Protein AF-0000000084584088 (afdb_homodimer)

Nearest PDB structures (foldseek):
  6p06-assembly1_A  TM=6.176E-01  e=4.010E-08  Bacillus sp. (in: firmicutes)
  6nmm-assembly1_D  TM=6.001E-01  e=2.868E-08  Geobacillus stearothermophilus
  1kny-assembly1_B  TM=6.055E-01  e=2.267E-07  Staphylococcus aureus
  1kan-assembly1_B  TM=6.181E-01  e=8.196E-07  Staphylococcus aureus
  6un8-assembly1_A  TM=5.723E-01  e=3.964E-07  Staphylococcus aureus

Solvent-accessible surface area (backbone atoms only — not comparable to full-atom values): 23826 Å² total; per-residue (Å²): 126,91,50,65,65,61,51,49,51,50,49,39,57,70,77,43,66,81,48,55,18,31,29,36,18,56,43,56,47,70,71,60,56,56,96,82,48,49,46,32,36,40,40,32,36,81,61,71,69,37,56,36,35,37,26,39,74,55,95,86,33,44,32,38,39,39,39,30,15,50,69,39,60,52,60,53,44,51,52,21,44,73,72,25,31,49,60,60,22,47,37,47,46,57,33,39,79,73,36,82,34,72,67,46,55,51,51,33,51,53,17,40,51,53,53,72,66,40,29,76,70,66,54,69,67,56,52,50,48,50,30,29,53,51,39,52,44,51,55,56,36,71,71,40,64,92,48,52,42,26,52,36,23,50,45,43,45,54,49,52,47,52,49,48,58,28,35,75,68,38,36,50,47,51,60,34,44,44,31,42,49,40,38,34,72,75,35,52,68,58,35,48,49,55,40,50,18,52,47,37,29,62,60,65,68,37,60,59,52,47,54,49,50,50,47,61,66,31,43,88,78,69,28,75,37,52,69,74,43,71,52,107,127,90,50,66,66,60,52,50,52,50,48,36,57,71,76,43,64,80,49,55,19,31,29,36,19,55,44,56,47,70,72,60,57,55,95,81,50,49,45,33,34,40,38,35,38,79,60,71,68,38,57,37,35,39,25,39,75,55,96,87,34,44,33,39,38,39,39,31,16,49,67,38,58,52,59,53,43,53,51,22,43,72,73,25,32,50,59,59,22,47,36,48,46,58,32,39,79,73,35,82,35,71,66,45,53,52,51,31,52,52,18,39,52,52,52,70,67,40,29,77,70,66,53,68,68,56,50,50,48,50,29,28,53,50,37,51,43,49,54,55,35,70,72,41,62,92,49,51,42,26,51,35,23,48,45,42,45,55,50,52,49,52,48,47,58,28,36,75,67,38,36,48,48,49,62,33,44,45,32,42,49,42,38,34,71,75,34,52,68,58,35,49,49,55,39,50,18,50,46,37,30,62,61,65,68,37,60,60,52,45,52,49,52,50,46,62,65,30,43,89,78,69,29,74,37,52,70,74,42,72,51,108

Sequence (464 aa):
MRDPKDTAKRFIETNHPECEGAMLAGSCARGEATVTSDLDIIILYTGEDRAYRESLFFEGWPVEVFVYTGEAYQNFFASDAERGIPSMPRMVSEAIVLKEAPVVTKMKSEASSIFAAGPSPWNKQKIDHYRYMITNLIDDFLDKEIGGEAYFLANTLINDLAIFSLRSRQHWIGSGKWMFRELRSMDSNLAHQFEQSLEAFYKQHNKRPIVQLADDCLEPFGGRLFEGYYLGMRDPKDTAKRFIETNHPECEGAMLAGSCARGEATVTSDLDIIILYTGEDRAYRESLFFEGWPVEVFVYTGEAYQNFFASDAERGIPSMPRMVSEAIVLKEAPVVTKMKSEASSIFAAGPSPWNKQKIDHYRYMITNLIDDFLDKEIGGEAYFLANTLINDLAIFSLRSRQHWIGSGKWMFRELRSMDSNLAHQFEQSLEAFYKQHNKRPIVQLADDCLEPFGGRLFEGYYLG

Structure (mmCIF, N/CA/C/O backbone):
data_AF-0000000084584088-model_v1
#
loop_
_entity.id
_entity.type
_entity.pdbx_description
1 polymer 'Polymerase nucleotidyl transferase domain-containing protein'
#
loop_
_atom_site.group_PDB
_atom_site.id
_atom_site.type_symbol
_atom_site.label_atom_id
_atom_site.label_alt_id
_atom_site.label_comp_id
_atom_site.label_asym_id
_atom_site.label_entity_id
_atom_site.label_seq_id
_atom_site.pdbx_PDB_ins_code
_atom_site.Cartn_x
_atom_site.Cartn_y
_atom_site.Cartn_z
_atom_site.occupancy
_atom_site.B_iso_or_equiv
_atom_site.auth_seq_id
_atom_site.auth_comp_id
_atom_site.auth_asym_id
_atom_site.auth_atom_id
_atom_site.pdbx_PDB_model_num
ATOM 1 N N . MET A 1 1 ? 6.465 29.969 24.797 1 51.31 1 MET A N 1
ATOM 2 C CA . MET A 1 1 ? 6.316 28.797 23.938 1 51.31 1 MET A CA 1
ATOM 3 C C . MET A 1 1 ? 5.484 29.125 22.703 1 51.31 1 MET A C 1
ATOM 5 O O . MET A 1 1 ? 4.508 29.875 22.797 1 51.31 1 MET A O 1
ATOM 9 N N . ARG A 1 2 ? 6.055 28.922 21.484 1 75.88 2 ARG A N 1
ATOM 10 C CA . ARG A 1 2 ? 5.383 29.484 20.312 1 75.88 2 ARG A CA 1
ATOM 11 C C . ARG A 1 2 ? 3.988 28.875 20.156 1 75.88 2 ARG A C 1
ATOM 13 O O . ARG A 1 2 ? 3.822 27.656 20.203 1 75.88 2 ARG A O 1
ATOM 20 N N . ASP A 1 3 ? 3 29.75 20.359 1 89.31 3 ASP A N 1
ATOM 21 C CA . ASP A 1 3 ? 1.61 29.328 20.234 1 89.31 3 ASP A CA 1
ATOM 22 C C . ASP A 1 3 ? 1.26 29.016 18.781 1 89.31 3 ASP A C 1
ATOM 24 O O . ASP A 1 3 ? 1.306 29.906 17.922 1 89.31 3 ASP A O 1
ATOM 28 N N . PRO A 1 4 ? 1.029 27.75 18.469 1 92.94 4 PRO A N 1
ATOM 29 C CA . PRO A 1 4 ? 0.757 27.375 17.078 1 92.94 4 PRO A CA 1
ATOM 30 C C . PRO A 1 4 ? -0.416 28.156 16.469 1 92.94 4 PRO A C 1
ATOM 32 O O . PRO A 1 4 ? -0.377 28.531 15.305 1 92.94 4 PRO A O 1
ATOM 35 N N . LYS A 1 5 ? -1.428 28.391 17.281 1 94.88 5 LYS A N 1
ATOM 36 C CA . LYS A 1 5 ? -2.604 29.109 16.781 1 94.88 5 LYS A CA 1
ATOM 37 C C . LYS A 1 5 ? -2.26 30.547 16.406 1 94.88 5 LYS A C 1
ATOM 39 O O . LYS A 1 5 ? -2.664 31.031 15.352 1 94.88 5 LYS A O 1
ATOM 44 N N . ASP A 1 6 ? -1.577 31.156 17.266 1 95.38 6 ASP A N 1
ATOM 45 C CA . ASP A 1 6 ? -1.189 32.562 17.016 1 95.38 6 ASP A CA 1
ATOM 46 C C . ASP A 1 6 ? -0.28 32.656 15.789 1 95.38 6 ASP A C 1
ATOM 48 O O . ASP A 1 6 ? -0.433 33.562 14.969 1 95.38 6 ASP A O 1
ATOM 52 N N . THR A 1 7 ? 0.671 31.734 15.758 1 96 7 THR A N 1
ATOM 53 C CA . THR A 1 7 ? 1.572 31.719 14.609 1 96 7 THR A CA 1
ATOM 54 C C . THR A 1 7 ? 0.798 31.484 13.32 1 96 7 THR A C 1
ATOM 56 O O . THR A 1 7 ? 1.067 32.125 12.305 1 96 7 THR A O 1
ATOM 59 N N . ALA A 1 8 ? -0.176 30.547 13.312 1 97.62 8 ALA A N 1
ATOM 60 C CA . ALA A 1 8 ? -0.999 30.281 12.141 1 97.62 8 ALA A CA 1
ATOM 61 C C . ALA A 1 8 ? -1.775 31.516 11.703 1 97.62 8 ALA A C 1
ATOM 63 O O . ALA A 1 8 ? -1.874 31.812 10.516 1 97.62 8 ALA A O 1
ATOM 64 N N . LYS A 1 9 ? -2.318 32.25 12.656 1 97.38 9 LYS A N 1
ATOM 65 C CA . LYS A 1 9 ? -3.049 33.469 12.344 1 97.38 9 LYS A CA 1
ATOM 66 C C . LYS A 1 9 ? -2.143 34.5 11.664 1 97.38 9 LYS A C 1
ATOM 68 O O . LYS A 1 9 ? -2.537 35.125 10.68 1 97.38 9 LYS A O 1
ATOM 73 N N . ARG A 1 10 ? -0.954 34.625 12.227 1 97.81 10 ARG A N 1
ATOM 74 C CA . ARG A 1 10 ? -0.007 35.531 11.625 1 97.81 10 ARG A CA 1
ATOM 75 C C . ARG A 1 10 ? 0.374 35.094 10.211 1 97.81 10 ARG A C 1
ATOM 77 O O . ARG A 1 10 ? 0.532 35.938 9.32 1 97.81 10 ARG A O 1
ATOM 84 N N . PHE A 1 11 ? 0.577 33.812 10.086 1 98.19 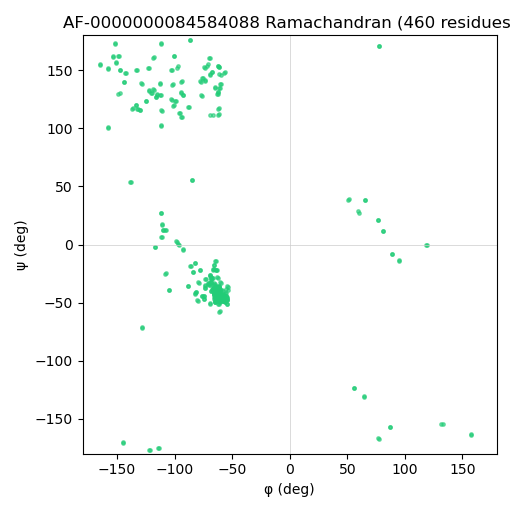11 PHE A N 1
ATOM 85 C CA . PHE A 1 11 ? 0.866 33.281 8.758 1 98.19 11 PHE A CA 1
ATOM 86 C C . PHE A 1 11 ? -0.215 33.688 7.762 1 98.19 11 PHE A C 1
ATOM 88 O O . PHE A 1 11 ? 0.091 34.125 6.652 1 98.19 11 PHE A O 1
ATOM 95 N N . ILE A 1 12 ? -1.476 33.531 8.109 1 98.19 12 ILE A N 1
ATOM 96 C CA . ILE A 1 12 ? -2.615 33.844 7.246 1 98.19 12 ILE A CA 1
ATOM 97 C C . ILE A 1 12 ? -2.629 35.344 6.918 1 98.19 12 ILE A C 1
ATOM 99 O O . ILE A 1 12 ? -2.809 35.719 5.762 1 98.19 12 ILE A O 1
ATOM 103 N N . GLU A 1 13 ? -2.408 36.125 7.922 1 97.56 13 GLU A N 1
ATOM 104 C CA . GLU A 1 13 ? -2.416 37.594 7.742 1 97.56 13 GLU A CA 1
ATOM 105 C C . GLU A 1 13 ? -1.303 38.031 6.797 1 97.56 13 GLU A C 1
ATOM 107 O O . GLU A 1 13 ? -1.485 38.969 6.012 1 97.56 13 GLU A O 1
ATOM 112 N N . THR A 1 14 ? -0.252 37.375 6.875 1 98 14 THR A N 1
ATOM 113 C CA . THR A 1 14 ? 0.927 37.75 6.105 1 98 14 THR A CA 1
ATOM 114 C C . THR A 1 14 ? 0.838 37.219 4.68 1 98 14 THR A C 1
ATOM 116 O O . THR A 1 14 ? 1.146 37.938 3.723 1 98 14 THR A O 1
ATOM 119 N N . ASN A 1 15 ? 0.415 36.031 4.496 1 98 15 ASN A N 1
ATOM 120 C CA . ASN A 1 15 ? 0.571 35.344 3.215 1 98 15 ASN A CA 1
ATOM 121 C C . ASN A 1 15 ? -0.759 35.219 2.479 1 98 15 ASN A C 1
ATOM 123 O O . ASN A 1 15 ? -0.785 35.094 1.254 1 98 15 ASN A O 1
ATOM 127 N N . HIS A 1 16 ? -1.847 35.25 3.26 1 98.31 16 HIS A N 1
ATOM 128 C CA . HIS A 1 16 ? -3.168 35.062 2.668 1 98.31 16 HIS A CA 1
ATOM 129 C C . HIS A 1 16 ? -4.18 36.031 3.277 1 98.31 16 HIS A C 1
ATOM 131 O O . HIS A 1 16 ? -5.258 35.594 3.709 1 98.31 16 HIS A O 1
ATOM 137 N N . PRO A 1 17 ? -3.879 37.25 3.25 1 97.31 17 PRO A N 1
ATOM 138 C CA . PRO A 1 17 ? -4.758 38.219 3.914 1 97.31 17 PRO A CA 1
ATOM 139 C C . PRO A 1 17 ? -6.148 38.281 3.285 1 97.31 17 PRO A C 1
ATOM 141 O O . PRO A 1 17 ? -7.121 38.625 3.959 1 97.31 17 PRO A O 1
ATOM 144 N N . GLU A 1 18 ? -6.328 37.875 2.076 1 97.38 18 GLU A N 1
ATOM 145 C CA . GLU A 1 18 ? -7.59 38.031 1.361 1 97.38 18 GLU A CA 1
ATOM 146 C C . GLU A 1 18 ? -8.406 36.75 1.399 1 97.38 18 GLU A C 1
ATOM 148 O O . GLU A 1 18 ? -9.453 36.656 0.752 1 97.38 18 GLU A O 1
ATOM 153 N N . CYS A 1 19 ? -7.898 35.781 2.078 1 98.25 19 CYS A N 1
ATOM 154 C CA . CYS A 1 19 ? -8.648 34.531 2.098 1 98.25 19 CYS A CA 1
ATOM 155 C C . CYS A 1 19 ? -10.016 34.719 2.742 1 98.25 19 CYS A C 1
ATOM 157 O O . CYS A 1 19 ? -10.195 35.594 3.574 1 98.25 19 CYS A O 1
ATOM 159 N N . GLU A 1 20 ? -10.945 33.875 2.359 1 98.12 20 GLU A N 1
ATOM 160 C CA . GLU A 1 20 ? -12.305 33.938 2.9 1 98.12 20 GLU A CA 1
ATOM 161 C C . GLU A 1 20 ? -12.383 33.25 4.262 1 98.12 20 GLU A C 1
ATOM 163 O O . GLU A 1 20 ? -13.094 33.719 5.156 1 98.12 20 GLU A O 1
ATOM 168 N N . GLY A 1 21 ? -11.742 32.156 4.387 1 98.44 21 GLY A N 1
ATOM 169 C CA . GLY A 1 21 ? -11.727 31.359 5.605 1 98.44 21 GLY A CA 1
ATOM 170 C C . GLY A 1 21 ? -10.438 30.594 5.801 1 98.44 21 GLY A C 1
ATOM 171 O O . GLY A 1 21 ? -9.68 30.391 4.848 1 98.44 21 GLY A O 1
ATOM 172 N N . ALA A 1 22 ? -10.211 30.156 7.031 1 98.69 22 ALA A N 1
ATOM 173 C CA . ALA A 1 22 ? -8.992 29.422 7.336 1 98.69 22 ALA A CA 1
ATOM 174 C C . ALA A 1 22 ? -9.164 28.578 8.594 1 98.69 22 ALA A C 1
ATOM 176 O O . ALA A 1 22 ? -9.969 28.906 9.469 1 98.69 22 ALA A O 1
ATOM 177 N N . MET A 1 23 ? -8.422 27.5 8.625 1 98.5 23 MET A N 1
ATOM 178 C CA . MET A 1 23 ? -8.461 26.594 9.758 1 98.5 23 MET A CA 1
ATOM 179 C C . MET A 1 23 ? -7.07 26.031 10.055 1 98.5 23 MET A C 1
ATOM 181 O O . MET A 1 23 ? -6.238 25.906 9.148 1 98.5 23 MET A O 1
ATOM 185 N N . LEU A 1 24 ? -6.785 25.781 11.273 1 98.12 24 LEU A N 1
ATOM 186 C CA . LEU A 1 24 ? -5.609 25.047 11.727 1 98.12 24 LEU A CA 1
ATOM 187 C C . LEU A 1 24 ? -5.953 23.594 12.031 1 98.12 24 LEU A C 1
ATOM 189 O O . LEU A 1 24 ? -6.898 23.328 12.773 1 98.12 24 LEU A O 1
ATOM 193 N N . ALA A 1 25 ? -5.27 22.688 11.391 1 96.75 25 ALA A N 1
ATOM 194 C CA . ALA A 1 25 ? -5.527 21.266 11.562 1 96.75 25 ALA A CA 1
ATOM 195 C C . ALA A 1 25 ? -4.281 20.531 12.047 1 96.75 25 ALA A C 1
ATOM 197 O O . ALA A 1 25 ? -3.301 21.172 12.445 1 96.75 25 ALA A O 1
ATOM 198 N N . GLY A 1 26 ? -4.391 19.156 12.18 1 91.69 26 GLY A N 1
ATOM 199 C CA . GLY A 1 26 ? -3.242 18.328 12.516 1 91.69 26 GLY A CA 1
ATOM 200 C C . GLY A 1 26 ? -3.012 18.203 14.008 1 91.69 26 GLY A C 1
ATOM 201 O O . GLY A 1 26 ? -3.941 18.375 14.805 1 91.69 26 GLY A O 1
ATOM 202 N N . SER A 1 27 ? -1.751 17.891 14.305 1 88.69 27 SER A N 1
ATOM 203 C CA . SER A 1 27 ? -1.395 17.562 15.688 1 88.69 27 SER A CA 1
ATOM 204 C C . SER A 1 27 ? -1.555 18.781 16.594 1 88.69 27 SER A C 1
ATOM 206 O O . SER A 1 27 ? -1.901 18.656 17.766 1 88.69 27 SER A O 1
ATOM 208 N N . CYS A 1 28 ? -1.308 19.938 16.094 1 84.75 28 CYS A N 1
ATOM 209 C CA . CYS A 1 28 ? -1.448 21.172 16.859 1 84.75 28 CYS A CA 1
ATOM 210 C C . CYS A 1 28 ? -2.902 21.406 17.25 1 84.75 28 CYS A C 1
ATOM 212 O O . CYS A 1 28 ? -3.193 21.812 18.375 1 84.75 28 CYS A O 1
ATOM 214 N N . ALA A 1 29 ? -3.744 21.141 16.359 1 86.88 29 ALA A N 1
ATOM 215 C CA . ALA A 1 29 ? -5.168 21.312 16.625 1 86.88 29 ALA A CA 1
ATOM 216 C C . ALA A 1 29 ? -5.668 20.281 17.625 1 86.88 29 ALA A C 1
ATOM 218 O O . ALA A 1 29 ? -6.582 20.562 18.406 1 86.88 29 ALA A O 1
ATOM 219 N N . ARG A 1 30 ? -5.023 19.125 17.703 1 86.31 30 ARG A N 1
ATOM 220 C CA . ARG A 1 30 ? -5.449 18.047 18.578 1 86.31 30 ARG A CA 1
ATOM 221 C C . ARG A 1 30 ? -4.742 18.125 19.938 1 86.31 30 ARG A C 1
ATOM 223 O O . ARG A 1 30 ? -4.961 17.281 20.797 1 86.31 30 ARG A O 1
ATOM 230 N N . GLY A 1 31 ? -3.844 19.062 20.047 1 84.56 31 GLY A N 1
ATOM 231 C CA . GLY A 1 31 ? -3.088 19.156 21.281 1 84.56 31 GLY A CA 1
ATOM 232 C C . GLY A 1 31 ? -2 18.109 21.406 1 84.56 31 GLY A C 1
ATOM 233 O O . GLY A 1 31 ? -1.617 17.734 22.516 1 84.56 31 GLY A O 1
ATOM 234 N N . GLU A 1 32 ? -1.562 17.547 20.297 1 83.62 32 GLU A N 1
ATOM 235 C CA . GLU A 1 32 ? -0.564 16.484 20.281 1 83.62 32 GLU A CA 1
ATOM 236 C C . GLU A 1 32 ? 0.754 16.984 19.688 1 83.62 32 GLU A C 1
ATOM 238 O O . GLU A 1 32 ? 1.585 16.172 19.266 1 83.62 32 GLU A O 1
ATOM 243 N N . ALA A 1 33 ? 0.886 18.266 19.641 1 83.62 33 ALA A N 1
ATOM 244 C CA . ALA A 1 33 ? 2.066 18.844 18.984 1 83.62 33 ALA A CA 1
ATOM 245 C C . ALA A 1 33 ? 3.344 18.406 19.703 1 83.62 33 ALA A C 1
ATOM 247 O O . ALA A 1 33 ? 3.389 18.328 20.922 1 83.62 33 ALA A O 1
ATOM 248 N N . THR A 1 34 ? 4.328 18 18.938 1 80.88 34 THR A N 1
ATOM 249 C CA . THR A 1 34 ? 5.676 17.703 19.406 1 80.88 34 THR A CA 1
ATOM 250 C C . THR A 1 34 ? 6.684 18.703 18.844 1 80.88 34 THR A C 1
ATOM 252 O O . THR A 1 34 ? 6.301 19.656 18.156 1 80.88 34 THR A O 1
ATOM 255 N N . VAL A 1 35 ? 7.957 18.5 19.109 1 77.38 35 VAL A N 1
ATOM 256 C CA . VAL A 1 35 ? 9.023 19.422 18.719 1 77.38 35 VAL A CA 1
ATOM 257 C C . VAL A 1 35 ? 9.141 19.438 17.188 1 77.38 35 VAL A C 1
ATOM 259 O O . VAL A 1 35 ? 9.523 20.453 16.609 1 77.38 35 VAL A O 1
ATOM 262 N N . THR A 1 36 ? 8.656 18.391 16.547 1 79.56 36 THR A N 1
ATOM 263 C CA . THR A 1 36 ? 8.812 18.312 15.102 1 79.56 36 THR A CA 1
ATOM 264 C C . THR A 1 36 ? 7.48 18.547 14.398 1 79.56 36 THR A C 1
ATOM 266 O O . THR A 1 36 ? 7.375 18.359 13.18 1 79.56 36 THR A O 1
ATOM 269 N N . SER A 1 37 ? 6.578 19.016 15.18 1 86.5 37 SER A N 1
ATOM 270 C CA . SER A 1 37 ? 5.254 19.188 14.586 1 86.5 37 SER A CA 1
ATOM 271 C C . SER A 1 37 ? 5.223 20.375 13.648 1 86.5 37 SER A C 1
ATOM 273 O O . SER A 1 37 ? 5.867 21.391 13.898 1 86.5 37 SER A O 1
ATOM 275 N N . ASP A 1 38 ? 4.492 20.141 12.578 1 92.5 38 ASP A N 1
ATOM 276 C CA . ASP A 1 38 ? 4.242 21.234 11.641 1 92.5 38 ASP A CA 1
ATOM 277 C C . ASP A 1 38 ? 2.855 21.844 11.852 1 92.5 38 ASP A C 1
ATOM 279 O O . ASP A 1 38 ? 2.07 21.328 12.656 1 92.5 38 ASP A O 1
ATOM 283 N N . LEU A 1 39 ? 2.662 23.062 11.312 1 95.62 39 LEU A N 1
ATOM 284 C CA . LEU A 1 39 ? 1.334 23.672 11.242 1 95.62 39 LEU A CA 1
ATOM 285 C C . LEU A 1 39 ? 0.617 23.25 9.961 1 95.62 39 LEU A C 1
ATOM 287 O O . LEU A 1 39 ? 1.096 23.531 8.859 1 95.62 39 LEU A O 1
ATOM 291 N N . ASP A 1 40 ? -0.475 22.594 10.102 1 97.38 40 ASP A N 1
ATOM 292 C CA . ASP A 1 40 ? -1.338 22.312 8.961 1 97.38 40 ASP A CA 1
ATOM 293 C C . ASP A 1 40 ? -2.422 23.375 8.812 1 97.38 40 ASP A C 1
ATOM 295 O O . ASP A 1 40 ? -3.34 23.453 9.633 1 97.38 40 ASP A O 1
ATOM 299 N N . ILE A 1 41 ? -2.301 24.141 7.82 1 98.38 41 ILE A N 1
ATOM 300 C CA . ILE A 1 41 ? -3.229 25.25 7.668 1 98.38 41 ILE A CA 1
ATOM 301 C C . ILE A 1 41 ? -4.051 25.062 6.395 1 98.38 41 ILE A C 1
ATOM 303 O O . ILE A 1 41 ? -3.496 24.859 5.316 1 98.38 41 ILE A O 1
ATOM 307 N N . ILE A 1 42 ? -5.348 25.125 6.523 1 98.56 42 ILE A N 1
ATOM 308 C CA . ILE A 1 42 ? -6.281 25.062 5.406 1 98.56 42 ILE A CA 1
ATOM 309 C C . ILE A 1 42 ? -6.797 26.453 5.086 1 98.56 42 ILE A C 1
ATOM 311 O O . ILE A 1 42 ? -7.309 27.156 5.965 1 98.56 42 ILE A O 1
ATOM 315 N N . ILE A 1 43 ? -6.637 26.859 3.875 1 98.75 43 ILE A N 1
ATOM 316 C CA . ILE A 1 43 ? -7.031 28.188 3.43 1 98.75 43 ILE A CA 1
ATOM 317 C C . ILE A 1 43 ? -8.102 28.078 2.346 1 98.75 43 ILE A C 1
ATOM 319 O O . ILE A 1 43 ? -7.953 27.297 1.396 1 98.75 43 ILE A O 1
ATOM 323 N N . LEU A 1 44 ? -9.172 28.859 2.463 1 98.56 44 LEU A N 1
ATOM 324 C CA . LEU A 1 44 ? -10.289 28.797 1.535 1 98.56 44 LEU A CA 1
ATOM 325 C C . LEU A 1 44 ? -10.5 30.125 0.823 1 98.56 44 LEU A C 1
ATOM 327 O O . LEU A 1 44 ? -10.508 31.172 1.461 1 98.56 44 LEU A O 1
ATOM 331 N N . TYR A 1 45 ? -10.602 30.062 -0.457 1 98 45 TYR A N 1
ATOM 332 C CA . TYR A 1 45 ? -10.953 31.188 -1.32 1 98 45 TYR A CA 1
ATOM 333 C C . TYR A 1 45 ? -12.242 30.906 -2.074 1 98 45 TYR A C 1
ATOM 335 O O . TYR A 1 45 ? -12.688 29.766 -2.156 1 98 45 TYR A O 1
ATOM 343 N N . THR A 1 46 ? -12.828 32 -2.545 1 94.75 46 THR A N 1
ATOM 344 C CA . THR A 1 46 ? -13.969 31.875 -3.447 1 94.75 46 THR A CA 1
ATOM 345 C C . THR A 1 46 ? -13.523 32 -4.902 1 94.75 46 THR A C 1
ATOM 347 O O . THR A 1 46 ? -12.516 32.656 -5.188 1 94.75 46 THR A O 1
ATOM 350 N N . GLY A 1 47 ? -14.258 31.406 -5.805 1 95.25 47 GLY A N 1
ATOM 351 C CA . GLY A 1 47 ? -13.938 31.5 -7.223 1 95.25 47 GLY A CA 1
ATOM 352 C C . GLY A 1 47 ? -13.953 30.141 -7.922 1 95.25 47 GLY A C 1
ATOM 353 O O . GLY A 1 47 ? -14.68 29.234 -7.52 1 95.25 47 GLY A O 1
ATOM 354 N N . GLU A 1 48 ? -13.195 30.078 -9.008 1 96.5 48 GLU A N 1
ATOM 355 C CA . GLU A 1 48 ? -13.102 28.844 -9.781 1 96.5 48 GLU A CA 1
ATOM 356 C C . GLU A 1 48 ? -12.352 27.766 -9 1 96.5 48 GLU A C 1
ATOM 358 O O . GLU A 1 48 ? -11.367 28.047 -8.32 1 96.5 48 GLU A O 1
ATOM 363 N N . ASP A 1 49 ? -12.797 26.531 -9.242 1 97 49 ASP A N 1
ATOM 364 C CA . ASP A 1 49 ? -12.242 25.391 -8.508 1 97 49 ASP A CA 1
ATOM 365 C C . ASP A 1 49 ? -10.75 25.234 -8.789 1 97 49 ASP A C 1
ATOM 367 O O . ASP A 1 49 ? -10.352 25.016 -9.938 1 97 49 ASP A O 1
ATOM 371 N N . ARG A 1 50 ? -9.961 25.375 -7.801 1 96.62 50 ARG A N 1
ATOM 372 C CA . ARG A 1 50 ? -8.523 25.141 -7.816 1 96.62 50 ARG A CA 1
ATOM 373 C C . ARG A 1 50 ? -8.039 24.625 -6.469 1 96.62 50 ARG A C 1
ATOM 375 O O . ARG A 1 50 ? -8.656 24.875 -5.438 1 96.62 50 ARG A O 1
ATOM 382 N N . ALA A 1 51 ? -6.98 23.828 -6.508 1 98.12 51 ALA A N 1
ATOM 383 C CA . ALA A 1 51 ? -6.395 23.297 -5.281 1 98.12 51 ALA A CA 1
ATOM 384 C C . ALA A 1 51 ? -4.875 23.219 -5.391 1 98.12 51 ALA A C 1
ATOM 386 O O . ALA A 1 51 ? -4.34 22.844 -6.441 1 98.12 51 ALA A O 1
ATOM 387 N N . TYR A 1 52 ? -4.168 23.562 -4.305 1 97.56 52 TYR A N 1
ATOM 388 C CA . TYR A 1 52 ? -2.746 23.25 -4.223 1 97.56 52 TYR A CA 1
ATOM 389 C C . TYR A 1 52 ? -2.301 23.109 -2.771 1 97.56 52 TYR A C 1
ATOM 391 O O . TYR A 1 52 ? -3.008 23.531 -1.854 1 97.56 52 TYR A O 1
ATOM 399 N N . ARG A 1 53 ? -1.204 22.5 -2.57 1 97.56 53 ARG A N 1
ATOM 400 C CA . ARG A 1 53 ? -0.551 22.422 -1.267 1 97.56 53 ARG A CA 1
ATOM 401 C C . ARG A 1 53 ? 0.936 22.75 -1.381 1 97.56 53 ARG A C 1
ATOM 403 O O . ARG A 1 53 ? 1.548 22.516 -2.426 1 97.56 53 ARG A O 1
ATOM 410 N N . GLU A 1 54 ? 1.426 23.266 -0.388 1 97.62 54 GLU A N 1
ATOM 411 C CA . GLU A 1 54 ? 2.848 23.594 -0.332 1 97.62 54 GLU A CA 1
ATOM 412 C C . GLU A 1 54 ? 3.373 23.531 1.1 1 97.62 54 GLU A C 1
ATOM 414 O O . GLU A 1 54 ? 2.594 23.547 2.055 1 97.62 54 GLU A O 1
ATOM 419 N N . SER A 1 55 ? 4.625 23.328 1.206 1 98.12 55 SER A N 1
ATOM 420 C CA . SER A 1 55 ? 5.289 23.297 2.506 1 98.12 55 SER A CA 1
ATOM 421 C C . SER A 1 55 ? 6.402 24.344 2.584 1 98.12 55 SER A C 1
ATOM 423 O O . SER A 1 55 ? 7.156 24.531 1.625 1 98.12 55 SER A O 1
ATOM 425 N N . LEU A 1 56 ? 6.445 25.078 3.609 1 97.56 56 LEU A N 1
ATOM 426 C CA . LEU A 1 56 ? 7.434 26.125 3.83 1 97.56 56 LEU A CA 1
ATOM 427 C C . LEU A 1 56 ? 7.672 26.344 5.32 1 97.56 56 LEU A C 1
ATOM 429 O O . LEU A 1 56 ? 7.012 25.719 6.156 1 97.56 56 LEU A O 1
ATOM 433 N N . PHE A 1 57 ? 8.664 27.188 5.625 1 97.06 57 PHE A N 1
ATOM 434 C CA . PHE A 1 57 ? 8.875 27.609 7.004 1 97.06 57 PHE A CA 1
ATOM 435 C C . PHE A 1 57 ? 8.336 29.016 7.238 1 97.06 57 PHE A C 1
ATOM 437 O O . PHE A 1 57 ? 8.461 29.875 6.371 1 97.06 57 PHE A O 1
ATOM 444 N N . PHE A 1 58 ? 7.703 29.188 8.312 1 96.56 58 PHE A N 1
ATOM 445 C CA . PHE A 1 58 ? 7.219 30.484 8.75 1 96.56 58 PHE A CA 1
ATOM 446 C C . PHE A 1 58 ? 7.492 30.688 10.234 1 96.56 58 PHE A C 1
ATOM 448 O O . PHE A 1 58 ? 6.973 29.953 11.078 1 96.56 58 PHE A O 1
ATOM 455 N N . GLU A 1 59 ? 8.32 31.703 10.555 1 94.94 59 GLU A N 1
ATOM 456 C CA . GLU A 1 59 ? 8.719 32 11.93 1 94.94 59 GLU A CA 1
ATOM 457 C C . GLU A 1 59 ? 9.227 30.766 12.656 1 94.94 59 GLU A C 1
ATOM 459 O O . GLU A 1 59 ? 8.812 30.5 13.789 1 94.94 59 GLU A O 1
ATOM 464 N N . GLY A 1 60 ? 9.945 29.953 11.953 1 92.44 60 GLY A N 1
ATOM 465 C CA . GLY A 1 60 ? 10.602 28.797 12.547 1 92.44 60 GLY A CA 1
ATOM 466 C C . GLY A 1 60 ? 9.727 27.562 12.555 1 92.44 60 GLY A C 1
ATOM 467 O O . GLY A 1 60 ? 10.195 26.453 12.867 1 92.44 60 GLY A O 1
ATOM 468 N N . TRP A 1 61 ? 8.453 27.703 12.188 1 93.69 61 TRP A N 1
ATOM 469 C CA . TRP A 1 61 ? 7.539 26.562 12.125 1 93.69 61 TRP A CA 1
ATOM 470 C C . TRP A 1 61 ? 7.516 25.969 10.719 1 93.69 61 TRP A C 1
ATOM 472 O O . TRP A 1 61 ? 7.43 26.688 9.727 1 93.69 61 TRP A O 1
ATOM 482 N N . PRO A 1 62 ? 7.711 24.672 10.648 1 96.19 62 PRO A N 1
ATOM 483 C CA . PRO A 1 62 ? 7.266 24.062 9.383 1 96.19 62 PRO A CA 1
ATOM 484 C C . PRO A 1 62 ? 5.762 24.219 9.156 1 96.19 62 PRO A C 1
ATOM 486 O O . PRO A 1 62 ? 4.969 23.969 10.07 1 96.19 62 PRO A O 1
ATOM 489 N N . VAL A 1 63 ? 5.375 24.656 8 1 97.31 63 VAL A N 1
ATOM 490 C CA . VAL A 1 63 ? 3.971 24.906 7.695 1 97.31 63 VAL A CA 1
ATOM 491 C C . VAL A 1 63 ? 3.576 24.125 6.438 1 97.31 63 VAL A C 1
ATOM 493 O O . VAL A 1 63 ? 4.25 24.219 5.41 1 97.31 63 VAL A O 1
ATOM 496 N N . GLU A 1 64 ? 2.613 23.328 6.516 1 97.94 64 GLU A N 1
ATOM 497 C CA . GLU A 1 64 ? 1.936 22.734 5.367 1 97.94 64 GLU A CA 1
ATOM 498 C C . GLU A 1 64 ? 0.618 23.438 5.074 1 97.94 64 GLU A C 1
ATOM 500 O O . GLU A 1 64 ? -0.278 23.469 5.922 1 97.94 64 GLU A O 1
ATOM 505 N N . VAL A 1 65 ? 0.543 23.984 3.926 1 98 65 VAL A N 1
ATOM 506 C CA . VAL A 1 65 ? -0.62 24.797 3.582 1 98 65 VAL A CA 1
ATOM 507 C C . VAL A 1 65 ? -1.438 24.094 2.5 1 98 65 VAL A C 1
ATOM 509 O O . VAL A 1 65 ? -0.893 23.672 1.479 1 98 65 VAL A O 1
ATOM 512 N N . PHE A 1 66 ? -2.701 23.953 2.746 1 98.38 66 PHE A N 1
ATOM 513 C CA . PHE A 1 66 ? -3.678 23.438 1.801 1 98.38 66 PHE A CA 1
ATOM 514 C C . PHE A 1 66 ? -4.641 24.516 1.35 1 98.38 66 PHE A C 1
ATOM 516 O O . PHE A 1 66 ? -5.434 25.031 2.146 1 98.38 66 PHE A O 1
ATOM 523 N N . VAL A 1 67 ? -4.582 24.828 0.124 1 98.44 67 VAL A N 1
ATOM 524 C CA . VAL A 1 67 ? -5.383 25.953 -0.376 1 98.44 67 VAL A CA 1
ATOM 525 C C . VAL A 1 67 ? -6.426 25.438 -1.365 1 98.44 67 VAL A C 1
ATOM 527 O O . VAL A 1 67 ? -6.094 24.703 -2.303 1 98.44 67 VAL A O 1
ATOM 530 N N . TYR A 1 68 ? -7.621 25.844 -1.106 1 98.31 68 TYR A N 1
ATOM 531 C CA . TYR A 1 68 ? -8.719 25.469 -1.987 1 98.31 68 TYR A CA 1
ATOM 532 C C . TYR A 1 68 ? -9.523 26.688 -2.406 1 98.31 68 TYR A C 1
ATOM 534 O O . TYR A 1 68 ? -9.766 27.594 -1.599 1 98.31 68 TYR A O 1
ATOM 542 N N . THR A 1 69 ? -9.922 26.766 -3.654 1 97.62 69 THR A N 1
ATOM 543 C CA . THR A 1 69 ? -10.875 27.734 -4.184 1 97.62 69 THR A CA 1
ATOM 544 C C . THR A 1 69 ? -12.164 27.047 -4.617 1 97.62 69 THR A C 1
ATOM 546 O O . THR A 1 69 ? -12.133 25.922 -5.137 1 97.62 69 THR A O 1
ATOM 549 N N . GLY A 1 70 ? -13.305 27.672 -4.312 1 95.62 70 GLY A N 1
ATOM 550 C CA . GLY A 1 70 ? -14.578 27.062 -4.676 1 95.62 70 GLY A CA 1
ATOM 551 C C . GLY A 1 70 ? -14.836 25.75 -3.963 1 95.62 70 GLY A C 1
ATOM 552 O O . GLY A 1 70 ? -14.703 25.656 -2.74 1 95.62 70 GLY A O 1
ATOM 553 N N . GLU A 1 71 ? -15.219 24.766 -4.738 1 95.38 71 GLU A N 1
ATOM 554 C CA . GLU A 1 71 ? -15.578 23.484 -4.137 1 95.38 71 GLU A CA 1
ATOM 555 C C . GLU A 1 71 ? -14.562 22.406 -4.492 1 95.38 71 GLU A C 1
ATOM 557 O O . GLU A 1 71 ? -14.875 21.203 -4.445 1 95.38 71 GLU A O 1
ATOM 562 N N . ALA A 1 72 ? -13.344 22.812 -4.75 1 97.5 72 ALA A N 1
ATOM 563 C CA . ALA A 1 72 ? -12.297 21.891 -5.176 1 97.5 72 ALA A CA 1
ATOM 564 C C . ALA A 1 72 ? -12.008 20.859 -4.094 1 97.5 72 ALA A C 1
ATOM 566 O O . ALA A 1 72 ? -11.617 19.734 -4.398 1 97.5 72 ALA A O 1
ATOM 567 N N . TYR A 1 73 ? -12.234 21.203 -2.857 1 97.44 73 TYR A N 1
ATOM 568 C CA . TYR A 1 73 ? -11.93 20.312 -1.74 1 97.44 73 TYR A CA 1
ATOM 569 C C . TYR A 1 73 ? -12.805 19.078 -1.775 1 97.44 73 TYR A C 1
ATOM 571 O O . TYR A 1 73 ? -12.438 18.031 -1.226 1 97.44 73 TYR A O 1
ATOM 579 N N . GLN A 1 74 ? -13.906 19.109 -2.424 1 97.69 74 GLN A N 1
ATOM 580 C CA . GLN A 1 74 ? -14.867 18 -2.416 1 97.69 74 GLN A CA 1
ATOM 581 C C . GLN A 1 74 ? -14.312 16.781 -3.154 1 97.69 74 GLN A C 1
ATOM 583 O O . GLN A 1 74 ? -14.641 15.648 -2.814 1 97.69 74 GLN A O 1
ATOM 588 N N . ASN A 1 75 ? -13.508 17.062 -4.168 1 96.56 75 ASN A N 1
ATOM 589 C CA . ASN A 1 75 ? -12.875 15.969 -4.883 1 96.56 75 ASN A CA 1
ATOM 590 C C . ASN A 1 75 ? -11.961 15.156 -3.965 1 96.56 75 ASN A C 1
ATOM 592 O O . ASN A 1 75 ? -11.852 13.938 -4.109 1 96.56 75 ASN A O 1
ATOM 596 N N . PHE A 1 76 ? -11.312 15.781 -3.059 1 96.69 76 PHE A N 1
ATOM 597 C CA . PHE A 1 76 ? -10.43 15.109 -2.117 1 96.69 76 PHE A CA 1
ATOM 598 C C . PHE A 1 76 ? -11.227 14.336 -1.075 1 96.69 76 PHE A C 1
ATOM 600 O O . PHE A 1 76 ? -10.836 13.234 -0.674 1 96.69 76 PHE A O 1
ATOM 607 N N . PHE A 1 77 ? -12.312 14.93 -0.686 1 97.81 77 PHE A N 1
ATOM 608 C CA . PHE A 1 77 ? -13.211 14.203 0.211 1 97.81 77 PHE A CA 1
ATOM 609 C C . PHE A 1 77 ? -13.68 12.906 -0.427 1 97.81 77 PHE A C 1
ATOM 611 O O . PHE A 1 77 ? -13.633 11.844 0.203 1 97.81 77 PHE A O 1
ATOM 618 N N . ALA A 1 78 ? -14.078 13.031 -1.66 1 96.94 78 ALA A N 1
ATOM 619 C CA . ALA A 1 78 ? -14.609 11.867 -2.373 1 96.94 78 ALA A CA 1
ATOM 620 C C . ALA A 1 78 ? -13.531 10.805 -2.566 1 96.94 78 ALA A C 1
ATOM 622 O O . ALA A 1 78 ? -13.773 9.617 -2.344 1 96.94 78 ALA A O 1
ATOM 623 N N . SER A 1 79 ? -12.414 11.242 -2.936 1 97.19 79 SER A N 1
ATOM 624 C CA . SER A 1 79 ? -11.297 10.328 -3.15 1 97.19 79 SER A CA 1
ATOM 625 C C . SER A 1 79 ? -10.891 9.641 -1.852 1 97.19 79 SER A C 1
ATOM 627 O O . SER A 1 79 ? -10.641 8.43 -1.835 1 97.19 79 SER A O 1
ATOM 629 N N . ASP A 1 80 ? -10.797 10.406 -0.823 1 97.56 80 ASP A N 1
ATOM 630 C CA . ASP A 1 80 ? -10.445 9.859 0.485 1 97.56 80 ASP A CA 1
ATOM 631 C C . ASP A 1 80 ? -11.469 8.82 0.933 1 97.56 80 ASP A C 1
ATOM 633 O O . ASP A 1 80 ? -11.094 7.734 1.394 1 97.56 80 ASP A O 1
ATOM 637 N N . ALA A 1 81 ? -12.664 9.148 0.767 1 97.25 81 ALA A N 1
ATOM 638 C CA . ALA A 1 81 ? -13.742 8.242 1.164 1 97.25 81 ALA A CA 1
ATOM 639 C C . ALA A 1 81 ? -13.688 6.941 0.364 1 97.25 81 ALA A C 1
ATOM 641 O O . ALA A 1 81 ? -13.859 5.855 0.921 1 97.25 81 ALA A O 1
ATOM 642 N N . GLU A 1 82 ? -13.484 7.09 -0.858 1 96.56 82 GLU A N 1
ATOM 643 C CA . GLU A 1 82 ? -13.43 5.926 -1.739 1 96.56 82 GLU A CA 1
ATOM 644 C C . GLU A 1 82 ? -12.289 4.988 -1.341 1 96.56 82 GLU A C 1
ATOM 646 O O . GLU A 1 82 ? -12.453 3.766 -1.374 1 96.56 82 GLU A O 1
ATOM 651 N N . ARG A 1 83 ? -11.227 5.473 -0.942 1 96.5 83 ARG A N 1
ATOM 652 C CA . ARG A 1 83 ? -10.047 4.695 -0.581 1 96.5 83 ARG A CA 1
ATOM 653 C C . ARG A 1 83 ? -10.156 4.168 0.846 1 96.5 83 ARG A C 1
ATOM 655 O O . ARG A 1 83 ? -9.344 3.336 1.269 1 96.5 83 ARG A O 1
ATOM 662 N N . GLY A 1 84 ? -11.094 4.77 1.555 1 98.06 84 GLY A N 1
ATOM 663 C CA . GLY A 1 84 ? -11.266 4.375 2.943 1 98.06 84 GLY A CA 1
ATOM 664 C C . GLY A 1 84 ? -10.266 5.027 3.877 1 98.06 84 GLY A C 1
ATOM 665 O O . GLY A 1 84 ? -10.031 4.543 4.984 1 98.06 84 GLY A O 1
ATOM 666 N N . ILE A 1 85 ? -9.547 5.992 3.432 1 98.19 85 ILE A N 1
ATOM 667 C CA . ILE A 1 85 ? -8.586 6.758 4.219 1 98.19 85 ILE A CA 1
ATOM 668 C C . ILE A 1 85 ? -9.078 8.188 4.391 1 98.19 85 ILE A C 1
ATOM 670 O O . ILE A 1 85 ? -8.906 9.023 3.5 1 98.19 85 ILE A O 1
ATOM 674 N N . PRO A 1 86 ? -9.609 8.508 5.523 1 97.19 86 PRO A N 1
ATOM 675 C CA . PRO A 1 86 ? -10.273 9.805 5.691 1 97.19 86 PRO A CA 1
ATOM 676 C C . PRO A 1 86 ? -9.305 10.93 6.047 1 97.19 86 PRO A C 1
ATOM 678 O O . PRO A 1 86 ? -9.547 11.68 6.992 1 97.19 86 PRO A O 1
ATOM 681 N N . SER A 1 87 ? -8.297 11.133 5.254 1 95.5 87 SER A N 1
ATOM 682 C CA . SER A 1 87 ? -7.262 12.117 5.559 1 95.5 87 SER A CA 1
ATOM 683 C C . SER A 1 87 ? -7.848 13.523 5.656 1 95.5 87 SER A C 1
ATOM 685 O O . SER A 1 87 ? -7.832 14.133 6.727 1 95.5 87 SER A O 1
ATOM 687 N N . MET A 1 88 ? -8.5 14.016 4.645 1 96.81 88 MET A N 1
ATOM 688 C CA . MET A 1 88 ? -8.992 15.391 4.621 1 96.81 88 MET A CA 1
ATOM 689 C C . MET A 1 88 ? -10.242 15.539 5.488 1 96.81 88 MET A C 1
ATOM 691 O O . MET A 1 88 ? -10.352 16.484 6.27 1 96.81 88 MET A O 1
ATOM 695 N N . PRO A 1 89 ? -11.148 14.594 5.371 1 97.69 89 PRO A N 1
ATOM 696 C CA . PRO A 1 89 ? -12.32 14.703 6.246 1 97.69 89 PRO A CA 1
ATOM 697 C C . PRO A 1 89 ? -11.945 14.75 7.727 1 97.69 89 PRO A C 1
ATOM 699 O O . PRO A 1 89 ? -12.484 15.57 8.477 1 97.69 89 PRO A O 1
ATOM 702 N N . ARG A 1 90 ? -11.07 13.953 8.125 1 96.25 90 ARG A N 1
ATOM 703 C CA . ARG A 1 90 ? -10.641 13.961 9.523 1 96.25 90 ARG A CA 1
ATOM 704 C C . ARG A 1 90 ? -9.953 15.273 9.883 1 96.25 90 ARG A C 1
ATOM 706 O O . ARG A 1 90 ? -10.281 15.898 10.883 1 96.25 90 ARG A O 1
ATOM 713 N N . MET A 1 91 ? -8.992 15.641 9.023 1 96.12 91 MET A N 1
ATOM 714 C CA . MET A 1 91 ? -8.219 16.859 9.242 1 96.12 91 MET A CA 1
ATOM 715 C C . MET A 1 91 ? -9.133 18.062 9.398 1 96.12 91 MET A C 1
ATOM 717 O O . MET A 1 91 ? -8.961 18.875 10.32 1 96.12 91 MET A O 1
ATOM 721 N N . VAL A 1 92 ? -10.086 18.156 8.57 1 97.88 92 VAL A N 1
ATOM 722 C CA . VAL A 1 92 ? -10.992 19.297 8.539 1 97.88 92 VAL A CA 1
ATOM 723 C C . VAL A 1 92 ? -11.961 19.219 9.719 1 97.88 92 VAL A C 1
ATOM 725 O O . VAL A 1 92 ? -12.219 20.219 10.383 1 97.88 92 VAL A O 1
ATOM 728 N N . SER A 1 93 ? -12.484 18.047 9.961 1 96.81 93 SER A N 1
ATOM 729 C CA . SER A 1 93 ? -13.453 17.891 11.031 1 96.81 93 SER A CA 1
ATOM 730 C C . SER A 1 93 ? -12.852 18.266 12.383 1 96.81 93 SER A C 1
ATOM 732 O O . SER A 1 93 ? -13.539 18.828 13.242 1 96.81 93 SER A O 1
ATOM 734 N N . GLU A 1 94 ? -11.609 18.047 12.547 1 95.38 94 GLU A N 1
ATOM 735 C CA . GLU A 1 94 ? -10.945 18.266 13.836 1 95.38 94 GLU A CA 1
ATOM 736 C C . GLU A 1 94 ? -10.266 19.625 13.875 1 95.38 94 GLU A C 1
ATOM 738 O O . GLU A 1 94 ? -9.711 20.016 14.898 1 95.38 94 GLU A O 1
ATOM 743 N N . ALA A 1 95 ? -10.352 20.391 12.859 1 97.75 95 ALA A N 1
ATOM 744 C CA . ALA A 1 95 ? -9.586 21.625 12.711 1 97.75 95 ALA A CA 1
ATOM 745 C C . ALA A 1 95 ? -10.148 22.719 13.609 1 97.75 95 ALA A C 1
ATOM 747 O O . ALA A 1 95 ? -11.344 22.734 13.914 1 97.75 95 ALA A O 1
ATOM 748 N N . ILE A 1 96 ? -9.312 23.547 13.945 1 97.56 96 ILE A N 1
ATOM 749 C CA . ILE A 1 96 ? -9.688 24.766 14.664 1 97.56 96 ILE A CA 1
ATOM 750 C C . ILE A 1 96 ? -9.883 25.906 13.68 1 97.56 96 ILE A C 1
ATOM 752 O O . ILE A 1 96 ? -9.016 26.172 12.844 1 97.56 96 ILE A O 1
ATOM 756 N N . VAL A 1 97 ? -11.008 26.594 13.828 1 98.19 97 VAL A N 1
ATOM 757 C CA . VAL A 1 97 ? -11.305 27.703 12.922 1 98.19 97 VAL A CA 1
ATOM 758 C C . VAL A 1 97 ? -10.477 28.922 13.305 1 98.19 97 VAL A C 1
ATOM 760 O O . VAL A 1 97 ? -10.469 29.344 14.469 1 98.19 97 VAL A O 1
ATOM 763 N N . LEU A 1 98 ? -9.797 29.469 12.328 1 98.12 98 LEU A N 1
ATOM 764 C CA . LEU A 1 98 ? -8.977 30.656 12.562 1 98.12 98 LEU A CA 1
ATOM 765 C C . LEU A 1 98 ? -9.648 31.891 12 1 98.12 98 LEU A C 1
ATOM 767 O O . LEU A 1 98 ? -9.461 33 12.516 1 98.12 98 LEU A O 1
ATOM 771 N N . LYS A 1 99 ? -10.234 31.766 10.906 1 98 99 LYS A N 1
ATOM 772 C CA . LYS A 1 99 ? -11.031 32.812 10.25 1 98 99 LYS A CA 1
ATOM 773 C C . LYS A 1 99 ? -12.398 32.25 9.836 1 98 99 LYS A C 1
ATOM 775 O O . LYS A 1 99 ? -12.5 31.469 8.906 1 98 99 LYS A O 1
ATOM 780 N N . GLU A 1 100 ? -13.43 32.781 10.43 1 97.19 100 GLU A N 1
ATOM 781 C CA . GLU A 1 100 ? -14.789 32.281 10.219 1 97.19 100 GLU A CA 1
ATOM 782 C C . GLU A 1 100 ? -15.344 32.781 8.883 1 97.19 100 GLU A C 1
ATOM 784 O O . GLU A 1 100 ? -15.117 33.906 8.484 1 97.19 100 GLU A O 1
ATOM 789 N N . ALA A 1 101 ? -16.016 31.922 8.281 1 97 101 ALA A N 1
ATOM 790 C CA . ALA A 1 101 ? -16.734 32.219 7.051 1 97 101 ALA A CA 1
ATOM 791 C C . ALA A 1 101 ? -17.75 31.109 6.738 1 97 101 ALA A C 1
ATOM 793 O O . ALA A 1 101 ? -17.625 29.984 7.215 1 97 101 ALA A O 1
ATOM 794 N N . PRO A 1 102 ? -18.797 31.453 5.996 1 96.62 102 PRO A N 1
ATOM 795 C CA . PRO A 1 102 ? -19.766 30.422 5.629 1 96.62 102 PRO A CA 1
ATOM 796 C C . PRO A 1 102 ? -19.141 29.219 4.945 1 96.62 102 PRO A C 1
ATOM 798 O O . PRO A 1 102 ? -19.562 28.078 5.18 1 96.62 102 PRO A O 1
ATOM 801 N N . VAL A 1 103 ? -18.141 29.438 4.16 1 96.75 103 VAL A N 1
ATOM 802 C CA . VAL A 1 103 ? -17.5 28.359 3.434 1 96.75 103 VAL A CA 1
ATOM 803 C C . VAL A 1 103 ? -16.797 27.422 4.418 1 96.75 103 VAL A C 1
ATOM 805 O O . VAL A 1 103 ? -16.734 26.203 4.184 1 96.75 103 VAL A O 1
ATOM 808 N N . VAL A 1 104 ? -16.266 27.875 5.457 1 98.06 104 VAL A N 1
ATOM 809 C CA . VAL A 1 104 ? -15.625 27.078 6.496 1 98.06 104 VAL A CA 1
ATOM 810 C C . VAL A 1 104 ? -16.672 26.172 7.164 1 98.06 104 VAL A C 1
ATOM 812 O O . VAL A 1 104 ? -16.438 24.984 7.324 1 98.06 104 VAL A O 1
ATOM 815 N N . THR A 1 105 ? -17.797 26.812 7.516 1 97.44 105 THR A N 1
ATOM 816 C CA . THR A 1 105 ? -18.875 26.062 8.141 1 97.44 105 THR A CA 1
ATOM 817 C C . THR A 1 105 ? -19.359 24.922 7.234 1 97.44 105 THR A C 1
ATOM 819 O O . THR A 1 105 ? -19.562 23.812 7.691 1 97.44 105 THR A O 1
ATOM 822 N N . LYS A 1 106 ? -19.516 25.266 6.047 1 97.81 106 LYS A N 1
ATOM 823 C CA . LYS A 1 106 ? -19.953 24.266 5.07 1 97.81 106 LYS A CA 1
ATOM 824 C C . LYS A 1 106 ? -18.953 23.125 4.957 1 97.81 106 LYS A C 1
ATOM 826 O O . LYS A 1 106 ? -19.344 21.953 5.027 1 97.81 106 LYS A O 1
ATOM 831 N N . MET A 1 107 ? -17.656 23.453 4.789 1 98.12 107 MET A N 1
ATOM 832 C CA . MET A 1 107 ? -16.625 22.438 4.633 1 98.12 107 MET A CA 1
ATOM 833 C C . MET A 1 107 ? -16.547 21.547 5.867 1 98.12 107 MET A C 1
ATOM 835 O O . MET A 1 107 ? -16.453 20.328 5.746 1 98.12 107 MET A O 1
ATOM 839 N N . LYS A 1 108 ? -16.578 22.109 7.012 1 98.12 108 LYS A N 1
ATOM 840 C CA . LYS A 1 108 ? -16.5 21.328 8.25 1 98.12 108 LYS A CA 1
ATOM 841 C C . LYS A 1 108 ? -17.703 20.406 8.398 1 98.12 108 LYS A C 1
ATOM 843 O O . LYS A 1 108 ? -17.562 19.25 8.828 1 98.12 108 LYS A O 1
ATOM 848 N N . SER A 1 109 ? -18.859 20.922 8.062 1 98.12 109 SER A N 1
ATOM 849 C CA . SER A 1 109 ? -20.062 20.109 8.141 1 98.12 109 SER A CA 1
ATOM 850 C C . SER A 1 109 ? -19.984 18.922 7.199 1 98.12 109 SER A C 1
ATOM 852 O O . SER A 1 109 ? -20.328 17.797 7.586 1 98.12 109 SER A O 1
ATOM 854 N N . GLU A 1 110 ? -19.547 19.188 6.004 1 98.31 110 GLU A N 1
ATOM 855 C CA . GLU A 1 110 ? -19.391 18.125 5.031 1 98.31 110 GLU A CA 1
ATOM 856 C C . GLU A 1 110 ? -18.359 17.094 5.508 1 98.31 110 GLU A C 1
ATOM 858 O O . GLU A 1 110 ? -18.594 15.891 5.441 1 98.31 110 GLU A O 1
ATOM 863 N N . ALA A 1 111 ? -17.25 17.578 5.977 1 98.5 111 ALA A N 1
ATOM 864 C CA . ALA A 1 111 ? -16.172 16.734 6.469 1 98.5 111 ALA A CA 1
ATOM 865 C C . ALA A 1 111 ? -16.656 15.852 7.617 1 98.5 111 ALA A C 1
ATOM 867 O O . ALA A 1 111 ? -16.406 14.641 7.625 1 98.5 111 ALA A O 1
ATOM 868 N N . SER A 1 112 ? -17.328 16.453 8.562 1 98.12 112 SER A N 1
ATOM 869 C CA . SER A 1 112 ? -17.828 15.734 9.734 1 98.12 112 SER A CA 1
ATOM 870 C C . SER A 1 112 ? -18.828 14.664 9.344 1 98.12 112 SER A C 1
ATOM 872 O O . SER A 1 112 ? -18.828 13.562 9.906 1 98.12 112 SER A O 1
ATOM 874 N N . SER A 1 113 ? -19.672 15 8.438 1 98.06 113 SER A N 1
ATOM 875 C CA . SER A 1 113 ? -20.672 14.055 7.965 1 98.06 113 SER A CA 1
ATOM 876 C C . SER A 1 113 ? -20.016 12.836 7.312 1 98.06 113 SER A C 1
ATOM 878 O O . SER A 1 113 ? -20.375 11.695 7.605 1 98.06 113 SER A O 1
ATOM 880 N N . ILE A 1 114 ? -19.062 13.109 6.453 1 98.06 114 ILE A N 1
ATOM 881 C CA . ILE A 1 114 ? -18.359 12.039 5.762 1 98.06 114 ILE A CA 1
ATOM 882 C C . ILE A 1 114 ? -17.594 11.188 6.773 1 98.06 114 ILE A C 1
ATOM 884 O O . ILE A 1 114 ? -17.672 9.953 6.73 1 98.06 114 ILE A O 1
ATOM 888 N N . PHE A 1 115 ? -16.922 11.852 7.629 1 97.62 115 PHE A N 1
ATOM 889 C CA . PHE A 1 115 ? -16.109 11.148 8.609 1 97.62 115 PHE A CA 1
ATOM 890 C C . PHE A 1 115 ? -16.969 10.273 9.508 1 97.62 115 PHE A C 1
ATOM 892 O O . PHE A 1 115 ? -16.641 9.109 9.758 1 97.62 115 PHE A O 1
ATOM 899 N N . ALA A 1 116 ? -18.078 10.773 9.93 1 97.12 116 ALA A N 1
ATOM 900 C CA . ALA A 1 116 ? -18.969 10.07 10.844 1 97.12 116 ALA A CA 1
ATOM 901 C C . ALA A 1 116 ? -19.641 8.891 10.148 1 97.12 116 ALA A C 1
ATOM 903 O O . ALA A 1 116 ? -19.938 7.871 10.781 1 97.12 116 ALA A O 1
ATOM 904 N N . ALA A 1 117 ? -19.906 9.008 8.898 1 96.75 117 ALA A N 1
ATOM 905 C CA . ALA A 1 117 ? -20.594 7.973 8.133 1 96.75 117 ALA A CA 1
ATOM 906 C C . ALA A 1 117 ? -19.734 6.715 8.016 1 96.75 117 ALA A C 1
ATOM 908 O O . ALA A 1 117 ? -20.266 5.605 7.898 1 96.75 117 ALA A O 1
ATOM 909 N N . GLY A 1 118 ? -18.375 6.867 8.039 1 97.5 118 GLY A N 1
ATOM 910 C CA . GLY A 1 118 ? -17.484 5.742 7.816 1 97.5 118 GLY A CA 1
ATOM 911 C C . GLY A 1 118 ? -17.359 5.352 6.352 1 97.5 118 GLY A C 1
ATOM 912 O O . GLY A 1 118 ? -18.109 5.863 5.508 1 97.5 118 GLY A O 1
ATOM 913 N N . PRO A 1 119 ? -16.484 4.512 6.043 1 98.25 119 PRO A N 1
ATOM 914 C CA . PRO A 1 119 ? -16.328 4.055 4.66 1 98.25 119 PRO A CA 1
ATOM 915 C C . PRO A 1 119 ? -17.469 3.146 4.211 1 98.25 119 PRO A C 1
ATOM 917 O O . PRO A 1 119 ? -18.109 2.496 5.043 1 98.25 119 PRO A O 1
ATOM 920 N N . SER A 1 120 ? -17.719 3.109 2.949 1 97.62 120 SER A N 1
ATOM 921 C CA . SER A 1 120 ? -18.734 2.205 2.418 1 97.62 120 SER A CA 1
ATOM 922 C C . SER A 1 120 ? -18.391 0.751 2.729 1 97.62 120 SER A C 1
ATOM 924 O O . SER A 1 120 ? -17.219 0.369 2.738 1 97.62 120 SER A O 1
ATOM 926 N N . PRO A 1 121 ? -19.375 -0.065 2.955 1 97.69 121 PRO A N 1
ATOM 927 C CA . PRO A 1 121 ? -19.109 -1.472 3.268 1 97.69 121 PRO A CA 1
ATOM 928 C C . PRO A 1 121 ? -18.516 -2.24 2.086 1 97.69 121 PRO A C 1
ATOM 930 O O . PRO A 1 121 ? -18.844 -1.953 0.932 1 97.69 121 PRO A O 1
ATOM 933 N N . TRP A 1 122 ? -17.719 -3.178 2.393 1 97.75 122 TRP A N 1
ATOM 934 C CA . TRP A 1 122 ? -17.25 -4.125 1.39 1 97.75 122 TRP A CA 1
ATOM 935 C C . TRP A 1 122 ? -18.328 -5.137 1.036 1 97.75 122 TRP A C 1
ATOM 937 O O . TRP A 1 122 ? -19.094 -5.562 1.904 1 97.75 122 TRP A O 1
ATOM 947 N N . ASN A 1 123 ? -18.375 -5.504 -0.24 1 97.12 123 ASN A N 1
ATOM 948 C CA . ASN A 1 123 ? -19.234 -6.625 -0.606 1 97.12 123 ASN A CA 1
ATOM 949 C C . ASN A 1 123 ? -18.516 -7.961 -0.446 1 97.12 123 ASN A C 1
ATOM 951 O O . ASN A 1 123 ? -17.328 -7.992 -0.083 1 97.12 123 ASN A O 1
ATOM 955 N N . LYS A 1 124 ? -19.172 -9.031 -0.658 1 96.75 124 LYS A N 1
ATOM 956 C CA . LYS A 1 124 ? -18.625 -10.367 -0.454 1 96.75 124 LYS A CA 1
ATOM 957 C C . LYS A 1 124 ? -17.422 -10.617 -1.365 1 96.75 124 LYS A C 1
ATOM 959 O O . LYS A 1 124 ? -16.469 -11.289 -0.972 1 96.75 124 LYS A O 1
ATOM 964 N N . GLN A 1 125 ? -17.484 -10.164 -2.541 1 97 125 GLN A N 1
ATOM 965 C CA . GLN A 1 125 ? -16.391 -10.359 -3.498 1 97 125 GLN A CA 1
ATOM 966 C C . GLN A 1 125 ? -15.094 -9.742 -2.986 1 97 125 GLN A C 1
ATOM 968 O O . GLN A 1 125 ? -14.023 -10.344 -3.1 1 97 125 GLN A O 1
ATOM 973 N N . LYS A 1 126 ? -15.203 -8.523 -2.479 1 97.5 126 LYS A N 1
ATOM 974 C CA . LYS A 1 126 ? -14.031 -7.855 -1.93 1 97.5 126 LYS A CA 1
ATOM 975 C C . LYS A 1 126 ? -13.492 -8.602 -0.709 1 97.5 126 LYS A C 1
ATOM 977 O O . LYS A 1 126 ? -12.281 -8.773 -0.565 1 97.5 126 LYS A O 1
ATOM 982 N N . ILE A 1 127 ? -14.344 -9.039 0.133 1 98.44 127 ILE A N 1
ATOM 983 C CA . ILE A 1 127 ? -13.961 -9.789 1.32 1 98.44 127 ILE A CA 1
ATOM 984 C C . ILE A 1 127 ? -13.242 -11.07 0.907 1 98.44 127 ILE A C 1
ATOM 986 O O . ILE A 1 127 ? -12.156 -11.375 1.416 1 98.44 127 ILE A O 1
ATOM 990 N N . ASP A 1 128 ? -13.812 -11.766 -0.008 1 98.25 128 ASP A N 1
ATOM 991 C CA . ASP A 1 128 ? -13.219 -13.016 -0.468 1 98.25 128 ASP A CA 1
ATOM 992 C C . ASP A 1 128 ? -11.867 -12.766 -1.142 1 98.25 128 ASP A C 1
ATOM 994 O O . ASP A 1 128 ? -10.953 -13.586 -1.03 1 98.25 128 ASP A O 1
ATOM 998 N N . HIS A 1 129 ? -11.82 -11.688 -1.825 1 98.06 129 HIS A N 1
ATOM 999 C CA . HIS A 1 129 ? -10.547 -11.344 -2.459 1 98.06 129 HIS A CA 1
ATOM 1000 C C . HIS A 1 129 ? -9.445 -11.164 -1.421 1 98.06 129 HIS A C 1
ATOM 1002 O O . HIS A 1 129 ? -8.344 -11.695 -1.581 1 98.06 129 HIS A O 1
ATOM 1008 N N . TYR A 1 130 ? -9.727 -10.461 -0.385 1 98.56 130 TYR A N 1
ATOM 1009 C CA . TYR A 1 130 ? -8.719 -10.25 0.652 1 98.56 130 TYR A CA 1
ATOM 1010 C C . TYR A 1 130 ? -8.414 -11.547 1.389 1 98.56 130 TYR A C 1
ATOM 1012 O O . TYR A 1 130 ? -7.27 -11.805 1.755 1 98.56 130 TYR A O 1
ATOM 1020 N N . ARG A 1 131 ? -9.492 -12.328 1.642 1 98.75 131 ARG A N 1
ATOM 1021 C CA . ARG A 1 131 ? -9.25 -13.641 2.234 1 98.75 131 ARG A CA 1
ATOM 1022 C C . ARG A 1 131 ? -8.273 -14.445 1.388 1 98.75 131 ARG A C 1
ATOM 1024 O O . ARG A 1 131 ? -7.344 -15.062 1.916 1 98.75 131 ARG A O 1
ATOM 1031 N N . TYR A 1 132 ? -8.477 -14.422 0.141 1 98.38 132 TYR A N 1
ATOM 1032 C CA . TYR A 1 132 ? -7.641 -15.156 -0.8 1 98.38 132 TYR A CA 1
ATOM 1033 C C . TYR A 1 132 ? -6.215 -14.617 -0.798 1 98.38 132 TYR A C 1
ATOM 1035 O O . TYR A 1 132 ? -5.254 -15.383 -0.693 1 98.38 132 TYR A O 1
ATOM 1043 N N . MET A 1 133 ? -6.059 -13.305 -0.916 1 97.88 133 MET A N 1
ATOM 1044 C CA . MET A 1 133 ? -4.742 -12.672 -0.968 1 97.88 133 MET A CA 1
ATOM 1045 C C . MET A 1 133 ? -3.963 -12.938 0.315 1 97.88 133 MET A C 1
ATOM 1047 O O . MET A 1 133 ? -2.775 -13.266 0.269 1 97.88 133 MET A O 1
ATOM 1051 N N . ILE A 1 134 ? -4.609 -12.812 1.45 1 98.62 134 ILE A N 1
ATOM 1052 C CA . ILE A 1 134 ? -3.965 -13.008 2.744 1 98.62 134 ILE A CA 1
ATOM 1053 C C . ILE A 1 134 ? -3.564 -14.469 2.906 1 98.62 134 ILE A C 1
ATOM 1055 O O . ILE A 1 134 ? -2.49 -14.773 3.43 1 98.62 134 ILE A O 1
ATOM 1059 N N . THR A 1 135 ? -4.422 -15.375 2.459 1 98.06 135 THR A N 1
ATOM 1060 C CA . THR A 1 135 ? -4.098 -16.797 2.494 1 98.06 135 THR A CA 1
ATOM 1061 C C . THR A 1 135 ? -2.814 -17.078 1.718 1 98.06 135 THR A C 1
ATOM 1063 O O . THR A 1 135 ? -1.922 -17.766 2.215 1 98.06 135 THR A O 1
ATOM 1066 N N . ASN A 1 136 ? -2.729 -16.516 0.536 1 96.12 136 ASN A N 1
ATOM 1067 C CA . ASN A 1 136 ? -1.527 -16.703 -0.272 1 96.12 136 ASN A CA 1
ATOM 1068 C C . ASN A 1 136 ? -0.299 -16.109 0.406 1 96.12 136 ASN A C 1
ATOM 1070 O O . ASN A 1 136 ? 0.787 -16.688 0.361 1 96.12 136 ASN A O 1
ATOM 1074 N N . LEU A 1 137 ? -0.455 -15.008 1.005 1 97.62 137 LEU A N 1
ATOM 1075 C CA . LEU A 1 137 ? 0.647 -14.359 1.71 1 97.62 137 LEU A CA 1
ATOM 1076 C C . LEU A 1 137 ? 1.127 -15.219 2.875 1 97.62 137 LEU A C 1
ATOM 1078 O O . LEU A 1 137 ? 2.33 -15.312 3.129 1 97.62 137 LEU A O 1
ATOM 1082 N N . ILE A 1 138 ? 0.156 -15.789 3.602 1 97.88 138 ILE A N 1
ATOM 1083 C CA . ILE A 1 138 ? 0.498 -16.672 4.715 1 97.88 138 ILE A CA 1
ATOM 1084 C C . ILE A 1 138 ? 1.375 -17.812 4.215 1 97.88 138 ILE A C 1
ATOM 1086 O O . ILE A 1 138 ? 2.414 -18.125 4.809 1 97.88 138 ILE A O 1
ATOM 1090 N N . ASP A 1 139 ? 1.008 -18.469 3.146 1 95.44 139 ASP A N 1
ATOM 1091 C CA . ASP A 1 139 ? 1.755 -19.578 2.586 1 95.44 139 ASP A CA 1
ATOM 1092 C C . ASP A 1 139 ? 3.166 -19.156 2.186 1 95.44 139 ASP A C 1
ATOM 1094 O O . ASP A 1 139 ? 4.141 -19.844 2.516 1 95.44 139 ASP A O 1
ATOM 1098 N N . ASP A 1 140 ? 3.271 -18.047 1.481 1 94.94 140 ASP A N 1
ATOM 1099 C CA . ASP A 1 140 ? 4.574 -17.516 1.093 1 94.94 140 ASP A CA 1
ATOM 1100 C C . ASP A 1 140 ? 5.438 -17.234 2.318 1 94.94 140 ASP A C 1
ATOM 1102 O O . ASP A 1 140 ? 6.641 -17.516 2.316 1 94.94 140 ASP A O 1
ATOM 1106 N N . PHE A 1 141 ? 4.828 -16.656 3.289 1 97.75 141 PHE A N 1
ATOM 1107 C CA . PHE A 1 141 ? 5.504 -16.266 4.52 1 97.75 141 PHE A CA 1
ATOM 1108 C C . PHE A 1 141 ? 6.066 -17.484 5.242 1 97.75 141 PHE A C 1
ATOM 1110 O O . PHE A 1 141 ? 7.223 -17.469 5.676 1 97.75 141 PHE A O 1
ATOM 1117 N N . LEU A 1 142 ? 5.258 -18.484 5.344 1 96.44 142 LEU A N 1
ATOM 1118 C CA . LEU A 1 142 ? 5.652 -19.703 6.039 1 96.44 142 LEU A CA 1
ATOM 1119 C C . LEU A 1 142 ? 6.742 -20.438 5.266 1 96.44 142 LEU A C 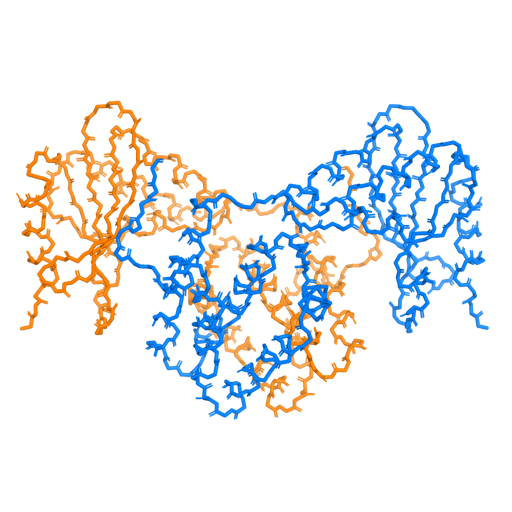1
ATOM 1121 O O . LEU A 1 142 ? 7.617 -21.078 5.863 1 96.44 142 LEU A O 1
ATOM 1125 N N . ASP A 1 143 ? 6.766 -20.328 4.004 1 93.5 143 ASP A N 1
ATOM 1126 C CA . ASP A 1 143 ? 7.676 -21.062 3.129 1 93.5 143 ASP A CA 1
ATOM 1127 C C . ASP A 1 143 ? 9.07 -20.453 3.15 1 93.5 143 ASP A C 1
ATOM 1129 O O . ASP A 1 143 ? 10.047 -21.094 2.742 1 93.5 143 ASP A O 1
ATOM 1133 N N . LYS A 1 144 ? 9.203 -19.203 3.529 1 95.38 144 LYS A N 1
ATOM 1134 C CA . LYS A 1 144 ? 10.484 -18.516 3.422 1 95.38 144 LYS A CA 1
ATOM 1135 C C . LYS A 1 144 ? 11.266 -18.609 4.73 1 95.38 144 LYS A C 1
ATOM 1137 O O . LYS A 1 144 ? 10.68 -18.5 5.812 1 95.38 144 LYS A O 1
ATOM 1142 N N . GLU A 1 145 ? 12.523 -18.781 4.578 1 95.69 145 GLU A N 1
ATOM 1143 C CA . GLU A 1 145 ? 13.406 -18.672 5.738 1 95.69 145 GLU A CA 1
ATOM 1144 C C . GLU A 1 145 ? 13.508 -17.219 6.215 1 95.69 145 GLU A C 1
ATOM 1146 O O . GLU A 1 145 ? 13.234 -16.297 5.453 1 95.69 145 GLU A O 1
ATOM 1151 N N . ILE A 1 146 ? 13.945 -17.125 7.461 1 96.62 146 ILE A N 1
ATOM 1152 C CA . ILE A 1 146 ? 14.086 -15.789 8.039 1 96.62 146 ILE A CA 1
ATOM 1153 C C . ILE A 1 146 ? 15.133 -14.992 7.254 1 96.62 146 ILE A C 1
ATOM 1155 O O . ILE A 1 146 ? 16.25 -15.477 7.023 1 96.62 146 ILE A O 1
ATOM 1159 N N . GLY A 1 147 ? 14.727 -13.82 6.879 1 97 147 GLY A N 1
ATOM 1160 C CA . GLY A 1 147 ? 15.555 -12.938 6.07 1 97 147 GLY A CA 1
ATOM 1161 C C . GLY A 1 147 ? 14.75 -11.898 5.309 1 97 147 GLY A C 1
ATOM 1162 O O . GLY A 1 147 ? 13.602 -11.617 5.66 1 97 147 GLY A O 1
ATOM 1163 N N . GLY A 1 148 ? 15.375 -11.281 4.297 1 97.69 148 GLY A N 1
ATOM 1164 C CA . GLY A 1 148 ? 14.797 -10.164 3.568 1 97.69 148 GLY A CA 1
ATOM 1165 C C . GLY A 1 148 ? 13.422 -10.469 3.002 1 97.69 148 GLY A C 1
ATOM 1166 O O . GLY A 1 148 ? 12.477 -9.711 3.207 1 97.69 148 GLY A O 1
ATOM 1167 N N . GLU A 1 149 ? 13.273 -11.555 2.291 1 97.94 149 GLU A N 1
ATOM 1168 C CA . GLU A 1 149 ? 11.992 -11.898 1.688 1 97.94 149 GLU A CA 1
ATOM 1169 C C . GLU A 1 149 ? 10.922 -12.109 2.756 1 97.94 149 GLU A C 1
ATOM 1171 O O . GLU A 1 149 ? 9.789 -11.648 2.598 1 97.94 149 GLU A O 1
ATOM 1176 N N . ALA A 1 150 ? 11.258 -12.789 3.857 1 98.44 150 ALA A N 1
ATOM 1177 C CA . ALA A 1 150 ? 10.312 -13.016 4.945 1 98.44 150 ALA A CA 1
ATOM 1178 C C . ALA A 1 150 ? 9.914 -11.695 5.605 1 98.44 150 ALA A C 1
ATOM 1180 O O . ALA A 1 150 ? 8.758 -11.523 6.008 1 98.44 150 ALA A O 1
ATOM 1181 N N . TYR A 1 151 ? 10.875 -10.766 5.746 1 98.5 151 TYR A N 1
ATOM 1182 C CA . TYR A 1 151 ? 10.586 -9.469 6.348 1 98.5 151 TYR A CA 1
ATOM 1183 C C . TYR A 1 151 ? 9.586 -8.688 5.508 1 98.5 151 TYR A C 1
ATOM 1185 O O . TYR A 1 151 ? 8.609 -8.141 6.039 1 98.5 151 TYR A O 1
ATOM 1193 N N . PHE A 1 152 ? 9.789 -8.68 4.223 1 98.69 152 PHE A N 1
ATOM 1194 C CA . PHE A 1 152 ? 8.875 -7.953 3.346 1 98.69 152 PHE A CA 1
ATOM 1195 C C . PHE A 1 152 ? 7.52 -8.641 3.285 1 98.69 152 PHE A C 1
ATOM 1197 O O . PHE A 1 152 ? 6.484 -7.98 3.191 1 98.69 152 PHE A O 1
ATOM 1204 N N . LEU A 1 153 ? 7.504 -9.953 3.346 1 98.62 153 LEU A N 1
ATOM 1205 C CA . LEU A 1 153 ? 6.246 -10.688 3.41 1 98.62 153 LEU A CA 1
ATOM 1206 C C . LEU A 1 153 ? 5.492 -10.367 4.695 1 98.62 153 LEU A C 1
ATOM 1208 O O . LEU A 1 153 ? 4.277 -10.156 4.672 1 98.62 153 LEU A O 1
ATOM 1212 N N . ALA A 1 154 ? 6.215 -10.352 5.797 1 98.69 154 ALA A N 1
ATOM 1213 C CA . ALA A 1 154 ? 5.586 -10.016 7.074 1 98.69 154 ALA A CA 1
ATOM 1214 C C . ALA A 1 154 ? 4.969 -8.625 7.035 1 98.69 154 ALA A C 1
ATOM 1216 O O . ALA A 1 154 ? 3.846 -8.422 7.5 1 98.69 154 ALA A O 1
ATOM 1217 N N . ASN A 1 155 ? 5.711 -7.66 6.469 1 98.12 155 ASN A N 1
ATOM 1218 C CA . ASN A 1 155 ? 5.219 -6.293 6.363 1 98.12 155 ASN A CA 1
ATOM 1219 C C . ASN A 1 155 ? 3.945 -6.215 5.523 1 98.12 155 ASN A C 1
ATOM 1221 O O . ASN A 1 155 ? 2.988 -5.539 5.902 1 98.12 155 ASN A O 1
ATOM 1225 N N . THR A 1 156 ? 3.951 -6.914 4.402 1 98.62 156 THR A N 1
ATOM 1226 C CA . THR A 1 156 ? 2.787 -6.93 3.521 1 98.62 156 THR A CA 1
ATOM 1227 C C . THR A 1 156 ? 1.604 -7.609 4.207 1 98.62 156 THR A C 1
ATOM 1229 O O . THR A 1 156 ? 0.477 -7.117 4.145 1 98.62 156 THR A O 1
ATOM 1232 N N . LEU A 1 157 ? 1.875 -8.734 4.832 1 98.75 157 LEU A N 1
ATOM 1233 C CA . LEU A 1 157 ? 0.833 -9.5 5.512 1 98.75 157 LEU A CA 1
ATOM 1234 C C . LEU A 1 157 ? 0.196 -8.672 6.625 1 98.75 157 LEU A C 1
ATOM 1236 O O . LEU A 1 157 ? -1.031 -8.602 6.727 1 98.75 157 LEU A O 1
ATOM 1240 N N . ILE A 1 158 ? 0.99 -8.016 7.426 1 98.81 158 ILE A N 1
ATOM 1241 C CA . ILE A 1 158 ? 0.511 -7.203 8.531 1 98.81 158 ILE A CA 1
ATOM 1242 C C . ILE A 1 158 ? -0.325 -6.043 8 1 98.81 158 ILE A C 1
ATOM 1244 O O . ILE A 1 158 ? -1.387 -5.734 8.547 1 98.81 158 ILE A O 1
ATOM 1248 N N . ASN A 1 159 ? 0.173 -5.422 6.984 1 98.69 159 ASN A N 1
ATOM 1249 C CA . ASN A 1 159 ? -0.563 -4.316 6.387 1 98.69 159 ASN A CA 1
ATOM 1250 C C . ASN A 1 159 ? -1.911 -4.77 5.836 1 98.69 159 ASN A C 1
ATOM 1252 O O . ASN A 1 159 ? -2.939 -4.152 6.109 1 98.69 159 ASN A O 1
ATOM 1256 N N . ASP A 1 160 ? -1.944 -5.816 5.027 1 98.69 160 ASP A N 1
ATOM 1257 C CA . ASP A 1 160 ? -3.178 -6.301 4.414 1 98.69 160 ASP A CA 1
ATOM 1258 C C . ASP A 1 160 ? -4.16 -6.797 5.477 1 98.69 160 ASP A C 1
ATOM 1260 O O . ASP A 1 160 ? -5.375 -6.648 5.32 1 98.69 160 ASP A O 1
ATOM 1264 N N . LEU A 1 161 ? -3.619 -7.406 6.484 1 98.75 161 LEU A N 1
ATOM 1265 C CA . LEU A 1 161 ? -4.461 -7.887 7.574 1 98.75 161 LEU A CA 1
ATOM 1266 C C . LEU A 1 161 ? -5.113 -6.719 8.312 1 98.75 161 LEU A C 1
ATOM 1268 O O . LEU A 1 161 ? -6.281 -6.797 8.695 1 98.75 161 LEU A O 1
ATOM 1272 N N . ALA A 1 162 ? -4.359 -5.668 8.57 1 98.88 162 ALA A N 1
ATOM 1273 C CA . ALA A 1 162 ? -4.914 -4.477 9.203 1 98.88 162 ALA A CA 1
ATOM 1274 C C . ALA A 1 162 ? -6.031 -3.873 8.352 1 98.88 162 ALA A C 1
ATOM 1276 O O . ALA A 1 162 ? -7.105 -3.551 8.867 1 98.88 162 ALA A O 1
ATOM 1277 N N . ILE A 1 163 ? -5.75 -3.732 7.043 1 98.88 163 ILE A N 1
ATOM 1278 C CA . ILE A 1 163 ? -6.762 -3.227 6.121 1 98.88 163 ILE A CA 1
ATOM 1279 C C . ILE A 1 163 ? -8.016 -4.098 6.199 1 98.88 163 ILE A C 1
ATOM 1281 O O . ILE A 1 163 ? -9.125 -3.59 6.371 1 98.88 163 ILE A O 1
ATOM 1285 N N . PHE A 1 164 ? -7.824 -5.41 6.117 1 98.88 164 PHE A N 1
ATOM 1286 C CA . PHE A 1 164 ? -8.945 -6.344 6.121 1 98.88 164 PHE A CA 1
ATOM 1287 C C . PHE A 1 164 ? -9.742 -6.227 7.414 1 98.88 164 PHE A C 1
ATOM 1289 O O . PHE A 1 164 ? -10.977 -6.176 7.383 1 98.88 164 PHE A O 1
ATOM 1296 N N . SER A 1 165 ? -9.062 -6.203 8.539 1 98.81 165 SER A N 1
ATOM 1297 C CA . SER A 1 165 ? -9.711 -6.176 9.844 1 98.81 165 SER A CA 1
ATOM 1298 C C . SER A 1 165 ? -10.578 -4.93 10.008 1 98.81 165 SER A C 1
ATOM 1300 O O . SER A 1 165 ? -11.688 -5 10.531 1 98.81 165 SER A O 1
ATOM 1302 N N . LEU A 1 166 ? -10.094 -3.844 9.523 1 98.81 166 LEU A N 1
ATOM 1303 C CA . LEU A 1 166 ? -10.805 -2.576 9.672 1 98.81 166 LEU A CA 1
ATOM 1304 C C . LEU A 1 166 ? -11.93 -2.459 8.648 1 98.81 166 LEU A C 1
ATOM 1306 O O . LEU A 1 166 ? -13.086 -2.244 9.016 1 98.81 166 LEU A O 1
ATOM 1310 N N . ARG A 1 167 ? -11.641 -2.732 7.402 1 98.69 167 ARG A N 1
ATOM 1311 C CA . ARG A 1 167 ? -12.586 -2.475 6.32 1 98.69 167 ARG A CA 1
ATOM 1312 C C . ARG A 1 167 ? -13.719 -3.494 6.328 1 98.69 167 ARG A C 1
ATOM 1314 O O . ARG A 1 167 ? -14.859 -3.17 5.98 1 98.69 167 ARG A O 1
ATOM 1321 N N . SER A 1 168 ? -13.414 -4.707 6.695 1 98.44 168 SER A N 1
ATOM 1322 C CA . SER A 1 168 ? -14.477 -5.703 6.766 1 98.44 168 SER A CA 1
ATOM 1323 C C . SER A 1 168 ? -15.492 -5.359 7.852 1 98.44 168 SER A C 1
ATOM 1325 O O . SER A 1 168 ? -16.594 -5.898 7.871 1 98.44 168 SER A O 1
ATOM 1327 N N . ARG A 1 169 ? -15.109 -4.488 8.766 1 97.31 169 ARG A N 1
ATOM 1328 C CA . ARG A 1 169 ? -15.992 -4.062 9.852 1 97.31 169 ARG A CA 1
ATOM 1329 C C . ARG A 1 169 ? -16.422 -2.609 9.672 1 97.31 169 ARG A C 1
ATOM 1331 O O . ARG A 1 169 ? -16.859 -1.962 10.617 1 97.31 169 ARG A O 1
ATOM 1338 N N . GLN A 1 170 ? -16.172 -2.074 8.508 1 97.38 170 GLN A N 1
ATOM 1339 C CA . GLN A 1 170 ? -16.609 -0.753 8.062 1 97.38 170 GLN A CA 1
ATOM 1340 C C . GLN A 1 170 ? -15.953 0.348 8.891 1 97.38 170 GLN A C 1
ATOM 1342 O O . GLN A 1 170 ? -16.609 1.333 9.25 1 97.38 170 GLN A O 1
ATOM 1347 N N . HIS A 1 171 ? -14.703 0.142 9.227 1 98.44 171 HIS A N 1
ATOM 1348 C CA . HIS A 1 171 ? -13.891 1.18 9.844 1 98.44 171 HIS A CA 1
ATOM 1349 C C . HIS A 1 171 ? -12.938 1.806 8.828 1 98.44 171 HIS A C 1
ATOM 1351 O O . HIS A 1 171 ? -12.531 1.152 7.863 1 98.44 171 HIS A O 1
ATOM 1357 N N . TRP A 1 172 ? -12.617 3.082 9.055 1 98.62 172 TRP A N 1
ATOM 1358 C CA . TRP A 1 172 ? -11.602 3.748 8.25 1 98.62 172 TRP A CA 1
ATOM 1359 C C . TRP A 1 172 ? -10.242 3.064 8.406 1 98.62 172 TRP A C 1
ATOM 1361 O O . TRP A 1 172 ? -9.992 2.406 9.422 1 98.62 172 TRP A O 1
ATOM 1371 N N . ILE A 1 173 ? -9.469 3.195 7.406 1 98.62 173 ILE A N 1
ATOM 1372 C CA . ILE A 1 173 ? -8.07 2.809 7.535 1 98.62 173 ILE A CA 1
ATOM 1373 C C . ILE A 1 173 ? -7.184 4.051 7.473 1 98.62 173 ILE A C 1
ATOM 1375 O O . ILE A 1 173 ? -7.684 5.176 7.379 1 98.62 173 ILE A O 1
ATOM 1379 N N . GLY A 1 174 ? -5.918 3.908 7.707 1 97 174 GLY A N 1
ATOM 1380 C CA . GLY A 1 174 ? -4.902 4.941 7.562 1 97 174 GLY A CA 1
ATOM 1381 C C . GLY A 1 174 ? -3.572 4.402 7.074 1 97 174 GLY A C 1
ATOM 1382 O O . GLY A 1 174 ? -3.496 3.277 6.578 1 97 174 GLY A O 1
ATOM 1383 N N . SER A 1 175 ? -2.645 5.203 7.117 1 95.31 175 SER A N 1
ATOM 1384 C CA . SER A 1 175 ? -1.269 4.828 6.805 1 95.31 175 SER A CA 1
ATOM 1385 C C . SER A 1 175 ? -0.336 5.133 7.973 1 95.31 175 SER A C 1
ATOM 1387 O O . SER A 1 175 ? -0.592 6.051 8.758 1 95.31 175 SER A O 1
ATOM 1389 N N . GLY A 1 176 ? 0.727 4.32 8.023 1 96 176 GLY A N 1
ATOM 1390 C CA . GLY A 1 176 ? 1.668 4.539 9.109 1 96 176 GLY A CA 1
ATOM 1391 C C . GLY A 1 176 ? 1.021 4.488 10.484 1 96 176 GLY A C 1
ATOM 1392 O O . GLY A 1 176 ? 0.339 3.518 10.812 1 96 176 GLY A O 1
ATOM 1393 N N . LYS A 1 177 ? 1.18 5.578 11.281 1 96.19 177 LYS A N 1
ATOM 1394 C CA . LYS A 1 177 ? 0.696 5.578 12.656 1 96.19 177 LYS A CA 1
ATOM 1395 C C . LYS A 1 177 ? -0.829 5.57 12.711 1 96.19 177 LYS A C 1
ATOM 1397 O O . LYS A 1 177 ? -1.423 5.051 13.656 1 96.19 177 LYS A O 1
ATOM 1402 N N . TRP A 1 178 ? -1.49 6.082 11.719 1 96.62 178 TRP A N 1
ATOM 1403 C CA . TRP A 1 178 ? -2.945 6.188 11.711 1 96.62 178 TRP A CA 1
ATOM 1404 C C . TRP A 1 178 ? -3.59 4.82 11.516 1 96.62 178 TRP A C 1
ATOM 1406 O O . TRP A 1 178 ? -4.715 4.586 11.961 1 96.62 178 TRP A O 1
ATOM 1416 N N . MET A 1 179 ? -2.877 3.902 10.781 1 98.5 179 MET A N 1
ATOM 1417 C CA . MET A 1 179 ? -3.387 2.537 10.688 1 98.5 179 MET A CA 1
ATOM 1418 C C . MET A 1 179 ? -3.494 1.905 12.07 1 98.5 179 MET A C 1
ATOM 1420 O O . MET A 1 179 ? -4.527 1.331 12.422 1 98.5 179 MET A O 1
ATOM 1424 N N . PHE A 1 180 ? -2.461 2.047 12.844 1 98.56 180 PHE A N 1
ATOM 1425 C CA . PHE A 1 180 ? -2.441 1.465 14.18 1 98.56 180 PHE A CA 1
ATOM 1426 C C . PHE A 1 180 ? -3.469 2.141 15.086 1 98.56 180 PHE A C 1
ATOM 1428 O O . PHE A 1 180 ? -4.129 1.478 15.883 1 98.56 180 PHE A O 1
ATOM 1435 N N . ARG A 1 181 ? -3.617 3.441 14.945 1 97.5 181 ARG A N 1
ATOM 1436 C CA . ARG A 1 181 ? -4.598 4.18 15.734 1 97.5 181 ARG A CA 1
ATOM 1437 C C . ARG A 1 181 ? -6.016 3.701 15.43 1 97.5 181 ARG A C 1
ATOM 1439 O O . ARG A 1 181 ? -6.836 3.566 16.344 1 97.5 181 ARG A O 1
ATOM 1446 N N . GLU A 1 182 ? -6.254 3.494 14.156 1 98.31 182 GLU A N 1
ATOM 1447 C CA . GLU A 1 182 ? -7.57 2.977 13.789 1 98.31 182 GLU A CA 1
ATOM 1448 C C . GLU A 1 182 ? -7.797 1.586 14.375 1 98.31 182 GLU A C 1
ATOM 1450 O O . GLU A 1 182 ? -8.883 1.284 14.867 1 98.31 182 GLU A O 1
ATOM 1455 N N . LEU A 1 183 ? -6.766 0.687 14.328 1 98.75 183 LEU A N 1
ATOM 1456 C CA . LEU A 1 183 ? -6.867 -0.64 14.93 1 98.75 183 LEU A CA 1
ATOM 1457 C C . LEU A 1 183 ? -7.172 -0.542 16.422 1 98.75 183 LEU A C 1
ATOM 1459 O O . LEU A 1 183 ? -8.07 -1.218 16.922 1 98.75 183 LEU A O 1
ATOM 1463 N N . ARG A 1 184 ? -6.414 0.292 17.047 1 98.5 184 ARG A N 1
ATOM 1464 C CA . ARG A 1 184 ? -6.543 0.448 18.5 1 98.5 184 ARG A CA 1
ATOM 1465 C C . ARG A 1 184 ? -7.918 0.996 18.875 1 98.5 184 ARG A C 1
ATOM 1467 O O . ARG A 1 184 ? -8.523 0.56 19.844 1 98.5 184 ARG A O 1
ATOM 1474 N N . SER A 1 185 ? -8.359 1.985 18.109 1 97.62 185 SER A N 1
ATOM 1475 C CA . SER A 1 185 ? -9.672 2.57 18.344 1 97.62 185 SER A CA 1
ATOM 1476 C C . SER A 1 185 ? -10.781 1.535 18.188 1 97.62 185 SER A C 1
ATOM 1478 O O . SER A 1 185 ? -11.758 1.536 18.922 1 97.62 185 SER A O 1
ATOM 1480 N N . MET A 1 186 ? -10.656 0.645 17.234 1 98.25 186 MET A N 1
ATOM 1481 C CA . MET A 1 186 ? -11.664 -0.384 16.984 1 98.25 186 MET A CA 1
ATOM 1482 C C . MET A 1 186 ? -11.602 -1.475 18.047 1 98.25 186 MET A C 1
ATOM 1484 O O . MET A 1 186 ? -12.633 -1.898 18.562 1 98.25 186 MET A O 1
ATOM 1488 N N . ASP A 1 187 ? -10.414 -1.938 18.328 1 98.44 187 ASP A N 1
ATOM 1489 C CA . ASP A 1 187 ? -10.188 -3.047 19.25 1 98.44 187 ASP A CA 1
ATOM 1490 C C . ASP A 1 187 ? -8.766 -3.021 19.797 1 98.44 187 ASP A C 1
ATOM 1492 O O . ASP A 1 187 ? -7.836 -3.498 19.156 1 98.44 187 ASP A O 1
ATOM 1496 N N . SER A 1 188 ? -8.617 -2.51 21.016 1 98.31 188 SER A N 1
ATOM 1497 C CA . SER A 1 188 ? -7.305 -2.326 21.625 1 98.31 188 SER A CA 1
ATOM 1498 C C . SER A 1 188 ? -6.578 -3.658 21.781 1 98.31 188 SER A C 1
ATOM 1500 O O . SER A 1 188 ? -5.355 -3.725 21.672 1 98.31 188 SER A O 1
ATOM 1502 N N . ASN A 1 189 ? -7.309 -4.668 22.094 1 98.44 189 ASN A N 1
ATOM 1503 C CA . ASN A 1 189 ? -6.699 -5.988 22.219 1 98.44 189 ASN A CA 1
ATOM 1504 C C . ASN A 1 189 ? -6.152 -6.484 20.891 1 98.44 189 ASN A C 1
ATOM 1506 O O . ASN A 1 189 ? -5.062 -7.055 20.828 1 98.44 189 ASN A O 1
ATOM 1510 N N . LEU A 1 190 ? -6.938 -6.297 19.875 1 98.44 190 LEU A N 1
ATOM 1511 C CA . LEU A 1 190 ? -6.48 -6.684 18.547 1 98.44 190 LEU A CA 1
ATOM 1512 C C . LEU A 1 190 ? -5.223 -5.91 18.156 1 98.44 190 LEU A C 1
ATOM 1514 O O . LEU A 1 190 ? -4.27 -6.492 17.625 1 98.44 190 LEU A O 1
ATOM 1518 N N . ALA A 1 191 ? -5.238 -4.602 18.391 1 98.75 191 ALA A N 1
ATOM 1519 C CA . ALA A 1 191 ? -4.066 -3.779 18.109 1 98.75 191 ALA A CA 1
ATOM 1520 C C . ALA A 1 191 ? -2.838 -4.305 18.844 1 98.75 191 ALA A C 1
ATOM 1522 O O . ALA A 1 191 ? -1.74 -4.355 18.297 1 98.75 191 ALA A O 1
ATOM 1523 N N . HIS A 1 192 ? -3.062 -4.688 20.062 1 98.44 192 HIS A N 1
ATOM 1524 C CA . HIS A 1 192 ? -1.978 -5.246 20.859 1 98.44 192 HIS A CA 1
ATOM 1525 C C . HIS A 1 192 ? -1.473 -6.559 20.266 1 98.44 192 HIS A C 1
ATOM 1527 O O . HIS A 1 192 ? -0.271 -6.832 20.297 1 98.44 192 HIS A O 1
ATOM 1533 N N . GLN A 1 193 ? -2.326 -7.367 19.75 1 98.62 193 GLN A N 1
ATOM 1534 C CA . GLN A 1 193 ? -1.928 -8.609 19.094 1 98.62 193 GLN A CA 1
ATOM 1535 C C . GLN A 1 193 ? -1.06 -8.344 17.875 1 98.62 193 GLN A C 1
ATOM 1537 O O . GLN A 1 193 ? -0.1 -9.07 17.609 1 98.62 193 GLN A O 1
ATOM 1542 N N . PHE A 1 194 ? -1.398 -7.316 17.094 1 98.81 194 PHE A N 1
ATOM 1543 C CA . PHE A 1 194 ? -0.552 -6.918 15.969 1 98.81 194 PHE A CA 1
ATOM 1544 C C . PHE A 1 194 ? 0.859 -6.598 16.438 1 98.81 194 PHE A C 1
ATOM 1546 O O . PHE A 1 194 ? 1.84 -7.066 15.867 1 98.81 194 PHE A O 1
ATOM 1553 N N . GLU A 1 195 ? 0.902 -5.805 17.469 1 98.31 195 GLU A N 1
ATOM 1554 C CA . GLU A 1 195 ? 2.186 -5.402 18.047 1 98.31 195 GLU A CA 1
ATOM 1555 C C . GLU A 1 195 ? 2.984 -6.617 18.5 1 98.31 195 GLU A C 1
ATOM 1557 O O . GLU A 1 195 ? 4.152 -6.777 18.141 1 98.31 195 GLU A O 1
ATOM 1562 N N . GLN A 1 196 ? 2.352 -7.492 19.219 1 98.25 196 GLN A N 1
ATOM 1563 C CA . GLN A 1 196 ? 3.021 -8.656 19.797 1 98.25 196 GLN A CA 1
ATOM 1564 C C . GLN A 1 196 ? 3.469 -9.625 18.703 1 98.25 196 GLN A C 1
ATOM 1566 O O . GLN A 1 196 ? 4.516 -10.258 18.828 1 98.25 196 GLN A O 1
ATOM 1571 N N . SER A 1 197 ? 2.684 -9.766 17.719 1 98.62 197 SER A N 1
ATOM 1572 C CA . SER A 1 197 ? 3.027 -10.695 16.656 1 98.62 197 SER A CA 1
ATOM 1573 C C . SER A 1 197 ? 4.262 -10.227 15.883 1 98.62 197 SER A C 1
ATOM 1575 O O . SER A 1 197 ? 5.113 -11.039 15.516 1 98.62 197 SER A O 1
ATOM 1577 N N . LEU A 1 198 ? 4.371 -8.93 15.656 1 98.12 198 LEU A N 1
ATOM 1578 C CA . LEU A 1 198 ? 5.551 -8.383 15 1 98.12 198 LEU A CA 1
ATOM 1579 C C . LEU A 1 198 ? 6.793 -8.57 15.867 1 98.12 198 LEU A C 1
ATOM 1581 O O . LEU A 1 198 ? 7.852 -8.953 15.367 1 98.12 198 LEU A O 1
ATOM 1585 N N . GLU A 1 199 ? 6.637 -8.344 17.094 1 97.31 199 GLU A N 1
ATOM 1586 C CA . GLU A 1 199 ? 7.758 -8.516 18.016 1 97.31 199 GLU A CA 1
ATOM 1587 C C . GLU A 1 199 ? 8.234 -9.969 18.031 1 97.31 199 GLU A C 1
ATOM 1589 O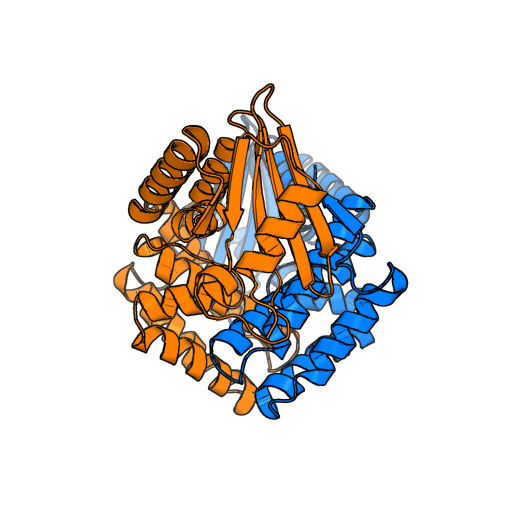 O . GLU A 1 199 ? 9.438 -10.234 17.984 1 97.31 199 GLU A O 1
ATOM 1594 N N . ALA A 1 200 ? 7.305 -10.875 18.141 1 98.19 200 ALA A N 1
ATOM 1595 C CA . ALA A 1 200 ? 7.648 -12.297 18.156 1 98.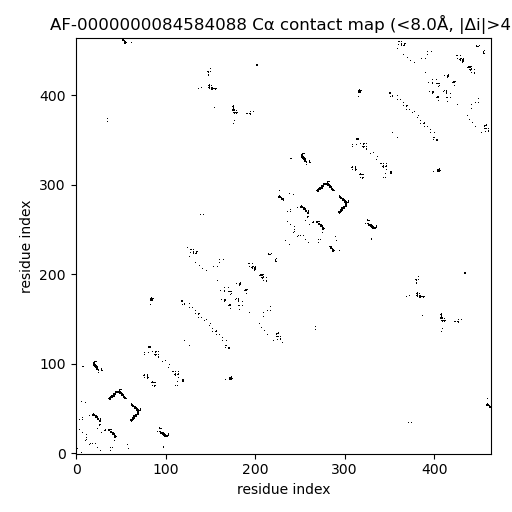19 200 ALA A CA 1
ATOM 1596 C C . ALA A 1 200 ? 8.398 -12.703 16.891 1 98.19 200 ALA A C 1
ATOM 1598 O O . ALA A 1 200 ? 9.367 -13.461 16.953 1 98.19 200 ALA A O 1
ATOM 1599 N N . PHE A 1 201 ? 8.008 -12.203 15.781 1 98.56 201 PHE A N 1
ATOM 1600 C CA . PHE A 1 201 ? 8.617 -12.547 14.508 1 98.56 201 PHE A CA 1
ATOM 1601 C C . PHE A 1 201 ? 10.031 -11.992 14.414 1 98.56 201 PHE A C 1
ATOM 1603 O O . PHE A 1 201 ? 10.977 -12.734 14.125 1 98.56 201 PHE A O 1
ATOM 1610 N N . TYR A 1 202 ? 10.18 -10.695 14.695 1 96.62 202 TYR A N 1
ATOM 1611 C CA . TYR A 1 202 ? 11.469 -10.055 14.453 1 96.62 202 TYR A CA 1
ATOM 1612 C C . TYR A 1 202 ? 12.461 -10.383 15.562 1 96.62 202 TYR A C 1
ATOM 1614 O O . TYR A 1 202 ? 13.656 -10.531 15.312 1 96.62 202 TYR A O 1
ATOM 1622 N N . LYS A 1 203 ? 12 -10.539 16.766 1 95.5 203 LYS A N 1
ATOM 1623 C CA . LYS A 1 203 ? 12.898 -10.742 17.891 1 95.5 203 LYS A CA 1
ATOM 1624 C C . LYS A 1 203 ? 13.203 -12.227 18.094 1 95.5 203 LYS A C 1
ATOM 1626 O O . LYS A 1 203 ? 14.328 -12.594 18.438 1 95.5 203 LYS A O 1
ATOM 1631 N N . GLN A 1 204 ? 12.219 -13.047 17.844 1 96.69 204 GLN A N 1
ATOM 1632 C CA . GLN A 1 204 ? 12.367 -14.453 18.188 1 96.69 204 GLN A CA 1
ATOM 1633 C C . GLN A 1 204 ? 12.312 -15.336 16.953 1 96.69 204 GLN A C 1
ATOM 1635 O O . GLN A 1 204 ? 12.406 -16.562 17.047 1 96.69 204 GLN A O 1
ATOM 1640 N N . HIS A 1 205 ? 12.102 -14.742 15.836 1 96.94 205 HIS A N 1
ATOM 1641 C CA . HIS A 1 205 ? 11.984 -15.484 14.586 1 96.94 205 HIS A CA 1
ATOM 1642 C C . HIS A 1 205 ? 10.828 -16.484 14.633 1 96.94 205 HIS A C 1
ATOM 1644 O O . HIS A 1 205 ? 10.922 -17.578 14.07 1 96.94 205 HIS A O 1
ATOM 1650 N N . ASN A 1 206 ? 9.875 -16.109 15.453 1 98.19 206 ASN A N 1
ATOM 1651 C CA . ASN A 1 206 ? 8.672 -16.938 15.562 1 98.19 206 ASN A CA 1
ATOM 1652 C C . ASN A 1 206 ? 7.559 -16.422 14.656 1 98.19 206 ASN A C 1
ATOM 1654 O O . ASN A 1 206 ? 6.949 -15.391 14.922 1 98.19 206 ASN A O 1
ATOM 1658 N N . LYS A 1 207 ? 7.199 -17.172 13.656 1 98.56 207 LYS A N 1
ATOM 1659 C CA . LYS A 1 207 ? 6.234 -16.75 12.641 1 98.56 207 LYS A CA 1
ATOM 1660 C C . LYS A 1 207 ? 4.805 -17.047 13.094 1 98.56 207 LYS A C 1
ATOM 1662 O O . LYS A 1 207 ? 3.852 -16.5 12.539 1 98.56 207 LYS A O 1
ATOM 1667 N N . ARG A 1 208 ? 4.59 -17.891 14.039 1 98.12 208 ARG A N 1
ATOM 1668 C CA . ARG A 1 208 ? 3.301 -18.469 14.391 1 98.12 208 ARG A CA 1
ATOM 1669 C C . ARG A 1 208 ? 2.318 -17.406 14.852 1 98.12 208 ARG A C 1
ATOM 1671 O O . ARG A 1 208 ? 1.145 -17.422 14.477 1 98.12 208 ARG A O 1
ATOM 1678 N N . PRO A 1 209 ? 2.789 -16.453 15.664 1 98.75 209 PRO A N 1
ATOM 1679 C CA . PRO A 1 209 ? 1.824 -15.469 16.141 1 98.75 209 PRO A CA 1
ATOM 1680 C C . PRO A 1 209 ? 1.219 -14.633 15.016 1 98.75 209 PRO A C 1
ATOM 1682 O O . PRO A 1 209 ? 0.037 -14.281 15.062 1 98.75 209 PRO A O 1
ATOM 1685 N N . ILE A 1 210 ? 1.99 -14.305 14.008 1 98.81 210 ILE A N 1
ATOM 1686 C CA . ILE A 1 210 ? 1.447 -13.555 12.875 1 98.81 210 ILE A CA 1
ATOM 1687 C C . ILE A 1 210 ? 0.423 -14.414 12.133 1 98.81 210 ILE A C 1
ATOM 1689 O O . ILE A 1 210 ? -0.647 -13.938 11.758 1 98.81 210 ILE A O 1
ATOM 1693 N N . VAL A 1 211 ? 0.751 -15.656 11.945 1 98.81 211 VAL A N 1
ATOM 1694 C CA . VAL A 1 211 ? -0.136 -16.578 11.234 1 98.81 211 VAL A CA 1
ATOM 1695 C C . VAL A 1 211 ? -1.419 -16.781 12.039 1 98.81 211 VAL A C 1
ATOM 1697 O O . VAL A 1 211 ? -2.518 -16.766 11.477 1 98.81 211 VAL A O 1
ATOM 1700 N N . GLN A 1 212 ? -1.276 -16.953 13.336 1 98.75 212 GLN A N 1
ATOM 1701 C CA . GLN A 1 212 ? -2.441 -17.109 14.203 1 98.75 212 GLN A CA 1
ATOM 1702 C C . GLN A 1 212 ? -3.312 -15.859 14.18 1 98.75 212 GLN A C 1
ATOM 1704 O O . GLN A 1 212 ? -4.543 -15.953 14.148 1 98.75 212 GLN A O 1
ATOM 1709 N N . LEU A 1 213 ? -2.689 -14.711 14.266 1 98.88 213 LEU A N 1
ATOM 1710 C CA . LEU A 1 213 ? -3.41 -13.445 14.148 1 98.88 213 LEU A CA 1
ATOM 1711 C C . LEU A 1 213 ? -4.219 -13.398 12.859 1 98.88 213 LEU A C 1
ATOM 1713 O O . LEU A 1 213 ? -5.387 -13 12.867 1 98.88 213 LEU A O 1
ATOM 1717 N N . ALA A 1 214 ? -3.619 -13.773 11.75 1 98.88 214 ALA A N 1
ATOM 1718 C CA . ALA A 1 214 ? -4.301 -13.789 10.461 1 98.88 214 ALA A CA 1
ATOM 1719 C C . ALA A 1 214 ? -5.496 -14.734 10.477 1 98.88 214 ALA A C 1
ATOM 1721 O O . ALA A 1 214 ? -6.59 -14.367 10.031 1 98.88 214 ALA A O 1
ATOM 1722 N N . ASP A 1 215 ? -5.281 -15.875 11.031 1 98.75 215 ASP A N 1
ATOM 1723 C CA . ASP A 1 215 ? -6.367 -16.844 11.125 1 98.75 215 ASP A CA 1
ATOM 1724 C C . ASP A 1 215 ? -7.523 -16.297 11.961 1 98.75 215 ASP A C 1
ATOM 1726 O O . ASP A 1 215 ? -8.688 -16.438 11.578 1 98.75 215 ASP A O 1
ATOM 1730 N N . ASP A 1 216 ? -7.211 -15.719 13.023 1 98.56 216 ASP A N 1
ATOM 1731 C CA . ASP A 1 216 ? -8.227 -15.156 13.914 1 98.56 216 ASP A CA 1
ATOM 1732 C C . ASP A 1 216 ? -9.016 -14.055 13.219 1 98.56 216 ASP A C 1
ATOM 1734 O O . ASP A 1 216 ? -10.234 -13.953 13.391 1 98.56 216 ASP A O 1
ATOM 1738 N N . CYS A 1 217 ? -8.359 -13.234 12.453 1 98.62 217 CYS A N 1
ATOM 1739 C CA . CYS A 1 217 ? -9 -12.117 11.766 1 98.62 217 CYS A CA 1
ATOM 1740 C C . CYS A 1 217 ? -9.891 -12.617 10.641 1 98.62 217 CYS A C 1
ATOM 1742 O O . CYS A 1 217 ? -10.93 -12.008 10.352 1 98.62 217 CYS A O 1
ATOM 1744 N N . LEU A 1 218 ? -9.508 -13.711 9.984 1 98.81 218 LEU A N 1
ATOM 1745 C CA . LEU A 1 218 ? -10.234 -14.219 8.828 1 98.81 218 LEU A CA 1
ATOM 1746 C C . LEU A 1 218 ? -11.406 -15.086 9.266 1 98.81 218 LEU A C 1
ATOM 1748 O O . LEU A 1 218 ? -12.406 -15.188 8.547 1 98.81 218 LEU A O 1
ATOM 1752 N N . GLU A 1 219 ? -11.375 -15.656 10.438 1 98.5 219 GLU A N 1
ATOM 1753 C CA . GLU A 1 219 ? -12.289 -16.703 10.898 1 98.5 219 GLU A CA 1
ATOM 1754 C C . GLU A 1 219 ? -13.734 -16.234 10.852 1 98.5 219 GLU A C 1
ATOM 1756 O O . GLU A 1 219 ? -14.602 -16.938 10.32 1 98.5 219 GLU A O 1
ATOM 1761 N N . PRO A 1 220 ? -14.062 -15.047 11.344 1 98.19 220 PRO A N 1
ATOM 1762 C CA . PRO A 1 220 ? -15.461 -14.609 11.344 1 98.19 220 PRO A CA 1
ATOM 1763 C C . PRO A 1 220 ? -16.031 -14.453 9.938 1 98.19 220 PRO A C 1
ATOM 1765 O O . PRO A 1 220 ? -17.25 -14.359 9.766 1 98.19 220 PRO A O 1
ATOM 1768 N N . PHE A 1 221 ? -15.211 -14.43 8.961 1 98.25 221 PHE A N 1
ATOM 1769 C CA . PHE A 1 221 ? -15.664 -14.172 7.594 1 98.25 221 PHE A CA 1
ATOM 1770 C C . PHE A 1 221 ? -15.531 -15.422 6.734 1 98.25 221 PHE A C 1
ATOM 1772 O O . PHE A 1 221 ? -15.625 -15.352 5.508 1 98.25 221 PHE A O 1
ATOM 1779 N N . GLY A 1 222 ? -15.172 -16.562 7.336 1 97.94 222 GLY A N 1
ATOM 1780 C CA . GLY A 1 222 ? -15.109 -17.828 6.621 1 97.94 222 GLY A CA 1
ATOM 1781 C C . GLY A 1 222 ? -13.719 -18.438 6.605 1 97.94 222 GLY A C 1
ATOM 1782 O O . GLY A 1 222 ? -13.516 -19.516 6.055 1 97.94 222 GLY A O 1
ATOM 1783 N N . GLY A 1 223 ? -12.719 -17.75 7.227 1 98.56 223 GLY A N 1
ATOM 1784 C CA . GLY A 1 223 ? -11.367 -18.281 7.316 1 98.56 223 GLY A CA 1
ATOM 1785 C C . GLY A 1 223 ? -10.586 -18.141 6.023 1 98.56 223 GLY A C 1
ATOM 1786 O O . GLY A 1 223 ? -10.93 -17.328 5.168 1 98.56 223 GLY A O 1
ATOM 1787 N N . ARG A 1 224 ? -9.469 -18.828 5.957 1 98.19 224 ARG A N 1
ATOM 1788 C CA . ARG A 1 224 ? -8.641 -18.812 4.758 1 98.19 224 ARG A CA 1
ATOM 1789 C C . ARG A 1 224 ? -9.438 -19.25 3.535 1 98.19 224 ARG A C 1
ATOM 1791 O O . ARG A 1 224 ? -10.383 -20.031 3.656 1 98.19 224 ARG A O 1
ATOM 1798 N N . LEU A 1 225 ? -9.062 -18.688 2.406 1 98.38 225 LEU A N 1
ATOM 1799 C CA . LEU A 1 225 ? -9.773 -19.016 1.172 1 98.38 225 LEU A CA 1
ATOM 1800 C C . LEU A 1 225 ? -8.789 -19.312 0.044 1 98.38 225 LEU A C 1
ATOM 1802 O O . LEU A 1 225 ? -7.914 -18.5 -0.255 1 98.38 225 LEU A O 1
ATOM 1806 N N . PHE A 1 226 ? -8.828 -20.438 -0.5 1 97.44 226 PHE A N 1
ATOM 1807 C CA . PHE A 1 226 ? -8.125 -20.812 -1.726 1 97.44 226 PHE A CA 1
ATOM 1808 C C . PHE A 1 226 ? -9.086 -21.438 -2.73 1 97.44 226 PHE A C 1
ATOM 1810 O O . PHE A 1 226 ? -9.523 -20.781 -3.672 1 97.44 226 PHE A O 1
ATOM 1817 N N . GLU A 1 227 ? -9.5 -22.672 -2.375 1 96.38 227 GLU A N 1
ATOM 1818 C CA . GLU A 1 227 ? -10.469 -23.328 -3.258 1 96.38 227 GLU A CA 1
ATOM 1819 C C . GLU A 1 227 ? -11.797 -22.562 -3.258 1 96.38 227 GLU A C 1
ATOM 1821 O O . GLU A 1 227 ? -12.328 -22.25 -2.195 1 96.38 227 GLU A O 1
ATOM 1826 N N . GLY A 1 228 ? -12.32 -22.391 -4.469 1 95.12 228 GLY A N 1
ATOM 1827 C CA . GLY A 1 228 ? -13.594 -21.703 -4.605 1 95.12 228 GLY A CA 1
ATOM 1828 C C . GLY A 1 228 ? -13.445 -20.219 -4.902 1 95.12 228 GLY A C 1
ATOM 1829 O O . GLY A 1 228 ? -14.422 -19.547 -5.219 1 95.12 228 GLY A O 1
ATOM 1830 N N . TYR A 1 229 ? -12.227 -19.734 -4.691 1 97.25 229 TYR A N 1
ATOM 1831 C CA . TYR A 1 229 ? -12.023 -18.344 -5.082 1 97.25 229 TYR A CA 1
ATOM 1832 C C . TYR A 1 229 ? -12.289 -18.156 -6.57 1 97.25 229 TYR A C 1
ATOM 1834 O O . TYR A 1 229 ? -11.867 -18.969 -7.391 1 97.25 229 TYR A O 1
ATOM 1842 N N . TYR A 1 230 ? -12.961 -17.062 -6.891 1 96.25 230 TYR A N 1
ATOM 1843 C CA . TYR A 1 230 ? -13.297 -16.734 -8.266 1 96.25 230 TYR A CA 1
ATOM 1844 C C . TYR A 1 230 ? -13.344 -15.219 -8.469 1 96.25 230 TYR A C 1
ATOM 1846 O O . TYR A 1 230 ? -13.914 -14.5 -7.652 1 96.25 230 TYR A O 1
ATOM 1854 N N . LEU A 1 231 ? -12.656 -14.734 -9.492 1 93.56 231 LEU A N 1
ATOM 1855 C CA . LEU A 1 231 ? -12.711 -13.344 -9.914 1 93.56 231 LEU A CA 1
ATOM 1856 C C . LEU A 1 231 ? -12.922 -13.234 -11.422 1 93.56 231 LEU A C 1
ATOM 1858 O O . LEU A 1 231 ? -12.094 -13.711 -12.203 1 93.56 231 LEU A O 1
ATOM 1862 N N . GLY A 1 232 ? -14.008 -12.672 -11.891 1 88.19 232 GLY A N 1
ATOM 1863 C CA . GLY A 1 232 ? -14.297 -12.523 -13.312 1 88.19 232 GLY A CA 1
ATOM 1864 C C . GLY A 1 232 ? -15.305 -11.43 -13.602 1 88.19 232 GLY A C 1
ATOM 1865 O O . GLY A 1 232 ? -16.031 -10.984 -12.703 1 88.19 232 GLY A O 1
ATOM 1866 N N . MET B 1 1 ? 7.48 -38.406 -7.906 1 50.81 1 MET B N 1
ATOM 1867 C CA . MET B 1 1 ? 7.258 -37 -7.512 1 50.81 1 MET B CA 1
ATOM 1868 C C . MET B 1 1 ? 6.371 -36.281 -8.523 1 50.81 1 MET B C 1
ATOM 1870 O O . MET B 1 1 ? 6.504 -36.5 -9.727 1 50.81 1 MET B O 1
ATOM 1874 N N . ARG B 1 2 ? 5.211 -35.75 -8.07 1 75.56 2 ARG B N 1
ATOM 1875 C CA . ARG B 1 2 ? 4.23 -35.312 -9.062 1 75.56 2 ARG B CA 1
ATOM 1876 C C . ARG B 1 2 ? 4.789 -34.188 -9.945 1 75.56 2 ARG B C 1
ATOM 1878 O O . ARG B 1 2 ? 5.344 -33.219 -9.445 1 75.56 2 ARG B O 1
ATOM 1885 N N . ASP B 1 3 ? 4.992 -34.594 -11.211 1 89.19 3 ASP B N 1
ATOM 1886 C CA . ASP B 1 3 ? 5.523 -33.625 -12.172 1 89.19 3 ASP B CA 1
ATOM 1887 C C . ASP B 1 3 ? 4.52 -32.5 -12.445 1 89.19 3 ASP B C 1
ATOM 1889 O O . ASP B 1 3 ? 3.418 -32.75 -12.938 1 89.19 3 ASP B O 1
ATOM 1893 N N . PRO B 1 4 ? 4.824 -31.297 -12.008 1 92.88 4 PRO B N 1
ATOM 1894 C CA . PRO B 1 4 ? 3.875 -30.188 -12.18 1 92.88 4 PRO B CA 1
ATOM 1895 C C . PRO B 1 4 ? 3.441 -30.016 -13.633 1 92.88 4 PRO B C 1
ATOM 1897 O O . PRO B 1 4 ? 2.275 -29.703 -13.906 1 92.88 4 PRO B O 1
ATOM 1900 N N . LYS B 1 5 ? 4.367 -30.188 -14.555 1 94.75 5 LYS B N 1
ATOM 1901 C CA . LYS B 1 5 ? 4.055 -30 -15.969 1 94.75 5 LYS B CA 1
ATOM 1902 C C . LYS B 1 5 ? 3.047 -31.047 -16.438 1 94.75 5 LYS B C 1
ATOM 1904 O O . LYS B 1 5 ? 2.082 -30.719 -17.141 1 94.75 5 LYS B O 1
ATOM 1909 N N . ASP B 1 6 ? 3.309 -32.219 -16.094 1 95.38 6 ASP B N 1
ATOM 1910 C CA . ASP B 1 6 ? 2.412 -33.312 -16.484 1 95.38 6 ASP B CA 1
ATOM 1911 C C . ASP B 1 6 ? 1.025 -33.125 -15.875 1 95.38 6 ASP B C 1
ATOM 1913 O O . ASP B 1 6 ? 0.012 -33.344 -16.547 1 95.38 6 ASP B O 1
ATOM 1917 N N . THR B 1 7 ? 1.047 -32.781 -14.594 1 96 7 THR B N 1
ATOM 1918 C CA . THR B 1 7 ? -0.226 -32.562 -13.922 1 96 7 THR B CA 1
ATOM 1919 C C . THR B 1 7 ? -0.98 -31.406 -14.594 1 96 7 THR B C 1
ATOM 1921 O O . THR B 1 7 ? -2.195 -31.484 -14.781 1 96 7 THR B O 1
ATOM 1924 N N . ALA B 1 8 ? -0.299 -30.312 -14.953 1 97.62 8 ALA B N 1
ATOM 1925 C CA . ALA B 1 8 ? -0.917 -29.172 -15.625 1 97.62 8 ALA B CA 1
ATOM 1926 C C . ALA B 1 8 ? -1.524 -29.594 -16.953 1 97.62 8 ALA B C 1
ATOM 1928 O O . ALA B 1 8 ? -2.629 -29.156 -17.312 1 97.62 8 ALA B O 1
ATOM 1929 N N . LYS B 1 9 ? -0.817 -30.406 -17.703 1 97.38 9 LYS B N 1
ATOM 1930 C CA . LYS B 1 9 ? -1.331 -30.891 -18.984 1 97.38 9 LYS B CA 1
ATOM 1931 C C . LYS B 1 9 ? -2.619 -31.688 -18.797 1 97.38 9 LYS B C 1
ATOM 1933 O O . LYS B 1 9 ? -3.58 -31.516 -19.547 1 97.38 9 LYS B O 1
ATOM 1938 N N . ARG B 1 10 ? -2.582 -32.531 -17.781 1 97.81 10 ARG B N 1
ATOM 1939 C CA . ARG B 1 10 ? -3.783 -33.312 -17.516 1 97.81 10 ARG B CA 1
ATOM 1940 C C . ARG B 1 10 ? -4.938 -32.406 -17.094 1 97.81 10 ARG B C 1
ATOM 1942 O O . ARG B 1 10 ? -6.09 -32.656 -17.469 1 97.81 10 ARG B O 1
ATOM 1949 N N . PHE B 1 11 ? -4.602 -31.438 -16.281 1 98.19 11 PHE B N 1
ATOM 1950 C CA . PHE B 1 11 ? -5.617 -30.469 -15.883 1 98.19 11 PHE B CA 1
ATOM 1951 C C . PHE B 1 11 ? -6.273 -29.844 -17.109 1 98.19 11 PHE B C 1
ATOM 1953 O O . PHE B 1 11 ? -7.496 -29.734 -17.172 1 98.19 11 PHE B O 1
ATOM 1960 N N . ILE B 1 12 ? -5.512 -29.406 -18.062 1 98.19 12 ILE B N 1
ATOM 1961 C CA . ILE B 1 12 ? -5.992 -28.75 -19.281 1 98.19 12 ILE B CA 1
ATOM 1962 C C . ILE B 1 12 ? -6.859 -29.719 -20.078 1 98.19 12 ILE B C 1
ATOM 1964 O O . ILE B 1 12 ? -7.945 -29.344 -20.547 1 98.19 12 ILE B O 1
ATOM 1968 N N . GLU B 1 13 ? -6.398 -30.922 -20.219 1 97.56 13 GLU B N 1
ATOM 1969 C CA . GLU B 1 13 ? -7.125 -31.938 -20.969 1 97.56 13 GLU B CA 1
ATOM 1970 C C . GLU B 1 13 ? -8.484 -32.219 -20.344 1 97.56 13 GLU B C 1
ATOM 1972 O O . GLU B 1 13 ? -9.469 -32.469 -21.047 1 97.56 13 GLU B O 1
ATOM 1977 N N . THR B 1 14 ? -8.5 -32.188 -19.094 1 98 14 THR B N 1
ATOM 1978 C CA . THR B 1 14 ? -9.703 -32.562 -18.359 1 98 14 THR B CA 1
ATOM 1979 C C . THR B 1 14 ? -10.68 -31.375 -18.297 1 98 14 THR B C 1
ATOM 1981 O O . THR B 1 14 ? -11.883 -31.562 -18.469 1 98 14 THR B O 1
ATOM 1984 N N . ASN B 1 15 ? -10.219 -30.219 -18.078 1 98 15 ASN B N 1
ATOM 1985 C CA . ASN B 1 15 ? -11.094 -29.109 -17.719 1 98 15 ASN B CA 1
ATOM 1986 C C . ASN B 1 15 ? -11.234 -28.109 -18.859 1 98 15 ASN B C 1
ATOM 1988 O O . ASN B 1 15 ? -12.219 -27.359 -18.922 1 98 15 ASN B O 1
ATOM 1992 N N . HIS B 1 16 ? -10.211 -28.078 -19.719 1 98.31 16 HIS B N 1
ATOM 1993 C CA . HIS B 1 16 ? -10.203 -27.109 -20.812 1 98.31 16 HIS B CA 1
ATOM 1994 C C . HIS B 1 16 ? -9.727 -27.75 -22.109 1 98.31 16 HIS B C 1
ATOM 1996 O O . HIS B 1 16 ? -8.836 -27.234 -22.781 1 98.31 16 HIS B O 1
ATOM 2002 N N . PRO B 1 17 ? -10.344 -28.797 -22.484 1 97.31 17 PRO B N 1
ATOM 2003 C CA . PRO B 1 17 ? -9.867 -29.516 -23.672 1 97.31 17 PRO B CA 1
ATOM 2004 C C . PRO B 1 17 ? -9.969 -28.688 -24.953 1 97.31 17 PRO B C 1
ATOM 2006 O O . PRO B 1 17 ? -9.211 -28.906 -25.891 1 97.31 17 PRO B O 1
ATOM 2009 N N . GLU B 1 18 ? -10.789 -27.688 -25.016 1 97.31 18 GLU B N 1
ATOM 2010 C CA . GLU B 1 18 ? -11.039 -26.938 -26.234 1 97.31 18 GLU B CA 1
ATOM 2011 C C . GLU B 1 18 ? -10.219 -25.656 -26.281 1 97.31 18 GLU B C 1
ATOM 2013 O O . GLU B 1 18 ? -10.391 -24.828 -27.172 1 97.31 18 GLU B O 1
ATOM 2018 N N . CYS B 1 19 ? -9.422 -25.469 -25.281 1 98.25 19 CYS B N 1
ATOM 2019 C CA . CYS B 1 19 ? -8.656 -24.234 -25.281 1 98.25 19 CYS B CA 1
ATOM 2020 C C . CYS B 1 19 ? -7.727 -24.156 -26.484 1 98.25 19 CYS B C 1
ATOM 2022 O O . CYS B 1 19 ? -7.309 -25.188 -27.016 1 98.25 19 CYS B O 1
ATOM 2024 N N . GLU B 1 20 ? -7.406 -22.938 -26.891 1 98.06 20 GLU B N 1
ATOM 2025 C CA . GLU B 1 20 ? -6.52 -22.734 -28.031 1 98.06 20 GLU B CA 1
ATOM 2026 C C . GLU B 1 20 ? -5.055 -22.875 -27.625 1 98.06 20 GLU B C 1
ATOM 2028 O O . GLU B 1 20 ? -4.246 -23.406 -28.391 1 98.06 20 GLU B O 1
ATOM 2033 N N . GLY B 1 21 ? -4.727 -22.344 -26.5 1 98.44 21 GLY B N 1
ATOM 2034 C CA . GLY B 1 21 ? -3.375 -22.375 -25.969 1 98.44 21 GLY B CA 1
ATOM 2035 C C . GLY B 1 21 ? -3.334 -22.406 -24.453 1 98.44 21 GLY B C 1
ATOM 2036 O O . GLY B 1 21 ? -4.316 -22.062 -23.797 1 98.44 21 GLY B O 1
ATOM 2037 N N . ALA B 1 22 ? -2.184 -22.797 -23.922 1 98.69 22 ALA B N 1
ATOM 2038 C CA . ALA B 1 22 ? -2.029 -22.875 -22.484 1 98.69 22 ALA B CA 1
ATOM 2039 C C . ALA B 1 22 ? -0.559 -22.812 -22.078 1 98.69 22 ALA B C 1
ATOM 2041 O O . ALA B 1 22 ? 0.321 -23.188 -22.859 1 98.69 22 ALA B O 1
ATOM 2042 N N . MET B 1 23 ? -0.348 -22.297 -20.891 1 98.5 23 MET B N 1
ATOM 2043 C CA . MET B 1 23 ? 1.001 -22.172 -20.359 1 98.5 23 MET B CA 1
ATOM 2044 C C . MET B 1 23 ? 1.015 -22.453 -18.859 1 98.5 23 MET B C 1
ATOM 2046 O O . MET B 1 23 ? 0.017 -22.219 -18.172 1 98.5 23 MET B O 1
ATOM 2050 N N . LEU B 1 24 ? 2.057 -22.984 -18.375 1 98.12 24 LEU B N 1
ATOM 2051 C CA . LEU B 1 24 ? 2.35 -23.141 -16.953 1 98.12 24 LEU B CA 1
ATOM 2052 C C . LEU B 1 24 ? 3.309 -22.047 -16.469 1 98.12 24 LEU B C 1
ATOM 2054 O O . LEU B 1 24 ? 4.367 -21.844 -17.078 1 98.12 24 LEU B O 1
ATOM 2058 N N . ALA B 1 25 ? 2.908 -21.312 -15.484 1 96.75 25 ALA B N 1
ATOM 2059 C CA . ALA B 1 25 ? 3.711 -20.203 -14.961 1 96.75 25 ALA B CA 1
ATOM 2060 C C . ALA B 1 25 ? 4.008 -20.391 -13.477 1 96.75 25 ALA B C 1
ATOM 2062 O O . ALA B 1 25 ? 3.785 -21.469 -12.922 1 96.75 25 ALA B O 1
ATOM 2063 N N . GLY B 1 26 ? 4.699 -19.375 -12.859 1 91.75 26 GLY B N 1
ATOM 2064 C CA . GLY B 1 26 ? 4.934 -19.375 -11.43 1 91.75 26 GLY B CA 1
ATOM 2065 C C . GLY B 1 26 ? 6.184 -20.125 -11.023 1 91.75 26 GLY B C 1
ATOM 2066 O O . GLY B 1 26 ? 7.105 -20.297 -11.828 1 91.75 26 GLY B O 1
ATOM 2067 N N . SER B 1 27 ? 6.145 -20.531 -9.75 1 88.69 27 SER B N 1
ATOM 2068 C CA . SER B 1 27 ? 7.328 -21.141 -9.156 1 88.69 27 SER B CA 1
ATOM 2069 C C . SER B 1 27 ? 7.66 -22.469 -9.828 1 88.69 27 SER B C 1
ATOM 2071 O O . SER B 1 27 ? 8.828 -22.828 -9.945 1 88.69 27 SER B O 1
ATOM 2073 N N . CYS B 1 28 ? 6.691 -23.188 -10.25 1 84.88 28 CYS B N 1
ATOM 2074 C CA . CYS B 1 28 ? 6.898 -24.469 -10.922 1 84.88 28 CYS B CA 1
ATOM 2075 C C . CYS B 1 28 ? 7.617 -24.266 -12.258 1 84.88 28 CYS B C 1
ATOM 2077 O O . CYS B 1 28 ? 8.508 -25.047 -12.609 1 84.88 28 CYS B O 1
ATOM 2079 N N . ALA B 1 29 ? 7.238 -23.281 -12.922 1 86.94 29 ALA B N 1
ATOM 2080 C CA . ALA B 1 29 ? 7.871 -22.984 -14.211 1 86.94 29 ALA B CA 1
ATOM 2081 C C . ALA B 1 29 ? 9.312 -22.531 -14.016 1 86.94 29 ALA B C 1
ATOM 2083 O O . ALA B 1 29 ? 10.172 -22.781 -14.867 1 86.94 29 ALA B O 1
ATOM 2084 N N . ARG B 1 30 ? 9.633 -21.938 -12.875 1 86.19 30 ARG B N 1
ATOM 2085 C CA . ARG B 1 30 ? 10.961 -21.391 -12.609 1 86.19 30 ARG B CA 1
ATOM 2086 C C . ARG B 1 30 ? 11.844 -22.422 -11.914 1 86.19 30 ARG B C 1
ATOM 2088 O O . ARG B 1 30 ? 13 -22.141 -11.586 1 86.19 30 ARG B O 1
ATOM 2095 N N . GLY B 1 31 ? 11.266 -23.547 -11.602 1 84.44 31 GLY B N 1
ATOM 2096 C CA . GLY B 1 31 ? 12.031 -24.562 -10.891 1 84.44 31 GLY B CA 1
ATOM 2097 C C . GLY B 1 31 ? 12.203 -24.266 -9.414 1 84.44 31 GLY B C 1
ATOM 2098 O O . GLY B 1 31 ? 13.172 -24.703 -8.789 1 84.44 31 GLY B O 1
ATOM 2099 N N . GLU B 1 32 ? 11.336 -23.438 -8.859 1 83.44 32 GLU B N 1
ATOM 2100 C CA . GLU B 1 32 ? 11.422 -23.016 -7.465 1 83.44 32 GLU B CA 1
ATOM 2101 C C . GLU B 1 32 ? 10.281 -23.609 -6.641 1 83.44 32 GLU B C 1
ATOM 2103 O O . GLU B 1 32 ? 9.969 -23.109 -5.559 1 83.44 32 GLU B O 1
ATOM 2108 N N . ALA B 1 33 ? 9.672 -24.609 -7.188 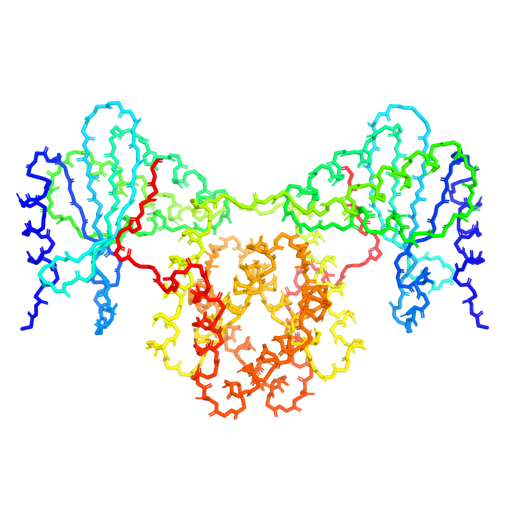1 83.56 33 ALA B N 1
ATOM 2109 C CA . ALA B 1 33 ? 8.5 -25.188 -6.531 1 83.56 33 ALA B CA 1
ATOM 2110 C C . ALA B 1 33 ? 8.852 -25.719 -5.145 1 83.56 33 ALA B C 1
ATOM 2112 O O . ALA B 1 33 ? 9.914 -26.312 -4.957 1 83.56 33 ALA B O 1
ATOM 2113 N N . THR B 1 34 ? 8.039 -25.422 -4.172 1 81.19 34 THR B N 1
ATOM 2114 C CA . THR B 1 34 ? 8.117 -25.969 -2.824 1 81.19 34 THR B CA 1
ATOM 2115 C C . THR B 1 34 ? 6.891 -26.828 -2.523 1 81.19 34 THR B C 1
ATOM 2117 O O . THR B 1 34 ? 6.051 -27.062 -3.398 1 81.19 34 THR B O 1
ATOM 2120 N N . VAL B 1 35 ? 6.77 -27.312 -1.305 1 77.56 35 VAL B N 1
ATOM 2121 C CA . VAL B 1 35 ? 5.703 -28.219 -0.9 1 77.56 35 VAL B CA 1
ATOM 2122 C C . VAL B 1 35 ? 4.359 -27.5 -0.956 1 77.56 35 VAL B C 1
ATOM 2124 O O . VAL B 1 35 ? 3.322 -28.125 -1.195 1 77.56 35 VAL B O 1
ATOM 2127 N N . THR B 1 36 ? 4.395 -26.188 -0.909 1 79.62 36 THR B N 1
ATOM 2128 C CA . THR B 1 36 ? 3.146 -25.438 -0.867 1 79.62 36 THR B CA 1
ATOM 2129 C C . THR B 1 36 ? 2.893 -24.734 -2.197 1 79.62 36 THR B C 1
ATOM 2131 O O . THR B 1 36 ? 1.969 -23.938 -2.312 1 79.62 36 THR B O 1
ATOM 2134 N N . SER B 1 37 ? 3.676 -25.141 -3.125 1 86.5 37 SER B N 1
ATOM 2135 C CA . SER B 1 37 ? 3.545 -24.453 -4.406 1 86.5 37 SER B CA 1
ATOM 2136 C C . SER B 1 37 ? 2.268 -24.875 -5.129 1 86.5 37 SER B C 1
ATOM 2138 O O . SER B 1 37 ? 1.859 -26.031 -5.059 1 86.5 37 SER B O 1
ATOM 2140 N N . ASP B 1 38 ? 1.696 -23.859 -5.73 1 92.75 38 ASP B N 1
ATOM 2141 C CA . ASP B 1 38 ? 0.54 -24.109 -6.586 1 92.75 38 ASP B CA 1
ATOM 2142 C C . ASP B 1 38 ? 0.939 -24.125 -8.062 1 92.75 38 ASP B C 1
ATOM 2144 O O . ASP B 1 38 ? 2.096 -23.875 -8.398 1 92.75 38 ASP B O 1
ATOM 2148 N N . LEU B 1 39 ? 0.049 -24.703 -8.906 1 95.69 39 LEU B N 1
ATOM 2149 C CA . LEU B 1 39 ? 0.187 -24.594 -10.352 1 95.69 39 LEU B CA 1
ATOM 2150 C C . LEU B 1 39 ? -0.506 -23.344 -10.875 1 95.69 39 LEU B C 1
ATOM 2152 O O . LEU B 1 39 ? -1.719 -23.188 -10.711 1 95.69 39 LEU B O 1
ATOM 2156 N N . ASP B 1 40 ? 0.236 -22.484 -11.461 1 97.38 40 ASP B N 1
ATOM 2157 C CA . ASP B 1 40 ? -0.345 -21.344 -12.156 1 97.38 40 ASP B CA 1
ATOM 2158 C C . ASP B 1 40 ? -0.535 -21.641 -13.641 1 97.38 40 ASP B C 1
ATOM 2160 O O . ASP B 1 40 ? 0.439 -21.75 -14.391 1 97.38 40 ASP B O 1
ATOM 2164 N N . ILE B 1 41 ? -1.73 -21.766 -14.016 1 98.38 41 ILE B N 1
ATOM 2165 C CA . ILE B 1 41 ? -2 -22.172 -15.391 1 98.38 41 ILE B CA 1
ATOM 2166 C C . ILE B 1 41 ? -2.742 -21.047 -16.125 1 98.38 41 ILE B C 1
ATOM 2168 O O . ILE B 1 41 ? -3.764 -20.562 -15.641 1 98.38 41 ILE B O 1
ATOM 2172 N N . ILE B 1 42 ? -2.225 -20.656 -17.25 1 98.56 42 ILE B N 1
ATOM 2173 C CA . ILE B 1 42 ? -2.844 -19.656 -18.109 1 98.56 42 ILE B CA 1
ATOM 2174 C C . ILE B 1 42 ? -3.502 -20.344 -19.297 1 98.56 42 ILE B C 1
ATOM 2176 O O . ILE B 1 42 ? -2.857 -21.125 -20.016 1 98.56 42 ILE B O 1
ATOM 2180 N N . ILE B 1 43 ? -4.738 -20.094 -19.484 1 98.75 43 ILE B N 1
ATOM 2181 C CA . ILE B 1 43 ? -5.52 -20.719 -20.531 1 98.75 43 ILE B CA 1
ATOM 2182 C C . ILE B 1 43 ? -6.047 -19.656 -21.5 1 98.75 43 ILE B C 1
ATOM 2184 O O . ILE B 1 43 ? -6.598 -18.641 -21.062 1 98.75 43 ILE B O 1
ATOM 2188 N N . LEU B 1 44 ? -5.918 -19.891 -22.812 1 98.56 44 LEU B N 1
ATOM 2189 C CA . LEU B 1 44 ? -6.312 -18.922 -23.812 1 98.56 44 LEU B CA 1
ATOM 2190 C C . LEU B 1 44 ? -7.387 -19.484 -24.734 1 98.56 44 LEU B C 1
ATOM 2192 O O . LEU B 1 44 ? -7.258 -20.609 -25.219 1 98.56 44 LEU B O 1
ATOM 2196 N N . TYR B 1 45 ? -8.422 -18.734 -24.906 1 98 45 TYR B N 1
ATOM 2197 C CA . TYR B 1 45 ? -9.492 -19.016 -25.859 1 98 45 TYR B CA 1
ATOM 2198 C C . TYR B 1 45 ? -9.594 -17.906 -26.906 1 98 45 TYR B C 1
ATOM 2200 O O . TYR B 1 45 ? -9.062 -16.812 -26.703 1 98 45 TYR B O 1
ATOM 2208 N N . THR B 1 46 ? -10.242 -18.266 -28 1 94.75 46 THR B N 1
ATOM 2209 C CA . THR B 1 46 ? -10.594 -17.266 -29 1 94.75 46 THR B CA 1
ATOM 2210 C C . THR B 1 46 ? -12.039 -16.812 -28.828 1 94.75 46 THR B C 1
ATOM 2212 O O . THR B 1 46 ? -12.883 -17.562 -28.328 1 94.75 46 THR B O 1
ATOM 2215 N N . GLY B 1 47 ? -12.336 -15.586 -29.219 1 95.12 47 GLY B N 1
ATOM 2216 C CA . GLY B 1 47 ? -13.688 -15.062 -29.125 1 95.12 47 GLY B CA 1
ATOM 2217 C C . GLY B 1 47 ? -13.75 -13.672 -28.516 1 95.12 47 GLY B C 1
ATOM 2218 O O . GLY B 1 47 ? -12.797 -12.891 -28.641 1 95.12 47 GLY B O 1
ATOM 2219 N N . GLU B 1 48 ? -14.891 -13.367 -27.938 1 96.44 48 GLU B N 1
ATOM 2220 C CA . GLU B 1 48 ? -15.094 -12.07 -27.297 1 96.44 48 GLU B CA 1
ATOM 2221 C C . GLU B 1 48 ? -14.242 -11.945 -26.031 1 96.44 48 GLU B C 1
ATOM 2223 O O . GLU B 1 48 ? -14.102 -12.906 -25.281 1 96.44 48 GLU B O 1
ATOM 2228 N N . ASP B 1 49 ? -13.797 -10.703 -25.812 1 97 49 ASP B N 1
ATOM 2229 C CA . ASP B 1 49 ? -12.906 -10.438 -24.688 1 97 49 ASP B CA 1
ATOM 2230 C C . ASP B 1 49 ? -13.578 -10.773 -23.359 1 97 49 ASP B C 1
ATOM 2232 O O . ASP B 1 49 ? -14.609 -10.18 -23.016 1 97 49 ASP B O 1
ATOM 2236 N N . ARG B 1 50 ? -13.047 -11.695 -22.672 1 96.62 50 ARG B N 1
ATOM 2237 C CA . ARG B 1 50 ? -13.445 -12.086 -21.312 1 96.62 50 ARG B CA 1
ATOM 2238 C C . ARG B 1 50 ? -12.242 -12.562 -20.516 1 96.62 50 ARG B C 1
ATOM 2240 O O . ARG B 1 50 ? -11.25 -13.031 -21.078 1 96.62 50 ARG B O 1
ATOM 2247 N N . ALA B 1 51 ? -12.312 -12.359 -19.219 1 98.12 51 ALA B N 1
ATOM 2248 C CA . ALA B 1 51 ? -11.242 -12.812 -18.328 1 98.12 51 ALA B CA 1
ATOM 2249 C C . ALA B 1 51 ? -11.805 -13.297 -16.984 1 98.12 51 ALA B C 1
ATOM 2251 O O . ALA B 1 51 ? -12.734 -12.695 -16.453 1 98.12 51 ALA B O 1
ATOM 2252 N N . TYR B 1 52 ? -11.25 -14.391 -16.453 1 97.5 52 TYR B N 1
ATOM 2253 C CA . TYR B 1 52 ? -11.516 -14.758 -15.07 1 97.5 52 TYR B CA 1
ATOM 2254 C C . TYR B 1 52 ? -10.367 -15.57 -14.484 1 97.5 52 TYR B C 1
ATOM 2256 O O . TYR B 1 52 ? -9.523 -16.078 -15.227 1 97.5 52 TYR B O 1
ATOM 2264 N N . ARG B 1 53 ? -10.32 -15.648 -13.227 1 97.56 53 ARG B N 1
ATOM 2265 C CA . ARG B 1 53 ? -9.391 -16.516 -12.508 1 97.56 53 ARG B CA 1
ATOM 2266 C C . ARG B 1 53 ? -10.109 -17.297 -11.406 1 97.56 53 ARG B C 1
ATOM 2268 O O . ARG B 1 53 ? -11.117 -16.828 -10.867 1 97.56 53 ARG B O 1
ATOM 2275 N N . GLU B 1 54 ? -9.625 -18.391 -11.148 1 97.62 54 GLU B N 1
ATOM 2276 C CA . GLU B 1 54 ? -10.18 -19.234 -10.094 1 97.62 54 GLU B CA 1
ATOM 2277 C C . GLU B 1 54 ? -9.102 -20.125 -9.477 1 97.62 54 GLU B C 1
ATOM 2279 O O . GLU B 1 54 ? -8.039 -20.328 -10.07 1 97.62 54 GLU B O 1
ATOM 2284 N N . SER B 1 55 ? -9.352 -20.531 -8.305 1 98.12 55 SER B N 1
ATOM 2285 C CA . SER B 1 55 ? -8.453 -21.438 -7.598 1 98.12 55 SER B CA 1
ATOM 2286 C C . SER B 1 55 ? -9.172 -22.719 -7.172 1 98.12 55 SER B C 1
ATOM 2288 O O . SER B 1 55 ? -10.312 -22.672 -6.715 1 98.12 55 SER B O 1
ATOM 2290 N N . LEU B 1 56 ? -8.594 -23.812 -7.422 1 97.56 56 LEU B N 1
ATOM 2291 C CA . LEU B 1 56 ? -9.148 -25.125 -7.094 1 97.56 56 LEU B CA 1
ATOM 2292 C C . LEU B 1 56 ? -8.047 -26.141 -6.863 1 97.56 56 LEU B C 1
ATOM 2294 O O . LEU B 1 56 ? -6.863 -25.828 -7.023 1 97.56 56 LEU B O 1
ATOM 2298 N N . PHE B 1 57 ? -8.453 -27.328 -6.41 1 97 57 PHE B N 1
ATOM 2299 C CA . PHE B 1 57 ? -7.512 -28.438 -6.305 1 97 57 PHE B CA 1
ATOM 2300 C C . PHE B 1 57 ? -7.691 -29.406 -7.461 1 97 57 PHE B C 1
ATOM 2302 O O . PHE B 1 57 ? -8.82 -29.688 -7.887 1 97 57 PHE B O 1
ATOM 2309 N N . PHE B 1 58 ? -6.625 -29.859 -7.992 1 96.5 58 PHE B N 1
ATOM 2310 C CA . PHE B 1 58 ? -6.609 -30.891 -9.031 1 96.5 58 PHE B CA 1
ATOM 2311 C C . PHE B 1 58 ? -5.512 -31.906 -8.766 1 96.5 58 PHE B C 1
ATOM 2313 O O . PHE B 1 58 ? -4.328 -31.562 -8.75 1 96.5 58 PHE B O 1
ATOM 2320 N N . GLU B 1 59 ? -5.922 -33.156 -8.531 1 94.94 59 GLU B N 1
ATOM 2321 C CA . GLU B 1 59 ? -5.008 -34.25 -8.227 1 94.94 59 GLU B CA 1
ATOM 2322 C C . GLU B 1 59 ? -4.059 -33.875 -7.094 1 94.94 59 GLU B C 1
ATOM 2324 O O . GLU B 1 59 ? -2.848 -34.094 -7.199 1 94.94 59 GLU B O 1
ATOM 2329 N N . GLY B 1 60 ? -4.566 -33.188 -6.117 1 92.38 60 GLY B N 1
ATOM 2330 C CA . GLY B 1 60 ? -3.809 -32.875 -4.918 1 92.38 60 GLY B CA 1
ATOM 2331 C C . GLY B 1 60 ? -3.021 -31.578 -5.035 1 92.38 60 GLY B C 1
ATOM 2332 O O . GLY B 1 60 ? -2.471 -31.094 -4.047 1 92.38 60 GLY B O 1
ATOM 2333 N N . TRP B 1 61 ? -2.979 -31 -6.234 1 93.62 61 TRP B N 1
ATOM 2334 C CA . TRP B 1 61 ? -2.277 -29.734 -6.438 1 93.62 61 TRP B CA 1
ATOM 2335 C C . TRP B 1 61 ? -3.229 -28.547 -6.289 1 93.62 61 TRP B C 1
ATOM 2337 O O . TRP B 1 61 ? -4.34 -28.562 -6.824 1 93.62 61 TRP B O 1
ATOM 2347 N N . PRO B 1 62 ? -2.84 -27.594 -5.465 1 96.19 62 PRO B N 1
ATOM 2348 C CA . PRO B 1 62 ? -3.529 -26.312 -5.66 1 96.19 62 PRO B CA 1
ATOM 2349 C C . PRO B 1 62 ? -3.285 -25.719 -7.043 1 96.19 62 PRO B C 1
ATOM 2351 O O . PRO B 1 62 ? -2.145 -25.672 -7.508 1 96.19 62 PRO B O 1
ATOM 2354 N N . VAL B 1 63 ? -4.332 -25.312 -7.707 1 97.25 63 VAL B N 1
ATOM 2355 C CA . VAL B 1 63 ? -4.219 -24.781 -9.062 1 97.25 63 VAL B CA 1
ATOM 2356 C C . VAL B 1 63 ? -4.859 -23.391 -9.125 1 97.25 63 VAL B C 1
ATOM 2358 O O . VAL B 1 63 ? -6 -2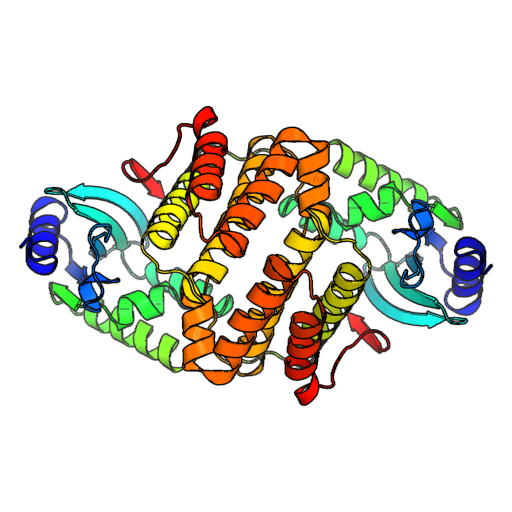3.203 -8.688 1 97.25 63 VAL B O 1
ATOM 2361 N N . GLU B 1 64 ? -4.145 -22.438 -9.523 1 97.94 64 GLU B N 1
ATOM 2362 C CA . GLU B 1 64 ? -4.668 -21.125 -9.914 1 97.94 64 GLU B CA 1
ATOM 2363 C C . GLU B 1 64 ? -4.766 -21 -11.43 1 97.94 64 GLU B C 1
ATOM 2365 O O . GLU B 1 64 ? -3.756 -21.094 -12.133 1 97.94 64 GLU B O 1
ATOM 2370 N N . VAL B 1 65 ? -5.941 -20.781 -11.875 1 97.94 65 VAL B N 1
ATOM 2371 C CA . VAL B 1 65 ? -6.176 -20.766 -13.32 1 97.94 65 VAL B CA 1
ATOM 2372 C C . VAL B 1 65 ? -6.547 -19.344 -13.758 1 97.94 65 VAL B C 1
ATOM 2374 O O . VAL B 1 65 ? -7.43 -18.719 -13.172 1 97.94 65 VAL B O 1
ATOM 2377 N N . PHE B 1 66 ? -5.863 -18.875 -14.742 1 98.31 66 PHE B N 1
ATOM 2378 C CA . PHE B 1 66 ? -6.141 -17.609 -15.398 1 98.31 66 PHE B CA 1
ATOM 2379 C C . PHE B 1 66 ? -6.641 -17.828 -16.812 1 98.31 66 PHE B C 1
ATOM 2381 O O . PHE B 1 66 ? -5.895 -18.297 -17.688 1 98.31 66 PHE B O 1
ATOM 2388 N N . VAL B 1 67 ? -7.828 -17.453 -17.047 1 98.44 67 VAL B N 1
ATOM 2389 C CA . VAL B 1 67 ? -8.438 -17.734 -18.344 1 98.44 67 VAL B CA 1
ATOM 2390 C C . VAL B 1 67 ? -8.727 -16.422 -19.062 1 98.44 67 VAL B C 1
ATOM 2392 O O . VAL B 1 67 ? -9.352 -15.516 -18.5 1 98.44 67 VAL B O 1
ATOM 2395 N N . TYR B 1 68 ? -8.273 -16.375 -20.266 1 98.25 68 TYR B N 1
ATOM 2396 C CA . TYR B 1 68 ? -8.508 -15.203 -21.109 1 98.25 68 TYR B CA 1
ATOM 2397 C C . TYR B 1 68 ? -9.086 -15.602 -22.453 1 98.25 68 TYR B C 1
ATOM 2399 O O . TYR B 1 68 ? -8.672 -16.609 -23.047 1 98.25 68 TYR B O 1
ATOM 2407 N N . THR B 1 69 ? -10.047 -14.875 -22.953 1 97.56 69 THR B N 1
ATOM 2408 C CA . THR B 1 69 ? -10.57 -14.961 -24.312 1 97.56 69 THR B CA 1
ATOM 2409 C C . THR B 1 69 ? -10.234 -13.695 -25.109 1 97.56 69 THR B C 1
ATOM 2411 O O . THR B 1 69 ? -10.242 -12.594 -24.547 1 97.56 69 THR B O 1
ATOM 2414 N N . GLY B 1 70 ? -9.852 -13.867 -26.359 1 95.56 70 GLY B N 1
ATOM 2415 C CA . GLY B 1 70 ? -9.508 -12.719 -27.188 1 95.56 70 GLY B CA 1
ATOM 2416 C C . GLY B 1 70 ? -8.281 -11.977 -26.672 1 95.56 70 GLY B C 1
ATOM 2417 O O . GLY B 1 70 ? -7.25 -12.586 -26.391 1 95.56 70 GLY B O 1
ATOM 2418 N N . GLU B 1 71 ? -8.422 -10.672 -26.562 1 95.31 71 GLU B N 1
ATOM 2419 C CA . GLU B 1 71 ? -7.281 -9.859 -26.172 1 95.31 71 GLU B CA 1
ATOM 2420 C C . GLU B 1 71 ? -7.488 -9.266 -24.781 1 95.31 71 GLU B C 1
ATOM 2422 O O . GLU B 1 71 ? -6.867 -8.258 -24.422 1 95.31 71 GLU B O 1
ATOM 2427 N N . ALA B 1 72 ? -8.273 -9.938 -23.969 1 97.44 72 ALA B N 1
ATOM 2428 C CA . ALA B 1 72 ? -8.617 -9.438 -22.641 1 97.44 72 ALA B CA 1
ATOM 2429 C C . ALA B 1 72 ? -7.375 -9.312 -21.766 1 97.44 72 ALA B C 1
ATOM 2431 O O . ALA B 1 72 ? -7.312 -8.461 -20.891 1 97.44 72 ALA B O 1
ATOM 2432 N N . TYR B 1 73 ? -6.395 -10.125 -22.016 1 97.38 73 TYR B N 1
ATOM 2433 C CA . TYR B 1 73 ? -5.188 -10.141 -21.203 1 97.38 73 TYR B CA 1
ATOM 2434 C C . TYR B 1 73 ? -4.43 -8.828 -21.312 1 97.38 73 TYR B C 1
ATOM 2436 O O . TYR B 1 73 ? -3.672 -8.453 -20.422 1 97.38 73 TYR B O 1
ATOM 2444 N N . GLN B 1 74 ? -4.625 -8.07 -22.328 1 97.62 74 GLN B N 1
ATOM 2445 C CA . GLN B 1 74 ? -3.861 -6.852 -22.594 1 97.62 74 GLN B CA 1
ATOM 2446 C C . GLN B 1 74 ? -4.188 -5.77 -21.562 1 97.62 74 GLN B C 1
ATOM 2448 O O . GLN B 1 74 ? -3.334 -4.945 -21.234 1 97.62 74 GLN B O 1
ATOM 2453 N N . ASN B 1 75 ? -5.43 -5.793 -21.109 1 96.5 75 ASN B N 1
ATOM 2454 C CA . ASN B 1 75 ? -5.812 -4.848 -20.062 1 96.5 75 ASN B CA 1
ATOM 2455 C C . ASN B 1 75 ? -5.008 -5.062 -18.797 1 96.5 75 ASN B C 1
ATOM 2457 O O . ASN B 1 75 ? -4.68 -4.102 -18.094 1 96.5 75 ASN B O 1
ATOM 2461 N N . PHE B 1 76 ? -4.688 -6.254 -18.469 1 96.62 76 PHE B N 1
ATOM 2462 C CA . PHE B 1 76 ? -3.91 -6.582 -17.281 1 96.62 76 PHE B CA 1
ATOM 2463 C C . PHE B 1 76 ? -2.445 -6.203 -17.469 1 96.62 76 PHE B C 1
ATOM 2465 O O . PHE B 1 76 ? -1.796 -5.727 -16.547 1 96.62 76 PHE B O 1
ATOM 2472 N N . PHE B 1 77 ? -1.984 -6.406 -18.672 1 97.75 77 PHE B N 1
ATOM 2473 C CA . PHE B 1 77 ? -0.633 -5.957 -18.984 1 97.75 77 PHE B CA 1
ATOM 2474 C C . PHE B 1 77 ? -0.504 -4.453 -18.781 1 97.75 77 PHE B C 1
ATOM 2476 O O . PHE B 1 77 ? 0.442 -3.984 -18.141 1 97.75 77 PHE B O 1
ATOM 2483 N N . ALA B 1 78 ? -1.486 -3.76 -19.312 1 96.88 78 ALA B N 1
ATOM 2484 C CA . ALA B 1 78 ? -1.46 -2.301 -19.234 1 96.88 78 ALA B CA 1
ATOM 2485 C C . ALA B 1 78 ? -1.556 -1.824 -17.781 1 96.88 78 ALA B C 1
ATOM 2487 O O . ALA B 1 78 ? -0.809 -0.935 -17.375 1 96.88 78 ALA B O 1
ATOM 2488 N N . SER B 1 79 ? -2.414 -2.416 -17.078 1 97.12 79 SER B N 1
ATOM 2489 C CA . SER B 1 79 ? -2.6 -2.053 -15.68 1 97.12 79 SER B CA 1
ATOM 2490 C C . SER B 1 79 ? -1.348 -2.354 -14.859 1 97.12 79 SER B C 1
ATOM 2492 O O . SER B 1 79 ? -0.932 -1.54 -14.031 1 97.12 79 SER B O 1
ATOM 2494 N N . ASP B 1 80 ? -0.817 -3.504 -15.07 1 97.5 80 ASP B N 1
ATOM 2495 C CA . ASP B 1 80 ? 0.404 -3.895 -14.375 1 97.5 80 ASP B CA 1
ATOM 2496 C C . ASP B 1 80 ? 1.542 -2.922 -14.672 1 97.5 80 ASP B C 1
ATOM 2498 O O . ASP B 1 80 ? 2.246 -2.48 -13.758 1 97.5 80 ASP B O 1
ATOM 2502 N N . ALA B 1 81 ? 1.672 -2.607 -15.883 1 97.25 81 ALA B N 1
ATOM 2503 C CA . ALA B 1 81 ? 2.73 -1.692 -16.297 1 97.25 81 ALA B CA 1
ATOM 2504 C C . ALA B 1 81 ? 2.547 -0.316 -15.672 1 97.25 81 ALA B C 1
ATOM 2506 O O . ALA B 1 81 ? 3.516 0.294 -15.211 1 97.25 81 ALA B O 1
ATOM 2507 N N . GLU B 1 82 ? 1.379 0.116 -15.68 1 96.44 82 GLU B N 1
ATOM 2508 C CA . GLU B 1 82 ? 1.071 1.429 -15.125 1 96.44 82 GLU B CA 1
ATOM 2509 C C . GLU B 1 82 ? 1.411 1.487 -13.633 1 96.44 82 GLU B C 1
ATOM 2511 O O . GLU B 1 82 ? 1.926 2.496 -13.148 1 96.44 82 GLU B O 1
ATOM 2516 N N . ARG B 1 83 ? 1.2 0.491 -12.938 1 96.44 83 ARG B N 1
ATOM 2517 C CA . ARG B 1 83 ? 1.428 0.429 -11.5 1 96.44 83 ARG B CA 1
ATOM 2518 C C . ARG B 1 83 ? 2.893 0.145 -11.188 1 96.44 83 ARG B C 1
ATOM 2520 O O . ARG B 1 83 ? 3.318 0.242 -10.039 1 96.44 83 ARG B O 1
ATOM 2527 N N . GLY B 1 84 ? 3.568 -0.303 -12.234 1 98.06 84 GLY B N 1
ATOM 2528 C CA . GLY B 1 84 ? 4.969 -0.647 -12.047 1 98.06 84 GLY B CA 1
ATOM 2529 C C . GLY B 1 84 ? 5.172 -2.02 -11.438 1 98.06 84 GLY B C 1
ATOM 2530 O O . GLY B 1 84 ? 6.238 -2.309 -10.891 1 98.06 84 GLY B O 1
ATOM 2531 N N . ILE B 1 85 ? 4.168 -2.807 -11.359 1 98.19 85 ILE B N 1
ATOM 2532 C CA . ILE B 1 85 ? 4.215 -4.176 -10.852 1 98.19 85 ILE B CA 1
ATOM 2533 C C . ILE B 1 85 ? 3.961 -5.152 -12 1 98.19 85 ILE B C 1
ATOM 2535 O O . ILE B 1 85 ? 2.811 -5.402 -12.367 1 98.19 85 ILE B O 1
ATOM 2539 N N . PRO B 1 86 ? 4.984 -5.77 -12.5 1 97.12 86 PRO B N 1
ATOM 2540 C CA . PRO B 1 86 ? 4.836 -6.574 -13.719 1 97.12 86 PRO B CA 1
ATOM 2541 C C . PRO B 1 86 ? 4.363 -7.996 -13.422 1 97.12 86 PRO B C 1
ATOM 2543 O O . PRO B 1 86 ? 4.949 -8.961 -13.922 1 97.12 86 PRO B O 1
ATOM 2546 N N . SER B 1 87 ? 3.264 -8.164 -12.75 1 95.5 87 SER B N 1
ATOM 2547 C CA . SER B 1 87 ? 2.781 -9.484 -12.344 1 95.5 87 SER B CA 1
ATOM 2548 C C . SER B 1 87 ? 2.504 -10.367 -13.547 1 95.5 87 SER B C 1
ATOM 2550 O O . SER B 1 87 ? 3.17 -11.391 -13.742 1 95.5 87 SER B O 1
ATOM 2552 N N . MET B 1 88 ? 1.654 -9.969 -14.445 1 96.75 88 MET B N 1
ATOM 2553 C CA . MET B 1 88 ? 1.253 -10.812 -15.57 1 96.75 88 MET B CA 1
ATOM 2554 C C . MET B 1 88 ? 2.348 -10.867 -16.625 1 96.75 88 MET B C 1
ATOM 2556 O O . MET B 1 88 ? 2.682 -11.938 -17.141 1 96.75 88 MET B O 1
ATOM 2560 N N . PRO B 1 89 ? 2.934 -9.719 -16.938 1 97.69 89 PRO B N 1
ATOM 2561 C CA . PRO B 1 89 ? 4.023 -9.781 -17.922 1 97.69 89 PRO B CA 1
ATOM 2562 C C . PRO B 1 89 ? 5.148 -10.719 -17.484 1 97.69 89 PRO B C 1
ATOM 2564 O O . PRO B 1 89 ? 5.645 -11.508 -18.297 1 97.69 89 PRO B O 1
ATOM 2567 N N . ARG B 1 90 ? 5.523 -10.664 -16.297 1 96.19 90 ARG B N 1
ATOM 2568 C CA . ARG B 1 90 ? 6.574 -11.547 -15.812 1 96.19 90 ARG B CA 1
ATOM 2569 C C . ARG B 1 90 ? 6.129 -13.008 -15.852 1 96.19 90 ARG B C 1
ATOM 2571 O O . ARG B 1 90 ? 6.848 -13.867 -16.359 1 96.19 90 ARG B O 1
ATOM 2578 N N . MET B 1 91 ? 4.926 -13.234 -15.305 1 96.06 91 MET B N 1
ATOM 2579 C CA . MET B 1 91 ? 4.371 -14.586 -15.234 1 96.06 91 MET B CA 1
ATOM 2580 C C . MET B 1 91 ? 4.328 -15.227 -16.625 1 96.06 91 MET B C 1
ATOM 2582 O O . MET B 1 91 ? 4.742 -16.375 -16.797 1 96.06 91 MET B O 1
ATOM 2586 N N . VAL B 1 92 ? 3.891 -14.484 -17.562 1 97.88 92 VAL B N 1
ATOM 2587 C CA . VAL B 1 92 ? 3.711 -14.984 -18.922 1 97.88 92 VAL B CA 1
ATOM 2588 C C . VAL B 1 92 ? 5.07 -15.141 -19.594 1 97.88 92 VAL B C 1
ATOM 2590 O O . VAL B 1 92 ? 5.32 -16.141 -20.266 1 97.88 92 VAL B O 1
ATOM 2593 N N . SER B 1 93 ? 5.918 -14.172 -19.438 1 96.75 93 SER B N 1
ATOM 2594 C CA . SER B 1 93 ? 7.227 -14.203 -20.078 1 96.75 93 SER B CA 1
ATOM 2595 C C . SER B 1 93 ? 8.031 -15.422 -19.625 1 96.75 93 SER B C 1
ATOM 2597 O O . SER B 1 93 ? 8.773 -16.016 -20.422 1 96.75 93 SER B O 1
ATOM 2599 N N . GLU B 1 94 ? 7.852 -15.828 -18.438 1 95.31 94 GLU B N 1
ATOM 2600 C CA . GLU B 1 94 ? 8.641 -16.906 -17.859 1 95.31 94 GLU B CA 1
ATOM 2601 C C . GLU B 1 94 ? 7.91 -18.25 -17.969 1 95.31 94 GLU B C 1
ATOM 2603 O O . GLU B 1 94 ? 8.445 -19.297 -17.594 1 95.31 94 GLU B O 1
ATOM 2608 N N . ALA B 1 95 ? 6.762 -18.281 -18.516 1 97.69 95 ALA B N 1
ATOM 2609 C CA . ALA B 1 95 ? 5.891 -19.453 -18.516 1 97.69 95 ALA B CA 1
ATOM 2610 C C . ALA B 1 95 ? 6.395 -20.516 -19.469 1 97.69 95 ALA B C 1
ATOM 2612 O O . ALA B 1 95 ? 7.047 -20.203 -20.469 1 97.69 95 ALA B O 1
ATOM 2613 N N . ILE B 1 96 ? 6.086 -21.656 -19.141 1 97.5 96 ILE B N 1
ATOM 2614 C CA . ILE B 1 96 ? 6.336 -22.797 -20.016 1 97.5 96 ILE B CA 1
ATOM 2615 C C . ILE B 1 96 ? 5.094 -23.094 -20.859 1 97.5 96 ILE B C 1
ATOM 2617 O O . ILE B 1 96 ? 3.986 -23.203 -20.328 1 97.5 96 ILE B O 1
ATOM 2621 N N . VAL B 1 97 ? 5.32 -23.234 -22.156 1 98.19 97 VAL B N 1
ATOM 2622 C CA . VAL B 1 97 ? 4.199 -23.5 -23.062 1 98.19 97 VAL B CA 1
ATOM 2623 C C . VAL B 1 97 ? 3.76 -24.953 -22.938 1 98.19 97 VAL B C 1
ATOM 2625 O O . VAL B 1 97 ? 4.582 -25.859 -23.031 1 98.19 97 VAL B O 1
ATOM 2628 N N . LEU B 1 98 ? 2.484 -25.141 -22.719 1 98.12 98 LEU B N 1
ATOM 2629 C CA . LEU B 1 98 ? 1.936 -26.484 -22.594 1 98.12 98 LEU B CA 1
ATOM 2630 C C . LEU B 1 98 ? 1.179 -26.875 -23.859 1 98.12 98 LEU B C 1
ATOM 2632 O O . LEU B 1 98 ? 1.121 -28.062 -24.219 1 98.12 98 LEU B O 1
ATOM 2636 N N . LYS B 1 99 ? 0.49 -25.984 -24.406 1 98 99 LYS B N 1
ATOM 2637 C CA . LYS B 1 99 ? -0.217 -26.125 -25.688 1 98 99 LYS B CA 1
ATOM 2638 C C . LYS B 1 99 ? 0.097 -24.953 -26.609 1 98 99 LYS B C 1
ATOM 2640 O O . LYS B 1 99 ? -0.342 -23.828 -26.375 1 98 99 LYS B O 1
ATOM 2645 N N . GLU B 1 100 ? 0.731 -25.25 -27.703 1 97.12 100 GLU B N 1
ATOM 2646 C CA . GLU B 1 100 ? 1.195 -24.234 -28.641 1 97.12 100 GLU B CA 1
ATOM 2647 C C . GLU B 1 100 ? 0.046 -23.688 -29.484 1 97.12 100 GLU B C 1
ATOM 2649 O O . GLU B 1 100 ? -0.833 -24.438 -29.906 1 97.12 100 GLU B O 1
ATOM 2654 N N . ALA B 1 101 ? 0.103 -22.453 -29.672 1 97 101 ALA B N 1
ATOM 2655 C CA . ALA B 1 101 ? -0.824 -21.766 -30.562 1 97 101 ALA B CA 1
ATOM 2656 C C . ALA B 1 101 ? -0.312 -20.359 -30.891 1 97 101 ALA B C 1
ATOM 2658 O O . ALA B 1 101 ? 0.5 -19.797 -30.156 1 97 101 ALA B O 1
ATOM 2659 N N . PRO B 1 102 ? -0.74 -19.828 -32.031 1 96.56 102 PRO B N 1
ATOM 2660 C CA . PRO B 1 102 ? -0.321 -18.469 -32.375 1 96.56 102 PRO B CA 1
ATOM 2661 C C . PRO B 1 102 ? -0.627 -17.453 -31.281 1 96.56 102 PRO B C 1
ATOM 2663 O O . PRO B 1 102 ? 0.169 -16.531 -31.047 1 96.56 102 PRO B O 1
ATOM 2666 N N . VAL B 1 103 ? -1.717 -17.609 -30.625 1 96.69 103 VAL B N 1
ATOM 2667 C CA . VAL B 1 103 ? -2.117 -16.672 -29.594 1 96.69 103 VAL B CA 1
ATOM 2668 C C . VAL B 1 103 ? -1.131 -16.734 -28.422 1 96.69 103 VAL B C 1
ATOM 2670 O O . VAL B 1 103 ? -0.876 -15.734 -27.766 1 96.69 103 VAL B O 1
ATOM 2673 N N . VAL B 1 104 ? -0.608 -17.844 -28.109 1 98 104 VAL B N 1
ATOM 2674 C CA . VAL B 1 104 ? 0.387 -18.016 -27.062 1 98 104 VAL B CA 1
ATOM 2675 C C . VAL B 1 104 ? 1.663 -17.266 -27.422 1 98 104 VAL B C 1
ATOM 2677 O O . VAL B 1 104 ? 2.207 -16.516 -26.609 1 98 104 VAL B O 1
ATOM 2680 N N . THR B 1 105 ? 2.092 -17.469 -28.672 1 97.38 105 THR B N 1
ATOM 2681 C CA . THR B 1 105 ? 3.289 -16.781 -29.156 1 97.38 105 THR B CA 1
ATOM 2682 C C . THR B 1 105 ? 3.125 -15.273 -29.078 1 97.38 105 THR B C 1
ATOM 2684 O O . THR B 1 105 ? 4.035 -14.562 -28.641 1 97.38 105 THR B O 1
ATOM 2687 N N . LYS B 1 106 ? 2.023 -14.852 -29.484 1 97.81 106 LYS B N 1
ATOM 2688 C CA . LYS B 1 106 ? 1.731 -13.422 -29.453 1 97.81 106 LYS B CA 1
ATOM 2689 C C . LYS B 1 106 ? 1.762 -12.891 -28.031 1 97.81 106 LYS B C 1
ATOM 2691 O O . LYS B 1 106 ? 2.416 -11.883 -27.75 1 97.81 106 LYS B O 1
ATOM 2696 N N . MET B 1 107 ? 1.061 -13.562 -27.109 1 98.12 107 MET B N 1
ATOM 2697 C CA . MET B 1 107 ? 0.986 -13.133 -25.719 1 98.12 107 MET B CA 1
ATOM 2698 C C . MET B 1 107 ? 2.369 -13.109 -25.078 1 98.12 107 MET B C 1
ATOM 2700 O O . MET B 1 107 ? 2.725 -12.156 -24.375 1 98.12 107 MET B O 1
ATOM 2704 N N . LYS B 1 108 ? 3.137 -14.102 -25.281 1 98.06 108 LYS B N 1
ATOM 2705 C CA . LYS B 1 108 ? 4.477 -14.18 -24.703 1 98.06 108 LYS B CA 1
ATOM 2706 C C . LYS B 1 108 ? 5.371 -13.07 -25.25 1 98.06 108 LYS B C 1
ATOM 2708 O O . LYS B 1 108 ? 6.152 -12.469 -24.5 1 98.06 108 LYS B O 1
ATOM 2713 N N . SER B 1 109 ? 5.262 -12.836 -26.516 1 98.12 109 SER B N 1
ATOM 2714 C CA . SER B 1 109 ? 6.055 -11.773 -27.125 1 98.12 109 SER B CA 1
ATOM 2715 C C . SER B 1 109 ? 5.703 -10.414 -26.547 1 98.12 109 SER B C 1
ATOM 2717 O O . SER B 1 109 ? 6.59 -9.617 -26.219 1 98.12 109 SER B O 1
ATOM 2719 N N . GLU B 1 110 ? 4.422 -10.195 -26.422 1 98.31 110 GLU B N 1
ATOM 2720 C CA . GLU B 1 110 ? 3.965 -8.938 -25.828 1 98.31 110 GLU B CA 1
ATOM 2721 C C . GLU B 1 110 ? 4.438 -8.812 -24.375 1 98.31 110 GLU B C 1
ATOM 2723 O O . GLU B 1 110 ? 4.938 -7.766 -23.969 1 98.31 110 GLU B O 1
ATOM 2728 N N . ALA B 1 111 ? 4.277 -9.867 -23.641 1 98.5 111 ALA B N 1
ATOM 2729 C CA . ALA B 1 111 ? 4.68 -9.891 -22.234 1 98.5 111 ALA B CA 1
ATOM 2730 C C . ALA B 1 111 ? 6.172 -9.625 -22.094 1 98.5 111 ALA B C 1
ATOM 2732 O O . ALA B 1 111 ? 6.582 -8.805 -21.266 1 98.5 111 ALA B O 1
ATOM 2733 N N . SER B 1 112 ? 6.965 -10.297 -22.891 1 98.12 112 SER B N 1
ATOM 2734 C CA . SER B 1 112 ? 8.414 -10.148 -22.828 1 98.12 112 SER B CA 1
ATOM 2735 C C . SER B 1 112 ? 8.844 -8.727 -23.172 1 98.12 112 SER B C 1
ATOM 2737 O O . SER B 1 112 ? 9.758 -8.18 -22.562 1 98.12 112 SER B O 1
ATOM 2739 N N . SER B 1 113 ? 8.227 -8.195 -24.156 1 98.06 113 SER B N 1
ATOM 2740 C CA . SER B 1 113 ? 8.531 -6.828 -24.578 1 98.06 113 SER B CA 1
ATOM 2741 C C . SER B 1 113 ? 8.242 -5.832 -23.453 1 98.06 113 SER B C 1
ATOM 2743 O O . SER B 1 113 ? 9.07 -4.973 -23.156 1 98.06 113 SER B O 1
ATOM 2745 N N . ILE B 1 114 ? 7.07 -5.98 -22.859 1 98 114 ILE B N 1
ATOM 2746 C CA . ILE B 1 114 ? 6.672 -5.09 -21.781 1 98 114 ILE B CA 1
ATOM 2747 C C . ILE B 1 114 ? 7.621 -5.258 -20.594 1 98 114 ILE B C 1
ATOM 2749 O O . ILE B 1 114 ? 8.094 -4.27 -20.031 1 98 114 ILE B O 1
ATOM 2753 N N . PHE B 1 115 ? 7.859 -6.469 -20.266 1 97.62 115 PHE B N 1
ATOM 2754 C CA . PHE B 1 115 ? 8.711 -6.758 -19.125 1 97.62 115 PHE B CA 1
ATOM 2755 C C . PHE B 1 115 ? 10.117 -6.203 -19.328 1 97.62 115 PHE B C 1
ATOM 2757 O O . PHE B 1 115 ? 10.688 -5.582 -18.422 1 97.62 115 PHE B O 1
ATOM 2764 N N . ALA B 1 116 ? 10.648 -6.367 -20.5 1 97.06 116 ALA B N 1
ATOM 2765 C CA . ALA B 1 116 ? 12.008 -5.938 -20.828 1 97.06 116 ALA B CA 1
ATOM 2766 C C . ALA B 1 116 ? 12.109 -4.414 -20.859 1 97.06 116 ALA B C 1
ATOM 2768 O O . ALA B 1 116 ? 13.148 -3.848 -20.531 1 97.06 116 ALA B O 1
ATOM 2769 N N . ALA B 1 117 ? 11.07 -3.762 -21.25 1 96.75 117 ALA B N 1
ATOM 2770 C CA . ALA B 1 117 ? 11.055 -2.307 -21.375 1 96.75 117 ALA B CA 1
ATOM 2771 C C . ALA B 1 117 ? 11.172 -1.635 -20 1 96.75 117 ALA B C 1
ATOM 2773 O O . ALA B 1 117 ? 11.688 -0.521 -19.891 1 96.75 117 ALA B O 1
ATOM 2774 N N . GLY B 1 118 ? 10.672 -2.314 -18.922 1 97.44 118 GLY B N 1
ATOM 2775 C CA . GLY B 1 118 ? 10.633 -1.708 -17.609 1 97.44 118 GLY B CA 1
ATOM 2776 C C . GLY B 1 118 ? 9.508 -0.709 -17.438 1 97.44 118 GLY B C 1
ATOM 2777 O O . GLY B 1 118 ? 8.82 -0.374 -18.406 1 97.44 118 GLY B O 1
ATOM 2778 N N . PRO B 1 119 ? 9.289 -0.263 -16.281 1 98.25 119 PRO B N 1
ATOM 2779 C CA . PRO B 1 119 ? 8.234 0.732 -16.047 1 98.25 119 PRO B CA 1
ATOM 2780 C C . PRO B 1 119 ? 8.594 2.109 -16.609 1 98.25 119 PRO B C 1
ATOM 2782 O O . PRO B 1 119 ? 9.781 2.436 -16.75 1 98.25 119 PRO B O 1
ATOM 2785 N N . SER B 1 120 ? 7.609 2.885 -16.906 1 97.62 120 SER B N 1
ATOM 2786 C CA . SER B 1 120 ? 7.852 4.246 -17.375 1 97.62 120 SER B CA 1
ATOM 2787 C C . SER B 1 120 ? 8.594 5.062 -16.312 1 97.62 120 SER B C 1
ATOM 2789 O O . SER B 1 120 ? 8.375 4.883 -15.117 1 97.62 120 SER B O 1
ATOM 2791 N N . PRO B 1 121 ? 9.422 5.949 -16.719 1 97.62 121 PRO B N 1
ATOM 2792 C CA . PRO B 1 121 ? 10.164 6.762 -15.75 1 97.62 121 PRO B CA 1
ATOM 2793 C C . PRO B 1 121 ? 9.273 7.715 -14.969 1 97.62 121 PRO B C 1
ATOM 2795 O O . PRO B 1 121 ? 8.281 8.219 -15.5 1 97.62 121 PRO B O 1
ATOM 2798 N N . TRP B 1 122 ? 9.656 7.957 -13.781 1 97.69 122 TRP B N 1
ATOM 2799 C CA . TRP B 1 122 ? 9.023 9 -12.984 1 97.69 122 TRP B CA 1
ATOM 2800 C C . TRP B 1 122 ? 9.492 10.383 -13.438 1 97.69 122 TRP B C 1
ATOM 2802 O O . TRP B 1 122 ? 10.656 10.57 -13.789 1 97.69 122 TRP B O 1
ATOM 2812 N N . ASN B 1 123 ? 8.562 11.336 -13.406 1 97.19 123 ASN B N 1
ATOM 2813 C CA . ASN B 1 123 ? 8.984 12.719 -13.602 1 97.19 123 ASN B CA 1
ATOM 2814 C C . ASN B 1 123 ? 9.406 13.367 -12.289 1 97.19 123 ASN B C 1
ATOM 2816 O O . ASN B 1 123 ? 9.336 12.742 -11.227 1 97.19 123 ASN B O 1
ATOM 2820 N N . LYS B 1 124 ? 9.875 14.547 -12.328 1 96.75 124 LYS B N 1
ATOM 2821 C CA . LYS B 1 124 ? 10.391 15.25 -11.156 1 96.75 124 LYS B CA 1
ATOM 2822 C C . LYS B 1 124 ? 9.312 15.43 -10.094 1 96.75 124 LYS B C 1
ATOM 2824 O O . LYS B 1 124 ? 9.594 15.367 -8.898 1 96.75 124 LYS B O 1
ATOM 2829 N N . GLN B 1 125 ? 8.141 15.703 -10.484 1 97 125 GLN B N 1
ATOM 2830 C CA . GLN B 1 125 ? 7.035 15.906 -9.555 1 97 125 GLN B CA 1
ATOM 2831 C C . GLN B 1 125 ? 6.793 14.656 -8.703 1 97 125 GLN B C 1
ATOM 2833 O O . GLN B 1 125 ? 6.582 14.758 -7.496 1 97 125 GLN B O 1
ATOM 2838 N N . LYS B 1 126 ? 6.781 13.516 -9.375 1 97.5 126 LYS B N 1
ATOM 2839 C CA . LYS B 1 126 ? 6.594 12.258 -8.656 1 97.5 126 LYS B CA 1
ATOM 2840 C C . LYS B 1 126 ? 7.754 11.984 -7.699 1 97.5 126 LYS B C 1
ATOM 2842 O O . LYS B 1 126 ? 7.539 11.562 -6.559 1 97.5 126 LYS B O 1
ATOM 2847 N N . ILE B 1 127 ? 8.938 12.227 -8.133 1 98.44 127 ILE B N 1
ATOM 2848 C CA . ILE B 1 127 ? 10.125 12.047 -7.305 1 98.44 127 ILE B CA 1
ATOM 2849 C C . ILE B 1 127 ? 10.039 12.945 -6.074 1 98.44 127 ILE B C 1
ATOM 2851 O O . ILE B 1 127 ? 10.234 12.492 -4.945 1 98.44 127 ILE B O 1
ATOM 2855 N N . ASP B 1 128 ? 9.711 14.18 -6.297 1 98.31 128 ASP B N 1
ATOM 2856 C CA . ASP B 1 128 ? 9.625 15.133 -5.195 1 98.31 128 ASP B CA 1
ATOM 2857 C C . ASP B 1 128 ? 8.5 14.75 -4.234 1 98.31 128 ASP B C 1
ATOM 2859 O O . ASP B 1 128 ? 8.617 14.961 -3.025 1 98.31 128 ASP B O 1
ATOM 2863 N N . HIS B 1 129 ? 7.473 14.25 -4.805 1 98.12 129 HIS B N 1
ATOM 2864 C CA . HIS B 1 129 ? 6.375 13.805 -3.955 1 98.12 129 HIS B CA 1
ATOM 2865 C C . HIS B 1 129 ? 6.82 12.703 -3.004 1 98.12 129 HIS B C 1
ATOM 2867 O O . HIS B 1 129 ? 6.531 12.758 -1.806 1 98.12 129 HIS B O 1
ATOM 2873 N N . TYR B 1 130 ? 7.516 11.75 -3.502 1 98.62 130 TYR B N 1
ATOM 2874 C CA . TYR B 1 130 ? 7.984 10.664 -2.65 1 98.62 130 TYR B CA 1
ATOM 2875 C C . TYR B 1 130 ? 9.031 11.156 -1.658 1 98.62 130 TYR B C 1
ATOM 2877 O O . TYR B 1 130 ? 9.062 10.711 -0.508 1 98.62 130 TYR B O 1
ATOM 2885 N N . ARG B 1 131 ? 9.922 12.047 -2.162 1 98.75 131 ARG B N 1
ATOM 2886 C CA . ARG B 1 131 ? 10.867 12.648 -1.228 1 98.75 131 ARG B CA 1
ATOM 2887 C C . ARG B 1 131 ? 10.141 13.312 -0.062 1 98.75 131 ARG B C 1
ATOM 2889 O O . ARG B 1 131 ? 10.523 13.141 1.096 1 98.75 131 ARG B O 1
ATOM 2896 N N . TYR B 1 132 ? 9.125 14.008 -0.365 1 98.38 132 TYR B N 1
ATOM 2897 C CA . TYR B 1 132 ? 8.336 14.711 0.635 1 98.38 132 TYR B CA 1
ATOM 2898 C C . TYR B 1 132 ? 7.645 13.734 1.578 1 98.38 132 TYR B C 1
ATOM 2900 O O . TYR B 1 132 ? 7.719 13.883 2.799 1 98.38 132 TYR B O 1
ATOM 2908 N N . MET B 1 133 ? 6.977 12.734 1.035 1 97.94 133 MET B N 1
ATOM 2909 C CA . MET B 1 133 ? 6.242 11.758 1.835 1 97.94 133 MET B CA 1
ATOM 2910 C C . MET B 1 133 ? 7.188 10.992 2.76 1 97.94 133 MET B C 1
ATOM 2912 O O . MET B 1 133 ? 6.883 10.797 3.938 1 97.94 133 MET B O 1
ATOM 2916 N N . ILE B 1 134 ? 8.32 10.57 2.246 1 98.69 134 ILE B N 1
ATOM 2917 C CA . ILE B 1 134 ? 9.289 9.805 3.02 1 98.69 134 ILE B CA 1
ATOM 2918 C C . ILE B 1 134 ? 9.883 10.68 4.121 1 98.69 134 ILE B C 1
ATOM 2920 O O . ILE B 1 134 ? 10.094 10.219 5.246 1 98.69 134 ILE B O 1
ATOM 2924 N N . THR B 1 135 ? 10.141 11.938 3.801 1 98.06 135 THR B N 1
ATOM 2925 C CA . THR B 1 135 ? 10.633 12.875 4.805 1 98.06 135 THR B CA 1
ATOM 2926 C C . THR B 1 135 ? 9.656 12.977 5.973 1 98.06 135 THR B C 1
ATOM 2928 O O . THR B 1 135 ? 10.055 12.891 7.137 1 98.06 135 THR B O 1
ATOM 2931 N N . ASN B 1 136 ? 8.391 13.117 5.652 1 96.25 136 ASN B N 1
ATOM 2932 C CA . ASN B 1 136 ? 7.379 13.195 6.699 1 96.25 136 ASN B CA 1
ATOM 2933 C C . ASN B 1 136 ? 7.305 11.906 7.508 1 96.25 136 ASN B C 1
ATOM 2935 O O . ASN B 1 136 ? 7.137 11.938 8.727 1 96.25 136 ASN B O 1
ATOM 2939 N N . LEU B 1 137 ? 7.43 10.828 6.867 1 97.62 137 LEU B N 1
ATOM 2940 C CA . LEU B 1 137 ? 7.402 9.539 7.547 1 97.62 137 LEU B CA 1
ATOM 2941 C C . LEU B 1 137 ? 8.578 9.398 8.508 1 97.62 137 LEU B C 1
ATOM 2943 O O . LEU B 1 137 ? 8.43 8.859 9.602 1 97.62 137 LEU B O 1
ATOM 2947 N N . ILE B 1 138 ? 9.758 9.844 8.039 1 97.94 138 ILE B N 1
ATOM 2948 C CA . ILE B 1 138 ? 10.945 9.805 8.883 1 97.94 138 ILE B CA 1
ATOM 2949 C C . ILE B 1 138 ? 10.68 10.586 10.172 1 97.94 138 ILE B C 1
ATOM 2951 O O . ILE B 1 138 ? 10.961 10.094 11.266 1 97.94 138 ILE B O 1
ATOM 2955 N N . ASP B 1 139 ? 10.148 11.773 10.086 1 95.5 139 ASP B N 1
ATOM 2956 C CA . ASP B 1 139 ? 9.867 12.617 11.242 1 95.5 139 ASP B CA 1
ATOM 2957 C C . ASP B 1 139 ? 8.883 11.938 12.195 1 95.5 139 ASP B C 1
ATOM 2959 O O . ASP B 1 139 ? 9.109 11.898 13.406 1 95.5 139 ASP B O 1
ATOM 2963 N N . ASP B 1 140 ? 7.805 11.414 11.656 1 95.12 140 ASP B N 1
ATOM 2964 C CA . ASP B 1 140 ? 6.824 10.688 12.461 1 95.12 140 ASP B CA 1
ATOM 2965 C C . ASP B 1 140 ? 7.465 9.5 13.172 1 95.12 140 ASP B C 1
ATOM 2967 O O . ASP B 1 140 ? 7.176 9.234 14.336 1 95.12 140 ASP B O 1
ATOM 2971 N N . PHE B 1 141 ? 8.266 8.805 12.43 1 97.75 141 PHE B N 1
ATOM 2972 C CA . PHE B 1 141 ? 8.93 7.605 12.93 1 97.75 141 PHE B CA 1
ATOM 2973 C C . PHE B 1 141 ? 9.844 7.938 14.102 1 97.75 141 PHE B C 1
ATOM 2975 O O . PHE B 1 141 ? 9.82 7.246 15.125 1 97.75 141 PHE B O 1
ATOM 2982 N N . LEU B 1 142 ? 10.609 8.969 13.93 1 96.5 142 LEU B N 1
ATOM 2983 C CA . LEU B 1 142 ? 11.562 9.383 14.961 1 96.5 142 LEU B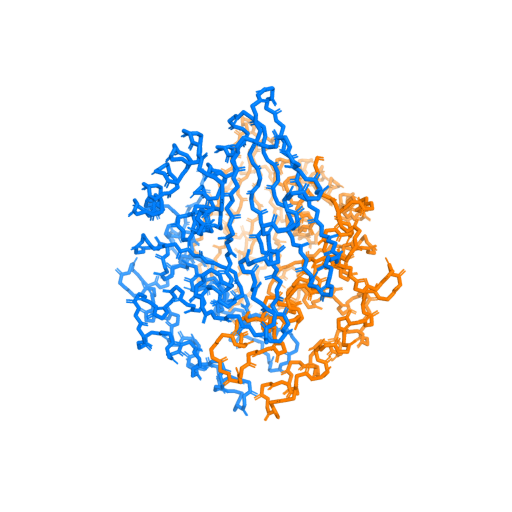 CA 1
ATOM 2984 C C . LEU B 1 142 ? 10.828 9.906 16.188 1 96.5 142 LEU B C 1
ATOM 2986 O O . LEU B 1 142 ? 11.305 9.734 17.328 1 96.5 142 LEU B O 1
ATOM 2990 N N . ASP B 1 143 ? 9.695 10.461 16.047 1 93.62 143 ASP B N 1
ATOM 2991 C CA . ASP B 1 143 ? 8.938 11.102 17.109 1 93.62 143 ASP B CA 1
ATOM 2992 C C . ASP B 1 143 ? 8.242 10.07 18 1 93.62 143 ASP B C 1
ATOM 2994 O O . ASP B 1 143 ? 7.828 10.383 19.109 1 93.62 143 ASP B O 1
ATOM 2998 N N . LYS B 1 144 ? 8.031 8.875 17.5 1 95.5 144 LYS B N 1
ATOM 2999 C CA . LYS B 1 144 ? 7.246 7.898 18.234 1 95.5 144 LYS B CA 1
ATOM 3000 C C . LYS B 1 144 ? 8.141 6.984 19.062 1 95.5 144 LYS B C 1
ATOM 3002 O O . LYS B 1 144 ? 9.219 6.586 18.625 1 95.5 144 LYS B O 1
ATOM 3007 N N . GLU B 1 145 ? 7.664 6.703 20.234 1 95.69 145 GLU B N 1
ATOM 3008 C CA . GLU B 1 145 ? 8.32 5.676 21.031 1 95.69 145 GLU B CA 1
ATOM 3009 C C . GLU B 1 145 ? 8.117 4.289 20.438 1 95.69 145 GLU B C 1
ATOM 3011 O O . GLU B 1 145 ? 7.18 4.074 19.656 1 95.69 145 GLU B O 1
ATOM 3016 N N . ILE B 1 146 ? 8.992 3.396 20.859 1 96.62 146 ILE B N 1
ATOM 3017 C CA . ILE B 1 146 ? 8.906 2.027 20.359 1 96.62 146 ILE B CA 1
ATOM 3018 C C . ILE B 1 146 ? 7.57 1.41 20.781 1 96.62 146 ILE B C 1
ATOM 3020 O O . ILE B 1 146 ? 7.199 1.451 21.953 1 96.62 146 ILE B O 1
ATOM 3024 N N . GLY B 1 147 ? 6.918 0.869 19.812 1 96.94 147 GLY B N 1
ATOM 3025 C CA . GLY B 1 147 ? 5.602 0.278 19.984 1 96.94 147 GLY B CA 1
ATOM 3026 C C . GLY B 1 147 ? 4.801 0.203 18.703 1 96.94 147 GLY B C 1
ATOM 3027 O O . GLY B 1 147 ? 5.371 0.266 17.609 1 96.94 147 GLY B O 1
ATOM 3028 N N . GLY B 1 148 ? 3.479 -0.002 18.812 1 97.69 148 GLY B N 1
ATOM 3029 C CA . GLY B 1 148 ? 2.6 -0.248 17.688 1 97.69 148 GLY B CA 1
ATOM 3030 C C . GLY B 1 148 ? 2.693 0.821 16.609 1 97.69 148 GLY B C 1
ATOM 3031 O O . GLY B 1 148 ? 2.881 0.512 15.438 1 97.69 148 GLY B O 1
ATOM 3032 N N . GLU B 1 149 ? 2.566 2.066 16.984 1 97.94 149 GLU B N 1
ATOM 3033 C CA . GLU B 1 149 ? 2.617 3.15 16 1 97.94 149 GLU B CA 1
ATOM 3034 C C . GLU B 1 149 ? 3.967 3.191 15.289 1 97.94 149 GLU B C 1
ATOM 3036 O O . GLU B 1 149 ? 4.027 3.377 14.07 1 97.94 149 GLU B O 1
ATOM 3041 N N . ALA B 1 150 ? 5.07 3.018 16.031 1 98.44 150 ALA B N 1
ATOM 3042 C CA . ALA B 1 150 ? 6.406 3.008 15.43 1 98.44 150 ALA B CA 1
ATOM 3043 C C . ALA B 1 150 ? 6.574 1.826 14.484 1 98.44 150 ALA B C 1
ATOM 3045 O O . ALA B 1 150 ? 7.227 1.946 13.445 1 98.44 150 ALA B O 1
ATOM 3046 N N . TYR B 1 151 ? 6.012 0.662 14.844 1 98.56 151 TYR B N 1
ATOM 3047 C CA . TYR B 1 151 ? 6.102 -0.522 13.992 1 98.56 151 TYR B CA 1
ATOM 3048 C C . TYR B 1 151 ? 5.406 -0.29 12.656 1 98.56 151 TYR B C 1
ATOM 3050 O O . TYR B 1 151 ? 5.961 -0.598 11.602 1 98.56 151 TYR B O 1
ATOM 3058 N N . PHE B 1 152 ? 4.234 0.273 12.711 1 98.75 152 PHE B N 1
ATOM 3059 C CA . PHE B 1 152 ? 3.496 0.531 11.477 1 98.75 152 PHE B CA 1
ATOM 3060 C C . PHE B 1 152 ? 4.172 1.63 10.664 1 98.75 152 PHE B C 1
ATOM 3062 O O . PHE B 1 152 ? 4.168 1.588 9.43 1 98.75 152 PHE B O 1
ATOM 3069 N N . LEU B 1 153 ? 4.75 2.611 11.32 1 98.69 153 LEU B N 1
ATOM 3070 C CA . LEU B 1 153 ? 5.52 3.643 10.625 1 98.69 153 LEU B CA 1
ATOM 3071 C C . LEU B 1 153 ? 6.742 3.041 9.945 1 98.69 153 LEU B C 1
ATOM 3073 O O . LEU B 1 153 ? 7.043 3.379 8.797 1 98.69 153 LEU B O 1
ATOM 3077 N N . ALA B 1 154 ? 7.434 2.162 10.656 1 98.69 154 ALA B N 1
ATOM 3078 C CA . ALA B 1 154 ? 8.594 1.502 10.07 1 98.69 154 ALA B CA 1
ATOM 3079 C C . ALA B 1 154 ? 8.211 0.708 8.828 1 98.69 154 ALA B C 1
ATOM 3081 O O . ALA B 1 154 ? 8.898 0.76 7.809 1 98.69 154 ALA B O 1
ATOM 3082 N N . ASN B 1 155 ? 7.098 -0.01 8.914 1 98.12 155 ASN B N 1
ATOM 3083 C CA . ASN B 1 155 ? 6.613 -0.795 7.785 1 98.12 155 ASN B CA 1
ATOM 3084 C C . ASN B 1 155 ? 6.309 0.088 6.578 1 98.12 155 ASN B C 1
ATOM 3086 O O . ASN B 1 155 ? 6.691 -0.236 5.453 1 98.12 155 ASN B O 1
ATOM 3090 N N . THR B 1 156 ? 5.621 1.177 6.828 1 98.62 156 THR B N 1
ATOM 3091 C CA . THR B 1 156 ? 5.27 2.104 5.758 1 98.62 156 THR B CA 1
ATOM 3092 C C . THR B 1 156 ? 6.52 2.74 5.16 1 98.62 156 THR B C 1
ATOM 3094 O O . THR B 1 156 ? 6.648 2.846 3.939 1 98.62 156 THR B O 1
ATOM 3097 N N . LEU B 1 157 ? 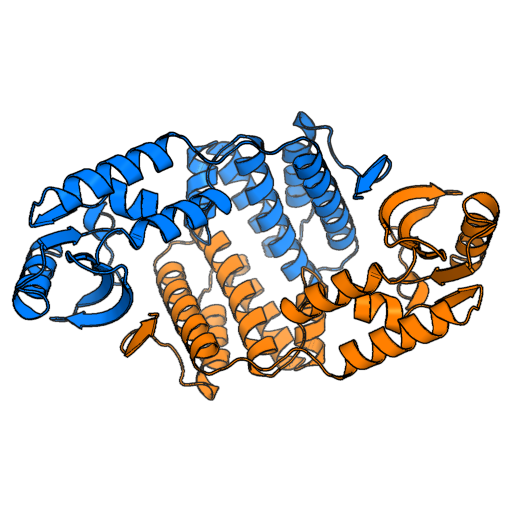7.418 3.172 6.027 1 98.75 157 LEU B N 1
ATOM 3098 C CA . LEU B 1 157 ? 8.648 3.818 5.594 1 98.75 157 LEU B CA 1
ATOM 3099 C C . LEU B 1 157 ? 9.484 2.873 4.734 1 98.75 157 LEU B C 1
ATOM 3101 O O . LEU B 1 157 ? 9.953 3.254 3.658 1 98.75 157 LEU B O 1
ATOM 3105 N N . ILE B 1 158 ? 9.648 1.646 5.16 1 98.81 158 ILE B N 1
ATOM 3106 C CA . ILE B 1 158 ? 10.43 0.648 4.441 1 98.81 158 ILE B CA 1
ATOM 3107 C C . ILE B 1 158 ? 9.789 0.37 3.084 1 98.81 158 ILE B C 1
ATOM 3109 O O . ILE B 1 158 ? 10.484 0.276 2.07 1 98.81 158 ILE B O 1
ATOM 3113 N N . ASN B 1 159 ? 8.508 0.229 3.096 1 98.69 159 ASN B N 1
ATOM 3114 C CA . ASN B 1 159 ? 7.797 -0.015 1.844 1 98.69 159 ASN B CA 1
ATOM 3115 C C . ASN B 1 159 ? 7.965 1.149 0.87 1 98.69 159 ASN B C 1
ATOM 3117 O O . ASN B 1 159 ? 8.297 0.944 -0.298 1 98.69 159 ASN B O 1
ATOM 3121 N N . ASP B 1 160 ? 7.703 2.367 1.296 1 98.69 160 ASP B N 1
ATOM 3122 C CA . ASP B 1 160 ? 7.789 3.539 0.428 1 98.69 160 ASP B CA 1
ATOM 3123 C C . ASP B 1 160 ? 9.219 3.76 -0.056 1 98.69 160 ASP B C 1
ATOM 3125 O O . ASP B 1 160 ? 9.438 4.203 -1.186 1 98.69 160 ASP B O 1
ATOM 3129 N N . LEU B 1 161 ? 10.148 3.496 0.812 1 98.75 161 LEU B N 1
ATOM 3130 C CA . LEU B 1 161 ? 11.555 3.633 0.441 1 98.75 161 LEU B CA 1
ATOM 3131 C C . LEU B 1 161 ? 11.93 2.625 -0.639 1 98.75 161 LEU B C 1
ATOM 3133 O O . LEU B 1 161 ? 12.68 2.949 -1.562 1 98.75 161 LEU B O 1
ATOM 3137 N N . ALA B 1 162 ? 11.477 1.395 -0.5 1 98.88 162 ALA B N 1
ATOM 3138 C CA . ALA B 1 162 ? 11.727 0.381 -1.522 1 98.88 162 ALA B CA 1
ATOM 3139 C C . ALA B 1 162 ? 11.133 0.797 -2.865 1 98.88 162 ALA B C 1
ATOM 3141 O O . ALA B 1 162 ? 11.805 0.713 -3.898 1 98.88 162 ALA B O 1
ATOM 3142 N N . ILE B 1 163 ? 9.867 1.253 -2.822 1 98.88 163 ILE B N 1
ATOM 3143 C CA . ILE B 1 163 ? 9.211 1.739 -4.031 1 98.88 163 ILE B CA 1
ATOM 3144 C C . ILE B 1 163 ? 10.047 2.861 -4.652 1 98.88 163 ILE B C 1
ATOM 3146 O O . ILE B 1 163 ? 10.359 2.822 -5.844 1 98.88 163 ILE B O 1
ATOM 3150 N N . PHE B 1 164 ? 10.43 3.828 -3.834 1 98.88 164 PHE B N 1
ATOM 3151 C CA . PHE B 1 164 ? 11.18 4.98 -4.316 1 98.88 164 PHE B CA 1
ATOM 3152 C C . PHE B 1 164 ? 12.5 4.551 -4.934 1 98.88 164 PHE B C 1
ATOM 3154 O O . PHE B 1 164 ? 12.867 5.016 -6.016 1 98.88 164 PHE B O 1
ATOM 3161 N N . SER B 1 165 ? 13.227 3.689 -4.258 1 98.81 165 SER B N 1
ATOM 3162 C CA . SER B 1 165 ? 14.555 3.258 -4.699 1 98.81 165 SER B CA 1
ATOM 3163 C C . SER B 1 165 ? 14.484 2.568 -6.059 1 98.81 165 SER B C 1
ATOM 3165 O O . SER B 1 165 ? 15.336 2.793 -6.918 1 98.81 165 SER B O 1
ATOM 3167 N N . LEU B 1 166 ? 13.477 1.799 -6.25 1 98.81 166 LEU B N 1
ATOM 3168 C CA . LEU B 1 166 ? 13.336 1.037 -7.488 1 98.81 166 LEU B CA 1
ATOM 3169 C C . LEU B 1 166 ? 12.781 1.914 -8.609 1 98.81 166 LEU B C 1
ATOM 3171 O O . LEU B 1 166 ? 13.391 2.02 -9.672 1 98.81 166 LEU B O 1
ATOM 3175 N N . ARG B 1 167 ? 11.734 2.643 -8.344 1 98.69 167 ARG B N 1
ATOM 3176 C CA . ARG B 1 167 ? 11.016 3.373 -9.383 1 98.69 167 ARG B CA 1
ATOM 3177 C C . ARG B 1 167 ? 11.812 4.598 -9.836 1 98.69 167 ARG B C 1
ATOM 3179 O O . ARG B 1 167 ? 11.766 4.977 -11.008 1 98.69 167 ARG B O 1
ATOM 3186 N N . SER B 1 168 ? 12.5 5.219 -8.922 1 98.44 168 SER B N 1
ATOM 3187 C CA . SER B 1 168 ? 13.312 6.367 -9.32 1 98.44 168 SER B CA 1
ATOM 3188 C C . SER B 1 168 ? 14.445 5.949 -10.25 1 98.44 168 SER B C 1
ATOM 3190 O O . SER B 1 168 ? 15.039 6.793 -10.922 1 98.44 168 SER B O 1
ATOM 3192 N N . ARG B 1 169 ? 14.758 4.676 -10.281 1 97.31 169 ARG B N 1
ATOM 3193 C CA . ARG B 1 169 ? 15.805 4.145 -11.148 1 97.31 169 ARG B CA 1
ATOM 3194 C C . ARG B 1 169 ? 15.219 3.299 -12.273 1 97.31 169 ARG B C 1
ATOM 3196 O O . ARG B 1 169 ? 15.922 2.498 -12.891 1 97.31 169 ARG B O 1
ATOM 3203 N N . GLN B 1 170 ? 13.93 3.393 -12.438 1 97.38 170 GLN B N 1
ATOM 3204 C CA . GLN B 1 170 ? 13.172 2.781 -13.523 1 97.38 170 GLN B CA 1
ATOM 3205 C C . GLN B 1 170 ? 13.219 1.259 -13.445 1 97.38 170 GLN B C 1
ATOM 3207 O O . GLN B 1 170 ? 13.352 0.581 -14.461 1 97.38 170 GLN B O 1
ATOM 3212 N N . HIS B 1 171 ? 13.164 0.745 -12.242 1 98.44 171 HIS B N 1
ATOM 3213 C CA . HIS B 1 171 ? 13.008 -0.687 -12.016 1 98.44 171 HIS B CA 1
ATOM 3214 C C . HIS B 1 171 ? 11.578 -1.028 -11.617 1 98.44 171 HIS B C 1
ATOM 3216 O O . HIS B 1 171 ? 10.875 -0.201 -11.031 1 98.44 171 HIS B O 1
ATOM 3222 N N . TRP B 1 172 ? 11.148 -2.242 -11.977 1 98.56 172 TRP B N 1
ATOM 3223 C CA . TRP B 1 172 ? 9.859 -2.748 -11.516 1 98.56 172 TRP B CA 1
ATOM 3224 C C . TRP B 1 172 ? 9.82 -2.848 -10 1 98.56 172 TRP B C 1
ATOM 3226 O O . TRP B 1 172 ? 10.859 -2.955 -9.352 1 98.56 172 TRP B O 1
ATOM 3236 N N . ILE B 1 173 ? 8.656 -2.75 -9.5 1 98.62 173 ILE B N 1
ATOM 3237 C CA . ILE B 1 173 ? 8.453 -3.078 -8.094 1 98.62 173 ILE B CA 1
ATOM 3238 C C . ILE B 1 173 ? 7.613 -4.348 -7.973 1 98.62 173 ILE B C 1
ATOM 3240 O O . ILE B 1 173 ? 7.258 -4.961 -8.984 1 98.62 173 ILE B O 1
ATOM 3244 N N . GLY B 1 174 ? 7.453 -4.863 -6.801 1 96.94 174 GLY B N 1
ATOM 3245 C CA . GLY B 1 174 ? 6.582 -5.977 -6.469 1 96.94 174 GLY B CA 1
ATOM 3246 C C . GLY B 1 174 ? 5.938 -5.848 -5.102 1 96.94 174 GLY B C 1
ATOM 3247 O O . GLY B 1 174 ? 5.945 -4.77 -4.504 1 96.94 174 GLY B O 1
ATOM 3248 N N . SER B 1 175 ? 5.336 -6.848 -4.719 1 95.25 175 SER B N 1
ATOM 3249 C CA . SER B 1 175 ? 4.762 -6.945 -3.381 1 95.25 175 SER B CA 1
ATOM 3250 C C . SER B 1 175 ? 5.332 -8.141 -2.621 1 95.25 175 SER B C 1
ATOM 3252 O O . SER B 1 175 ? 5.727 -9.133 -3.229 1 95.25 175 SER B O 1
ATOM 3254 N N . GLY B 1 176 ? 5.344 -7.969 -1.292 1 95.94 176 GLY B N 1
ATOM 3255 C CA . GLY B 1 176 ? 5.871 -9.062 -0.491 1 95.94 176 GLY B CA 1
ATOM 3256 C C . GLY B 1 176 ? 7.277 -9.469 -0.885 1 95.94 176 GLY B C 1
ATOM 3257 O O . GLY B 1 176 ? 8.18 -8.625 -0.945 1 95.94 176 GLY B O 1
ATOM 3258 N N . LYS B 1 177 ? 7.473 -10.773 -1.229 1 96.12 177 LYS B N 1
ATOM 3259 C CA . LYS B 1 177 ? 8.812 -11.289 -1.507 1 96.12 177 LYS B CA 1
ATOM 3260 C C . LYS B 1 177 ? 9.367 -10.703 -2.801 1 96.12 177 LYS B C 1
ATOM 3262 O O . LYS B 1 177 ? 10.578 -10.547 -2.951 1 96.12 177 LYS B O 1
ATOM 3267 N N . TRP B 1 178 ? 8.547 -10.312 -3.723 1 96.5 178 TRP B N 1
ATOM 3268 C CA . TRP B 1 178 ? 8.984 -9.812 -5.023 1 96.5 178 TRP B CA 1
ATOM 3269 C C . TRP B 1 178 ? 9.57 -8.414 -4.895 1 96.5 178 TRP B C 1
ATOM 3271 O O . TRP B 1 178 ? 10.422 -8.016 -5.691 1 96.5 178 TRP B O 1
ATOM 3281 N N . MET B 1 179 ? 9.07 -7.629 -3.885 1 98.44 179 MET B N 1
ATOM 3282 C CA . MET B 1 179 ? 9.703 -6.336 -3.633 1 98.44 179 MET B CA 1
ATOM 3283 C C . MET B 1 179 ? 11.172 -6.516 -3.27 1 98.44 179 MET B C 1
ATOM 3285 O O . MET B 1 179 ? 12.039 -5.844 -3.828 1 98.44 179 MET B O 1
ATOM 3289 N N . PHE B 1 180 ? 11.438 -7.43 -2.391 1 98.56 180 PHE B N 1
ATOM 3290 C CA . PHE B 1 180 ? 12.805 -7.672 -1.949 1 98.56 180 PHE B CA 1
ATOM 3291 C C . PHE B 1 180 ? 13.648 -8.234 -3.086 1 98.56 180 PHE B C 1
ATOM 3293 O O . PHE B 1 180 ? 14.812 -7.871 -3.24 1 98.56 180 PHE B O 1
ATOM 3300 N N . ARG B 1 181 ? 13.055 -9.094 -3.885 1 97.44 181 ARG B N 1
ATOM 3301 C CA . ARG B 1 181 ? 13.766 -9.672 -5.023 1 97.44 181 ARG B CA 1
ATOM 3302 C C . ARG B 1 181 ? 14.172 -8.586 -6.02 1 97.44 181 ARG B C 1
ATOM 3304 O O . ARG B 1 181 ? 15.273 -8.625 -6.566 1 97.44 181 ARG B O 1
ATOM 3311 N N . GLU B 1 182 ? 13.234 -7.688 -6.25 1 98.31 182 GLU B N 1
ATOM 3312 C CA . GLU B 1 182 ? 13.562 -6.586 -7.145 1 98.31 182 GLU B CA 1
ATOM 3313 C C . GLU B 1 182 ? 14.695 -5.734 -6.574 1 98.31 182 GLU B C 1
ATOM 3315 O O . GLU B 1 182 ? 15.602 -5.324 -7.305 1 98.31 182 GLU B O 1
ATOM 3320 N N . LEU B 1 183 ? 14.68 -5.438 -5.238 1 98.75 183 LEU B N 1
ATOM 3321 C CA . LEU B 1 183 ? 15.75 -4.688 -4.59 1 98.75 183 LEU B CA 1
ATOM 3322 C C . LEU B 1 183 ? 17.094 -5.402 -4.754 1 98.75 183 LEU B C 1
ATOM 3324 O O . LEU B 1 183 ? 18.078 -4.785 -5.133 1 98.75 183 LEU B O 1
ATOM 3328 N N . ARG B 1 184 ? 17.047 -6.66 -4.473 1 98.5 184 ARG B N 1
ATOM 3329 C CA . ARG B 1 184 ? 18.266 -7.461 -4.523 1 98.5 184 ARG B CA 1
ATOM 3330 C C . ARG B 1 184 ? 18.828 -7.523 -5.938 1 98.5 184 ARG B C 1
ATOM 3332 O O . ARG B 1 184 ? 20.031 -7.453 -6.137 1 98.5 184 ARG B O 1
ATOM 3339 N N . SER B 1 185 ? 17.922 -7.715 -6.891 1 97.62 185 SER B N 1
ATOM 3340 C CA . SER B 1 185 ? 18.344 -7.762 -8.289 1 97.62 185 SER B CA 1
ATOM 3341 C C . SER B 1 185 ? 18.969 -6.445 -8.727 1 97.62 185 SER B C 1
ATOM 3343 O O . SER B 1 185 ? 19.938 -6.438 -9.492 1 97.62 185 SER B O 1
ATOM 3345 N N . MET B 1 186 ? 18.469 -5.328 -8.266 1 98.19 186 MET B N 1
ATOM 3346 C CA . MET B 1 186 ? 19 -4.016 -8.625 1 98.19 186 MET B CA 1
ATOM 3347 C C . MET B 1 186 ? 20.328 -3.752 -7.914 1 98.19 186 MET B C 1
ATOM 3349 O O . MET B 1 186 ? 21.281 -3.281 -8.531 1 98.19 186 MET B O 1
ATOM 3353 N N . ASP B 1 187 ? 20.344 -4.016 -6.641 1 98.44 187 ASP B N 1
ATOM 3354 C CA . ASP B 1 187 ? 21.5 -3.732 -5.793 1 98.44 187 ASP B CA 1
ATOM 3355 C C . ASP B 1 187 ? 21.484 -4.598 -4.535 1 98.44 187 ASP B C 1
ATOM 3357 O O . ASP B 1 187 ? 20.797 -4.277 -3.561 1 98.44 187 ASP B O 1
ATOM 3361 N N . SER B 1 188 ? 22.281 -5.664 -4.543 1 98.31 188 SER B N 1
ATOM 3362 C CA . SER B 1 188 ? 22.281 -6.637 -3.455 1 98.31 188 SER B CA 1
ATOM 3363 C C . SER B 1 188 ? 22.719 -5.992 -2.141 1 98.31 188 SER B C 1
ATOM 3365 O O . SER B 1 188 ? 22.234 -6.367 -1.071 1 98.31 188 SER B O 1
ATOM 3367 N N . ASN B 1 189 ? 23.625 -5.098 -2.221 1 98.44 189 ASN B N 1
ATOM 3368 C CA . ASN B 1 189 ? 24.062 -4.398 -1.014 1 98.44 189 ASN B CA 1
ATOM 3369 C C . ASN B 1 189 ? 22.938 -3.557 -0.424 1 98.44 189 ASN B C 1
ATOM 3371 O O . ASN B 1 189 ? 22.75 -3.525 0.794 1 98.44 189 ASN B O 1
ATOM 3375 N N . LEU B 1 190 ? 22.25 -2.865 -1.289 1 98.44 190 LEU B N 1
ATOM 3376 C CA . LEU B 1 190 ? 21.109 -2.074 -0.826 1 98.44 190 LEU B CA 1
ATOM 3377 C C . LEU B 1 190 ? 20.062 -2.967 -0.181 1 98.44 190 LEU B C 1
ATOM 3379 O O . LEU B 1 190 ? 19.531 -2.637 0.881 1 98.44 190 LEU B O 1
ATOM 3383 N N . ALA B 1 191 ? 19.734 -4.082 -0.837 1 98.75 191 ALA B N 1
ATOM 3384 C CA . ALA B 1 191 ? 18.781 -5.035 -0.28 1 98.75 191 ALA B CA 1
ATOM 3385 C C . ALA B 1 191 ? 19.219 -5.5 1.108 1 98.75 191 ALA B C 1
ATOM 3387 O O . ALA B 1 191 ? 18.391 -5.613 2.016 1 98.75 191 ALA B O 1
ATOM 3388 N N . HIS B 1 192 ? 20.469 -5.734 1.218 1 98.44 192 HIS B N 1
ATOM 3389 C CA . HIS B 1 192 ? 21.016 -6.148 2.506 1 98.44 192 HIS B CA 1
ATOM 3390 C C . HIS B 1 192 ? 20.859 -5.047 3.549 1 98.44 192 HIS B C 1
ATOM 3392 O O . HIS B 1 192 ? 20.594 -5.332 4.719 1 98.44 192 HIS B O 1
ATOM 3398 N N . GLN B 1 193 ? 21.031 -3.818 3.188 1 98.62 193 GLN B N 1
ATOM 3399 C CA . GLN B 1 193 ? 20.828 -2.697 4.102 1 98.62 193 GLN B CA 1
ATOM 3400 C C . GLN B 1 193 ? 19.391 -2.623 4.59 1 98.62 193 GLN B C 1
ATOM 3402 O O . GLN B 1 193 ? 19.141 -2.314 5.754 1 98.62 193 GLN B O 1
ATOM 3407 N N . PHE B 1 194 ? 18.422 -2.881 3.703 1 98.81 194 PHE B N 1
ATOM 3408 C CA . PHE B 1 194 ? 17.016 -2.951 4.121 1 98.81 194 PHE B CA 1
ATOM 3409 C C . PHE B 1 194 ? 16.828 -4.004 5.207 1 98.81 194 PHE B C 1
ATOM 3411 O O . PHE B 1 194 ? 16.203 -3.736 6.23 1 98.81 194 PHE B O 1
ATOM 3418 N N . GLU B 1 195 ? 17.375 -5.141 4.934 1 98.31 195 GLU B N 1
ATOM 3419 C CA . GLU B 1 195 ? 17.281 -6.246 5.883 1 98.31 195 GLU B CA 1
ATOM 3420 C C . GLU B 1 195 ? 17.891 -5.875 7.23 1 98.31 195 GLU B C 1
ATOM 3422 O O . GLU B 1 195 ? 17.25 -6.023 8.273 1 98.31 195 GLU B O 1
ATOM 3427 N N . GLN B 1 196 ? 19.078 -5.328 7.195 1 98.25 196 GLN B N 1
ATOM 3428 C CA . GLN B 1 196 ? 19.812 -5 8.414 1 98.25 196 GLN B CA 1
ATOM 3429 C C . GLN B 1 196 ? 19.109 -3.881 9.188 1 98.25 196 GLN B C 1
ATOM 3431 O O . GLN B 1 196 ? 19.125 -3.873 10.422 1 98.25 196 GLN B O 1
ATOM 3436 N N . SER B 1 197 ? 18.578 -2.959 8.5 1 98.62 197 SER B N 1
ATOM 3437 C CA . SER B 1 197 ? 17.922 -1.839 9.164 1 98.62 197 SER B CA 1
ATOM 3438 C C . SER B 1 197 ? 16.672 -2.297 9.914 1 98.62 197 SER B C 1
ATOM 3440 O O . SER B 1 197 ? 16.406 -1.829 11.023 1 98.62 197 SER B O 1
ATOM 3442 N N . LEU B 1 198 ? 15.922 -3.215 9.32 1 98.12 198 LEU B N 1
ATOM 3443 C CA . LEU B 1 198 ? 14.75 -3.771 9.992 1 98.12 198 LEU B CA 1
ATOM 3444 C C . LEU B 1 198 ? 15.156 -4.562 11.227 1 98.12 198 LEU B C 1
ATOM 3446 O O . LEU B 1 198 ? 14.539 -4.434 12.281 1 98.12 198 LEU B O 1
ATOM 3450 N N . GLU B 1 199 ? 16.172 -5.293 11.094 1 97.31 199 GLU B N 1
ATOM 3451 C CA . GLU B 1 199 ? 16.656 -6.074 12.227 1 97.31 199 GLU B CA 1
ATOM 3452 C C . GLU B 1 199 ? 17.094 -5.164 13.375 1 97.31 199 GLU B C 1
ATOM 3454 O O . GLU B 1 199 ? 16.75 -5.414 14.539 1 97.31 199 GLU B O 1
ATOM 3459 N N . ALA B 1 200 ? 17.859 -4.152 13.055 1 98.19 200 ALA B N 1
ATOM 3460 C CA . ALA B 1 200 ? 18.328 -3.221 14.07 1 98.19 200 ALA B CA 1
ATOM 3461 C C . ALA B 1 200 ? 17.156 -2.566 14.797 1 98.19 200 ALA B C 1
ATOM 3463 O O . ALA B 1 200 ? 17.188 -2.402 16.016 1 98.19 200 ALA B O 1
ATOM 3464 N N . PHE B 1 201 ? 16.125 -2.229 14.109 1 98.56 201 PHE B N 1
ATOM 3465 C CA . PHE B 1 201 ? 14.977 -1.557 14.688 1 98.56 201 PHE B CA 1
ATOM 3466 C C . PHE B 1 201 ? 14.211 -2.494 15.609 1 98.56 201 PHE B C 1
ATOM 3468 O O . PHE B 1 201 ? 13.945 -2.152 16.766 1 98.56 201 PHE B O 1
ATOM 3475 N N . TYR B 1 202 ? 13.891 -3.699 15.109 1 96.69 202 TYR B N 1
ATOM 3476 C CA . TYR B 1 202 ? 13.008 -4.574 15.875 1 96.69 202 TYR B CA 1
ATOM 3477 C C . TYR B 1 202 ? 13.773 -5.277 16.984 1 96.69 202 TYR B C 1
ATOM 3479 O O . TYR B 1 202 ? 13.227 -5.5 18.078 1 96.69 202 TYR B O 1
ATOM 3487 N N . LYS B 1 203 ? 15.008 -5.578 16.781 1 95.56 203 LYS B N 1
ATOM 3488 C CA . LYS B 1 203 ? 15.766 -6.355 17.766 1 95.56 203 LYS B CA 1
ATOM 3489 C C . LYS B 1 203 ? 16.422 -5.441 18.797 1 95.56 203 LYS B C 1
ATOM 3491 O O . LYS B 1 203 ? 16.5 -5.785 19.984 1 95.56 203 LYS B O 1
ATOM 3496 N N . GLN B 1 204 ? 16.859 -4.289 18.344 1 96.75 204 GLN B N 1
ATOM 3497 C CA . GLN B 1 204 ? 17.656 -3.445 19.219 1 96.75 204 GLN B CA 1
ATOM 3498 C C . GLN B 1 204 ? 16.969 -2.119 19.5 1 96.75 204 GLN B C 1
ATOM 3500 O O . GLN B 1 204 ? 17.5 -1.267 20.203 1 96.75 204 GLN B O 1
ATOM 3505 N N . HIS B 1 205 ? 15.844 -1.922 18.906 1 96.88 205 HIS B N 1
ATOM 3506 C CA . HIS B 1 205 ? 15.102 -0.675 19.062 1 96.88 205 HIS B CA 1
ATOM 3507 C C . HIS B 1 205 ? 15.922 0.517 18.594 1 96.88 205 HIS B C 1
ATOM 3509 O O . HIS B 1 205 ? 15.844 1.604 19.172 1 96.88 205 HIS B O 1
ATOM 3515 N N . ASN B 1 206 ? 16.781 0.199 17.656 1 98.19 206 ASN B N 1
ATOM 3516 C CA . ASN B 1 206 ? 17.609 1.245 17.062 1 98.19 206 ASN B CA 1
ATOM 3517 C C . ASN B 1 206 ? 17 1.761 15.758 1 98.19 206 ASN B C 1
ATOM 3519 O O . ASN B 1 206 ? 17.031 1.069 14.742 1 98.19 206 ASN B O 1
ATOM 3523 N N . LYS B 1 207 ? 16.562 2.977 15.727 1 98.56 207 LYS B N 1
ATOM 3524 C CA . LYS B 1 207 ? 15.844 3.555 14.594 1 98.56 207 LYS B CA 1
ATOM 3525 C C . LYS B 1 207 ? 16.812 4.121 13.562 1 98.56 207 LYS B C 1
ATOM 3527 O O . LYS B 1 207 ? 16.438 4.363 12.414 1 98.56 207 LYS B O 1
ATOM 3532 N N . ARG B 1 208 ? 18.031 4.375 13.898 1 98.12 208 ARG B N 1
ATOM 3533 C CA . ARG B 1 208 ? 18.984 5.16 13.125 1 98.12 208 ARG B CA 1
ATOM 3534 C C . ARG B 1 208 ? 19.297 4.492 11.789 1 98.12 208 ARG B C 1
ATOM 3536 O O . ARG B 1 208 ? 19.375 5.164 10.758 1 98.12 208 ARG B O 1
ATOM 3543 N N . PRO B 1 209 ? 19.453 3.162 11.789 1 98.75 209 PRO B N 1
ATOM 3544 C CA . PRO B 1 209 ? 19.797 2.545 10.508 1 98.75 209 PRO B CA 1
ATOM 3545 C C . PRO B 1 209 ? 18.703 2.723 9.453 1 98.75 209 PRO B C 1
ATOM 3547 O O . PRO B 1 209 ? 19 2.893 8.273 1 98.75 209 PRO B O 1
ATOM 3550 N N . ILE B 1 210 ? 17.453 2.684 9.852 1 98.81 210 ILE B N 1
ATOM 3551 C CA . ILE B 1 210 ? 16.375 2.91 8.898 1 98.81 210 ILE B CA 1
ATOM 3552 C C . ILE B 1 210 ? 16.422 4.348 8.391 1 98.81 210 ILE B C 1
ATOM 3554 O O . ILE B 1 210 ? 16.266 4.594 7.191 1 98.81 210 ILE B O 1
ATOM 3558 N N . VAL B 1 211 ? 16.641 5.258 9.273 1 98.81 211 VAL B N 1
ATOM 3559 C CA . VAL B 1 211 ? 16.688 6.668 8.914 1 98.81 211 VAL B CA 1
ATOM 3560 C C . VAL B 1 211 ? 17.891 6.926 7.996 1 98.81 211 VAL B C 1
ATOM 3562 O O . VAL B 1 211 ? 17.766 7.637 6.992 1 98.81 211 VAL B O 1
ATOM 3565 N N . GLN B 1 212 ? 19.031 6.344 8.336 1 98.75 212 GLN B N 1
ATOM 3566 C CA . GLN B 1 212 ? 20.219 6.48 7.5 1 98.75 212 GLN B CA 1
ATOM 3567 C C . GLN B 1 212 ? 19.984 5.879 6.113 1 98.75 212 GLN B C 1
ATOM 3569 O O . GLN B 1 212 ? 20.406 6.449 5.105 1 98.75 212 GLN B O 1
ATOM 3574 N N . LEU B 1 213 ? 19.391 4.711 6.074 1 98.88 213 LEU B N 1
ATOM 3575 C CA . LEU B 1 213 ? 19.031 4.09 4.805 1 98.88 213 LEU B CA 1
ATOM 3576 C C . LEU B 1 213 ? 18.172 5.035 3.961 1 98.88 213 LEU B C 1
ATOM 3578 O O . LEU B 1 213 ? 18.406 5.188 2.762 1 98.88 213 LEU B O 1
ATOM 3582 N N . ALA B 1 214 ? 17.172 5.656 4.559 1 98.88 214 ALA B N 1
ATOM 3583 C CA . ALA B 1 214 ? 16.312 6.598 3.863 1 98.88 214 ALA B CA 1
ATOM 3584 C C . ALA B 1 214 ? 17.094 7.781 3.322 1 98.88 214 ALA B C 1
ATOM 3586 O O . ALA B 1 214 ? 16.938 8.164 2.16 1 98.88 214 ALA B O 1
ATOM 3587 N N . ASP B 1 215 ? 17.953 8.297 4.141 1 98.75 215 ASP B N 1
ATOM 3588 C CA . ASP B 1 215 ? 18.781 9.422 3.715 1 98.75 215 ASP B CA 1
ATOM 3589 C C . ASP B 1 215 ? 19.672 9.039 2.531 1 98.75 215 ASP B C 1
ATOM 3591 O O . ASP B 1 215 ? 19.781 9.797 1.567 1 98.75 215 ASP B O 1
ATOM 3595 N N . ASP B 1 216 ? 20.234 7.914 2.613 1 98.5 216 ASP B N 1
ATOM 3596 C CA . ASP B 1 216 ? 21.109 7.43 1.548 1 98.5 216 ASP B CA 1
ATOM 3597 C C . ASP B 1 216 ? 20.344 7.266 0.24 1 98.5 216 ASP B C 1
ATOM 3599 O O . ASP B 1 216 ? 20.859 7.578 -0.835 1 98.5 216 ASP B O 1
ATOM 3603 N N . CYS B 1 217 ? 19.141 6.77 0.31 1 98.62 217 CYS B N 1
ATOM 3604 C CA . CYS B 1 217 ? 18.328 6.523 -0.874 1 98.62 217 CYS B CA 1
ATOM 3605 C C . CYS B 1 217 ? 17.859 7.836 -1.496 1 98.62 217 CYS B C 1
ATOM 3607 O O . CYS B 1 217 ? 17.719 7.93 -2.717 1 98.62 217 CYS B O 1
ATOM 3609 N N . LEU B 1 218 ? 17.609 8.844 -0.67 1 98.81 218 LEU B N 1
ATOM 3610 C CA . LEU B 1 218 ? 17.062 10.109 -1.142 1 98.81 218 LEU B CA 1
ATOM 3611 C C . LEU B 1 218 ? 18.172 11.023 -1.667 1 98.81 218 LEU B C 1
ATOM 3613 O O . LEU B 1 218 ? 17.938 11.859 -2.537 1 98.81 218 LEU B O 1
ATOM 3617 N N . GLU B 1 219 ? 19.391 10.844 -1.229 1 98.5 219 GLU B N 1
ATOM 3618 C CA . GLU B 1 219 ? 20.516 11.766 -1.43 1 98.5 219 GLU B CA 1
ATOM 3619 C C . GLU B 1 219 ? 20.766 12.016 -2.914 1 98.5 219 GLU B C 1
ATOM 3621 O O . GLU B 1 219 ? 20.875 13.164 -3.35 1 98.5 219 GLU B O 1
ATOM 3626 N N . PRO B 1 220 ? 20.812 10.984 -3.758 1 98.19 220 PRO B N 1
ATOM 3627 C CA . PRO B 1 220 ? 21.109 11.203 -5.176 1 98.19 220 PRO B CA 1
ATOM 3628 C C . PRO B 1 220 ? 20.031 12.023 -5.879 1 98.19 220 PRO B C 1
ATOM 3630 O O . PRO B 1 220 ? 20.25 12.523 -6.984 1 98.19 220 PRO B O 1
ATOM 3633 N N . PHE B 1 221 ? 18.906 12.188 -5.285 1 98.31 221 PHE B N 1
ATOM 3634 C CA . PHE B 1 221 ? 17.797 12.859 -5.934 1 98.31 221 PHE B CA 1
ATOM 3635 C C . PHE B 1 221 ? 17.516 14.203 -5.27 1 98.31 221 PHE B C 1
ATOM 3637 O O . PHE B 1 221 ? 16.469 14.812 -5.512 1 98.31 221 PHE B O 1
ATOM 3644 N N . GLY B 1 222 ? 18.359 14.625 -4.32 1 97.94 222 GLY B N 1
ATOM 3645 C CA . GLY B 1 222 ? 18.219 15.93 -3.691 1 97.94 222 GLY B CA 1
ATOM 3646 C C . GLY B 1 222 ? 17.984 15.852 -2.193 1 97.94 222 GLY B C 1
ATOM 3647 O O . GLY B 1 222 ? 17.891 16.875 -1.52 1 97.94 222 GLY B O 1
ATOM 3648 N N . GLY B 1 223 ? 17.922 14.609 -1.63 1 98.56 223 GLY B N 1
ATOM 3649 C CA . GLY B 1 223 ? 17.75 14.43 -0.196 1 98.56 223 GLY B CA 1
ATOM 3650 C C . GLY B 1 223 ? 16.344 14.672 0.279 1 98.56 223 GLY B C 1
ATOM 3651 O O . GLY B 1 223 ? 15.398 14.625 -0.516 1 98.56 223 GLY B O 1
ATOM 3652 N N . ARG B 1 224 ? 16.188 14.797 1.577 1 98.25 224 ARG B N 1
ATOM 3653 C CA . ARG B 1 224 ? 14.883 15.07 2.168 1 98.25 224 ARG B CA 1
ATOM 3654 C C . ARG B 1 224 ? 14.281 16.344 1.6 1 98.25 224 ARG B C 1
ATOM 3656 O O . ARG B 1 224 ? 15.008 17.266 1.208 1 98.25 224 ARG B O 1
ATOM 3663 N N . LEU B 1 225 ? 12.961 16.344 1.521 1 98.38 225 LEU B N 1
ATOM 3664 C CA . LEU B 1 225 ? 12.266 17.5 0.966 1 98.38 225 LEU B CA 1
ATOM 3665 C C . LEU B 1 225 ? 11.094 17.906 1.853 1 98.38 225 LEU B C 1
ATOM 3667 O O . LEU B 1 225 ? 10.227 17.094 2.154 1 98.38 225 LEU B O 1
ATOM 3671 N N . PHE B 1 226 ? 11.086 19.062 2.346 1 97.5 226 PHE B N 1
ATOM 3672 C CA . PHE B 1 226 ? 9.953 19.688 3.02 1 97.5 226 PHE B CA 1
ATOM 3673 C C . PHE B 1 226 ? 9.664 21.062 2.432 1 97.5 226 PHE B C 1
ATOM 3675 O O . PHE B 1 226 ? 8.734 21.219 1.633 1 97.5 226 PHE B O 1
ATOM 3682 N N . GLU B 1 227 ? 10.594 22 2.748 1 96.56 227 GLU B N 1
ATOM 3683 C CA . GLU B 1 227 ? 10.422 23.328 2.172 1 96.56 227 GLU B CA 1
ATOM 3684 C C . GLU B 1 227 ? 10.555 23.297 0.652 1 96.56 227 GLU B C 1
ATOM 3686 O O . GLU B 1 227 ? 11.508 22.719 0.121 1 96.56 227 GLU B O 1
ATOM 3691 N N . GLY B 1 228 ? 9.625 23.984 0.01 1 95.38 228 GLY B N 1
ATOM 3692 C CA . GLY B 1 228 ? 9.656 24.047 -1.442 1 95.38 228 GLY B CA 1
ATOM 3693 C C . GLY B 1 228 ? 8.766 23 -2.104 1 95.38 228 GLY B C 1
ATOM 3694 O O . GLY B 1 228 ? 8.555 23.047 -3.316 1 95.38 228 GLY B O 1
ATOM 3695 N N . TYR B 1 229 ? 8.344 22.047 -1.302 1 97.38 229 TYR B N 1
ATOM 3696 C CA . TYR B 1 229 ? 7.402 21.109 -1.883 1 97.38 229 TYR B CA 1
ATOM 3697 C C . TYR B 1 229 ? 6.133 21.812 -2.342 1 97.38 229 TYR B C 1
ATOM 3699 O O . TYR B 1 229 ? 5.613 22.688 -1.64 1 97.38 229 TYR B O 1
ATOM 3707 N N . TYR B 1 230 ? 5.66 21.422 -3.506 1 96.38 230 TYR B N 1
ATOM 3708 C CA . TYR B 1 230 ? 4.453 22 -4.09 1 96.38 230 TYR B CA 1
ATOM 3709 C C . TYR B 1 230 ? 3.697 20.969 -4.914 1 96.38 230 TYR B C 1
ATOM 3711 O O . TYR B 1 230 ? 4.301 20.219 -5.695 1 96.38 230 TYR B O 1
ATOM 3719 N N . LEU B 1 231 ? 2.395 20.844 -4.691 1 93.81 231 LEU B N 1
ATOM 3720 C CA . LEU B 1 231 ? 1.496 20.016 -5.488 1 93.81 231 LEU B CA 1
ATOM 3721 C C . LEU B 1 231 ? 0.236 20.797 -5.863 1 93.81 231 LEU B C 1
ATOM 3723 O O . LEU B 1 231 ? -0.521 21.219 -4.988 1 93.81 231 LEU B O 1
ATOM 3727 N N . GLY B 1 232 ? -0.027 21.047 -7.129 1 88.44 232 GLY B N 1
ATOM 3728 C CA . GLY B 1 232 ? -1.201 21.781 -7.582 1 88.44 232 GLY B CA 1
ATOM 3729 C C . GLY B 1 232 ? -1.527 21.531 -9.047 1 88.44 232 GLY B C 1
ATOM 3730 O O . GLY B 1 232 ? -0.685 21.047 -9.797 1 88.44 232 GLY B O 1
#

InterPro domains:
  IPR002934 Polymerase, nucleotidyl transferase domain [PF01909] (12-50)
  IPR043519 Nucleotidyltransferase superfamily [G3DSA:3.30.460.10] (5-112)
  IPR043519 Nucleotidyltransferase superfamily [SSF81301] (6-98)

Radius of gyration: 24.38 Å; Cα contacts (8 Å, |Δi|>4): 799; chains: 2; bounding box: 45×75×56 Å

Secondary structure (DSSP, 8-state):
---HHHHHHHHHHHH-TT-SEEEEEHHHHTT---TTPPEEEEEEE-SS-EEEEEEEEETTEEEEEEEEETTTHHHHHHHHHHHT--HHHHHHHTPEEEE--HHHHHHHHHHHHHHHH-SPPP-HHHHHHHHHHHHHHHHHHHHSPTTHHHHHHHHHHHHHHHHHHHHTTT----STHHHHHHHHHH-HHHHHHHHHHHHHHHHH---HHHHHHHHHHHGGGTS---TT-EE-/---HHHHHHHHHHHH-TT-SEEEEEHHHHTT---TTPPEEEEEEE-SS-EEEEEEEEETTEEEEEEEEETTTHHHHHHHHHHHT--HHHHHHHTPEEEE--HHHHHHHHHHHHHHHH-SPPP-HHHHHHHHHHHHHHHHHHHHSPTTHHHHHHHHHHHHHHHHHHHHTTT----STHHHHHHHHHH-HHHHHHHHHHHHHHHHH---HHHHHHHHHHHGGGTS---TT-EE-

Organism: NCBI:txid361277

pLDDT: mean 96.48, std 4.67, range [50.81, 98.88]

Foldseek 3Di:
DDQLLVQLLVVCVVPPVPFQWKWWFDCSLVVNDDPQDATEMETEHEDDWDWDWDWDDGPNGIYIYIYTYDPNVVVVCVVCLAVLHLPPLVRLLSIGTNHDDPVSVVSNVVSPVSQVVFHDADDLLVLLVLLAVLLVLLVQLVPDAPDDSNVVSLVVNLVSLLVNLQRNVRHGAHPDPRSLVSVCVVPVVLSVLSVVQVCCCPVVVDNVSSVVSSQVSSVVVPGHDDPPRDDD/DDQLLVQLLVVCVVPPVPFQWKWWFDCSLVVNDDPQDATEMETEHEDDWDWDWDWDDGPNGIYIYIYTYDPNVVVVCVVCLAVLHLVPLVRLLSIGTNHDDPVSVVSNVVSPVSQVVFHDADDLLVLLVLLAVLLVLLVQLVPDAPDDSNVVSLVVNLVSLLVNLQRNVRHGAHPDPRSLVSVCVVPVVLSVLSVVQVCCCPVVVDNVSSVVSSQVSSVVVPGHDDPPRDDD